Protein AF-0000000085000498 (afdb_homodimer)

Structure (mmCIF, N/CA/C/O backbone):
data_AF-0000000085000498-model_v1
#
loop_
_entity.id
_entity.type
_entity.pdbx_description
1 polymer 'Serine-pyruvate/aspartate aminotransferase related enzyme'
#
loop_
_atom_site.group_PDB
_atom_site.id
_atom_site.type_symbol
_atom_site.label_atom_id
_atom_site.label_alt_id
_atom_site.label_comp_id
_atom_site.label_asym_id
_atom_site.label_entity_id
_atom_site.label_seq_id
_atom_site.pdbx_PDB_ins_code
_atom_site.Cartn_x
_atom_site.Cartn_y
_atom_site.Cartn_z
_atom_site.occupancy
_atom_site.B_iso_or_equiv
_atom_site.auth_seq_id
_atom_site.auth_comp_id
_atom_site.auth_asym_id
_atom_site.auth_atom_id
_atom_site.pdbx_PDB_model_num
ATOM 1 N N . MET A 1 1 ? -7.25 24.766 -18.078 1 79.75 1 MET A N 1
ATOM 2 C CA . MET A 1 1 ? -6.473 24.141 -19.141 1 79.75 1 MET A CA 1
ATOM 3 C C . MET A 1 1 ? -6.129 22.703 -18.781 1 79.75 1 MET A C 1
ATOM 5 O O . MET A 1 1 ? -5.832 22.391 -17.625 1 79.75 1 MET A O 1
ATOM 9 N N . GLN A 1 2 ? -6.164 21.891 -19.719 1 72.62 2 GLN A N 1
ATOM 10 C CA . GLN A 1 2 ? -5.91 20.469 -19.516 1 72.62 2 GLN A CA 1
ATOM 11 C C . GLN A 1 2 ? -4.52 20.219 -18.938 1 72.62 2 GLN A C 1
ATOM 13 O O . GLN A 1 2 ? -3.543 20.828 -19.391 1 72.62 2 GLN A O 1
ATOM 18 N N . ASP A 1 3 ? -4.359 19.469 -17.781 1 71.88 3 ASP A N 1
ATOM 19 C CA . ASP A 1 3 ? -3.115 19 -17.188 1 71.88 3 ASP A CA 1
ATOM 20 C C . ASP A 1 3 ? -2.324 20.156 -16.578 1 71.88 3 ASP A C 1
ATOM 22 O O . ASP A 1 3 ? -1.093 20.109 -16.547 1 71.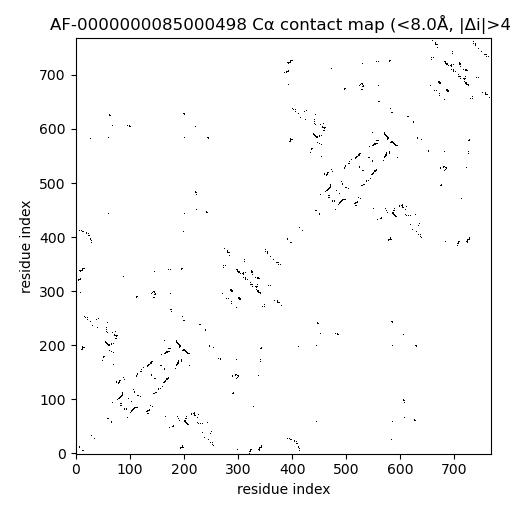88 3 ASP A O 1
ATOM 26 N N . LYS A 1 4 ? -3.037 21.266 -16.281 1 77.75 4 LYS A N 1
ATOM 27 C CA . LYS A 1 4 ? -2.348 22.453 -15.789 1 77.75 4 LYS A CA 1
ATOM 28 C C . LYS A 1 4 ? -2.641 22.672 -14.312 1 77.75 4 LYS A C 1
ATOM 30 O O . LYS A 1 4 ? -2.158 23.641 -13.719 1 77.75 4 LYS A O 1
ATOM 35 N N . LEU A 1 5 ? -3.281 21.766 -13.703 1 85.19 5 LEU A N 1
ATOM 36 C CA . LEU A 1 5 ? -3.746 21.953 -12.328 1 85.19 5 LEU A CA 1
ATOM 37 C C . LEU A 1 5 ? -2.574 21.969 -11.352 1 85.19 5 LEU A C 1
ATOM 39 O O . LEU A 1 5 ? -1.745 21.047 -11.375 1 85.19 5 LEU A O 1
ATOM 43 N N . ASN A 1 6 ? -2.521 23.031 -10.562 1 92.19 6 ASN A N 1
ATOM 44 C CA . ASN A 1 6 ? -1.528 23.172 -9.5 1 92.19 6 ASN A CA 1
ATOM 45 C C . ASN A 1 6 ? -2.098 22.75 -8.148 1 92.19 6 ASN A C 1
ATOM 47 O O . ASN A 1 6 ? -3.08 23.344 -7.68 1 92.19 6 ASN A O 1
ATOM 51 N N . LEU A 1 7 ? -1.433 21.797 -7.543 1 94.12 7 LEU A N 1
ATOM 52 C CA . LEU A 1 7 ? -1.909 21.312 -6.254 1 94.12 7 LEU A CA 1
ATOM 53 C C . LEU A 1 7 ? -1.37 22.156 -5.109 1 94.12 7 LEU A C 1
ATOM 55 O O . LEU A 1 7 ? -0.16 22.203 -4.879 1 94.12 7 LEU A O 1
ATOM 59 N N . MET A 1 8 ? -2.264 22.812 -4.438 1 96.75 8 MET A N 1
ATOM 60 C CA . MET A 1 8 ? -1.952 23.516 -3.193 1 96.75 8 MET A CA 1
ATOM 61 C C . MET A 1 8 ? -2.828 23.016 -2.051 1 96.75 8 MET A C 1
ATOM 63 O O . MET A 1 8 ? -3.443 23.812 -1.34 1 96.75 8 MET A O 1
ATOM 67 N N . ILE A 1 9 ? -2.969 21.719 -1.98 1 94.25 9 ILE A N 1
ATOM 68 C CA . ILE A 1 9 ? -3.699 21.016 -0.931 1 94.25 9 ILE A CA 1
ATOM 69 C C . ILE A 1 9 ? -2.715 20.328 0.011 1 94.25 9 ILE A C 1
ATOM 71 O O . ILE A 1 9 ? -1.522 20.234 -0.288 1 94.25 9 ILE A O 1
ATOM 75 N N . PRO A 1 10 ? -3.164 19.859 1.147 1 90.06 10 PRO A N 1
ATOM 76 C CA . PRO A 1 10 ? -2.25 19.234 2.1 1 90.06 10 PRO A CA 1
ATOM 77 C C . PRO A 1 10 ? -1.604 17.953 1.542 1 90.06 10 PRO A C 1
ATOM 79 O O . PRO A 1 10 ? -0.531 17.562 2 1 90.06 10 PRO A O 1
ATOM 82 N N . GLY A 1 11 ? -2.248 17.219 0.667 1 89.12 11 GLY A N 1
ATOM 83 C CA . GLY A 1 11 ? -1.773 15.992 0.041 1 89.12 11 GLY A CA 1
ATOM 84 C C . GLY A 1 11 ? -2.811 15.336 -0.853 1 89.12 11 GLY A C 1
ATOM 85 O O . GLY A 1 11 ? -4.004 15.367 -0.552 1 89.12 11 GLY A O 1
ATOM 86 N N . PRO A 1 12 ? -2.352 14.836 -1.974 1 92.44 12 PRO A N 1
ATOM 87 C CA . PRO A 1 12 ? -0.987 14.734 -2.494 1 92.44 12 PRO A CA 1
ATOM 88 C C . PRO A 1 12 ? -0.401 16.094 -2.883 1 92.44 12 PRO A C 1
ATOM 90 O O . PRO A 1 12 ? -1.147 17.031 -3.156 1 92.44 12 PRO A O 1
ATOM 93 N N . THR A 1 13 ? 0.919 16.141 -2.781 1 94.62 13 THR A N 1
ATOM 94 C CA . THR A 1 13 ? 1.629 17.375 -3.096 1 94.62 13 THR A CA 1
ATOM 95 C C . THR A 1 13 ? 2.221 17.328 -4.5 1 94.62 13 THR A C 1
ATOM 97 O O . THR A 1 13 ? 2.248 16.266 -5.125 1 94.62 13 THR A O 1
ATOM 100 N N . PRO A 1 14 ? 2.637 18.5 -5 1 94.81 14 PRO A N 1
ATOM 101 C CA . PRO A 1 14 ? 3.363 18.453 -6.27 1 94.81 14 PRO A CA 1
ATOM 102 C C . PRO A 1 14 ? 4.602 17.562 -6.207 1 94.81 14 PRO A C 1
ATOM 104 O O . PRO A 1 14 ? 5.234 17.453 -5.156 1 94.81 14 PRO A O 1
ATOM 107 N N . VAL A 1 15 ? 4.906 16.922 -7.32 1 96.81 15 VAL A N 1
ATOM 108 C CA . VAL A 1 15 ? 6.02 15.977 -7.398 1 96.81 15 VAL A CA 1
ATOM 109 C C . VAL A 1 15 ? 7.004 16.422 -8.477 1 96.81 15 VAL A C 1
ATOM 111 O O . VAL A 1 15 ? 6.598 16.781 -9.586 1 96.81 15 VAL A O 1
ATOM 114 N N . PRO A 1 16 ? 8.32 16.406 -8.133 1 97 16 PRO A N 1
ATOM 115 C CA . PRO A 1 16 ? 9.312 16.781 -9.141 1 97 16 PRO A CA 1
ATOM 116 C C . PRO A 1 16 ? 9.25 15.898 -10.383 1 97 16 PRO A C 1
ATOM 118 O O . PRO A 1 16 ? 9.039 14.688 -10.266 1 97 16 PRO A O 1
ATOM 121 N N . GLU A 1 17 ? 9.562 16.5 -11.5 1 95.25 17 GLU A N 1
ATOM 122 C CA . GLU A 1 17 ? 9.5 15.797 -12.773 1 95.25 17 GLU A CA 1
ATOM 123 C C . GLU A 1 17 ? 10.445 14.602 -12.789 1 95.25 17 GLU A C 1
ATOM 125 O O . GLU A 1 17 ? 10.102 13.531 -13.305 1 95.25 17 GLU A O 1
ATOM 130 N N . ASN A 1 18 ? 11.625 14.82 -12.273 1 95.81 18 ASN A N 1
ATOM 131 C CA . ASN A 1 18 ? 12.586 13.727 -12.258 1 95.81 18 ASN A CA 1
ATOM 132 C C . ASN A 1 18 ? 12.109 12.562 -11.391 1 95.81 18 ASN A C 1
ATOM 134 O O . ASN A 1 18 ? 12.398 11.406 -11.68 1 95.81 18 ASN A O 1
ATOM 138 N N . VAL A 1 19 ? 11.445 12.852 -10.344 1 97 19 VAL A N 1
ATOM 139 C CA . VAL A 1 19 ? 10.859 11.844 -9.461 1 97 19 VAL A CA 1
ATOM 140 C C . VAL A 1 19 ? 9.75 11.094 -10.195 1 97 19 VAL A C 1
ATOM 142 O O . VAL A 1 19 ? 9.703 9.859 -10.172 1 97 19 VAL A O 1
ATOM 145 N N . LEU A 1 20 ? 8.875 11.828 -10.906 1 96.44 20 LEU A N 1
ATOM 146 C CA . LEU A 1 20 ? 7.816 11.211 -11.703 1 96.44 20 LEU A CA 1
ATOM 147 C C . LEU A 1 20 ? 8.406 10.32 -12.789 1 96.44 20 LEU A C 1
ATOM 149 O O . LEU A 1 20 ? 7.926 9.203 -13.008 1 96.44 20 LEU A O 1
ATOM 153 N N . SER A 1 21 ? 9.422 10.789 -13.398 1 95.5 21 SER A N 1
ATOM 154 C CA . SER A 1 21 ? 10.07 10.031 -14.469 1 95.5 21 SER A CA 1
ATOM 155 C C . SER A 1 21 ? 10.68 8.742 -13.938 1 95.5 21 SER A C 1
ATOM 157 O O . SER A 1 21 ? 10.695 7.727 -14.641 1 95.5 21 SER A O 1
ATOM 159 N N . SER A 1 22 ? 11.203 8.797 -12.781 1 95.12 22 SER A N 1
ATOM 160 C CA . SER A 1 22 ? 11.828 7.617 -12.188 1 95.12 22 SER A CA 1
ATOM 161 C C . SER A 1 22 ? 10.812 6.5 -11.977 1 95.12 22 SER A C 1
ATOM 163 O O . SER A 1 22 ? 11.172 5.32 -11.977 1 95.12 22 SER A O 1
ATOM 165 N N . MET A 1 23 ? 9.57 6.793 -11.82 1 94.56 23 MET A N 1
ATOM 166 C CA . MET A 1 23 ? 8.516 5.812 -11.555 1 94.56 23 MET A CA 1
ATOM 167 C C . MET A 1 23 ? 8.117 5.082 -12.828 1 94.56 23 MET A C 1
ATOM 169 O O . MET A 1 23 ? 7.461 4.039 -12.773 1 94.56 23 MET A O 1
ATOM 173 N N . SER A 1 24 ? 8.5 5.637 -13.961 1 93.62 24 SER A N 1
ATOM 174 C CA . SER A 1 24 ? 8.094 5.047 -15.227 1 93.62 24 SER A CA 1
ATOM 175 C C . SER A 1 24 ? 9.062 3.953 -15.664 1 93.62 24 SER A C 1
ATOM 177 O O . SER A 1 24 ? 8.898 3.352 -16.734 1 93.62 24 SER A O 1
ATOM 179 N N . LYS A 1 25 ? 10.039 3.686 -14.852 1 92.25 25 LYS A N 1
ATOM 180 C CA . LYS A 1 25 ? 10.93 2.564 -15.117 1 92.25 25 LYS A CA 1
ATOM 181 C C . LYS A 1 25 ? 10.195 1.233 -15.016 1 92.25 25 LYS A C 1
ATOM 183 O O . LYS A 1 25 ? 9.234 1.109 -14.258 1 92.25 25 LYS A O 1
ATOM 188 N N . HIS A 1 26 ? 10.664 0.333 -15.844 1 93.69 26 HIS A N 1
ATOM 189 C CA . HIS A 1 26 ? 10.164 -1.028 -15.695 1 93.69 26 HIS A CA 1
ATOM 190 C C . HIS A 1 26 ? 10.5 -1.601 -14.328 1 93.69 26 HIS A C 1
ATOM 192 O O . HIS A 1 26 ? 11.609 -1.399 -13.82 1 93.69 26 HIS A O 1
ATOM 198 N N . PRO A 1 27 ? 9.516 -2.285 -13.727 1 91.94 27 PRO A N 1
ATOM 199 C CA . PRO A 1 27 ? 9.828 -2.873 -12.422 1 91.94 27 PRO A CA 1
ATOM 200 C C . PRO A 1 27 ? 10.938 -3.922 -12.5 1 91.94 27 PRO A C 1
ATOM 202 O O . PRO A 1 27 ? 11.102 -4.578 -13.531 1 91.94 27 PRO A O 1
ATOM 205 N N . ILE A 1 28 ? 11.648 -4.043 -11.453 1 91.25 28 ILE A N 1
ATOM 206 C CA . ILE A 1 28 ? 12.695 -5.059 -11.344 1 91.25 28 ILE A CA 1
ATOM 207 C C . ILE A 1 28 ? 12.328 -6.051 -10.242 1 91.25 28 ILE A C 1
ATOM 209 O O . ILE A 1 28 ? 11.375 -5.832 -9.484 1 91.25 28 ILE A O 1
ATOM 213 N N . GLY A 1 29 ? 13.008 -7.18 -10.188 1 90.56 29 GLY A N 1
ATOM 214 C CA . GLY A 1 29 ? 12.75 -8.141 -9.133 1 90.56 29 GLY A CA 1
ATOM 215 C C . GLY A 1 29 ? 13.031 -7.598 -7.742 1 90.56 29 GLY A C 1
ATOM 216 O O . GLY A 1 29 ? 14.125 -7.09 -7.477 1 90.56 29 GLY A O 1
ATOM 217 N N . HIS A 1 30 ? 12.102 -7.73 -6.801 1 89.44 30 HIS A N 1
ATOM 218 C CA . HIS A 1 30 ? 12.234 -7.137 -5.477 1 89.44 30 HIS A CA 1
ATOM 219 C C . HIS A 1 30 ? 13.18 -7.957 -4.602 1 89.44 30 HIS A C 1
ATOM 221 O O . HIS A 1 30 ? 13.57 -7.516 -3.52 1 89.44 30 HIS A O 1
ATOM 227 N N . ARG A 1 31 ? 13.555 -9.156 -5.047 1 88.56 31 ARG A N 1
ATOM 228 C CA . ARG A 1 31 ? 14.555 -9.961 -4.344 1 88.56 31 ARG A CA 1
ATOM 229 C C . ARG A 1 31 ? 15.914 -9.859 -5.02 1 88.56 31 ARG A C 1
ATOM 231 O O . ARG A 1 31 ? 16.859 -10.555 -4.637 1 88.56 31 ARG A O 1
ATOM 238 N N . SER A 1 32 ? 16.031 -9.031 -6.039 1 89.75 32 SER A N 1
ATOM 239 C CA . SER A 1 32 ? 17.281 -8.875 -6.797 1 89.75 32 SER A CA 1
ATOM 240 C C . SER A 1 32 ? 18.281 -8 -6.051 1 89.75 32 SER A C 1
ATOM 242 O O . SER A 1 32 ? 17.891 -7.184 -5.215 1 89.75 32 SER A O 1
ATOM 244 N N . GLY A 1 33 ? 19.5 -8.227 -6.387 1 92.12 33 GLY A N 1
ATOM 245 C CA . GLY A 1 33 ? 20.547 -7.383 -5.824 1 92.12 33 GLY A CA 1
ATOM 246 C C . GLY A 1 33 ? 20.344 -5.914 -6.141 1 92.12 33 GLY A C 1
ATOM 247 O O . GLY A 1 33 ? 20.625 -5.051 -5.301 1 92.12 33 GLY A O 1
ATOM 248 N N . ASP A 1 34 ? 19.891 -5.621 -7.305 1 92.62 34 ASP A N 1
ATOM 249 C CA . ASP A 1 34 ? 19.672 -4.238 -7.707 1 92.62 34 ASP A CA 1
ATOM 250 C C . ASP A 1 34 ? 18.625 -3.57 -6.82 1 92.62 34 ASP A C 1
ATOM 252 O O . ASP A 1 34 ? 18.781 -2.41 -6.43 1 92.62 34 ASP A O 1
ATOM 256 N N . PHE A 1 35 ? 17.625 -4.242 -6.527 1 96.06 35 PHE A N 1
ATOM 257 C CA . PHE A 1 35 ? 16.594 -3.664 -5.68 1 96.06 35 PHE A CA 1
ATOM 258 C C . PHE A 1 35 ? 17.062 -3.57 -4.234 1 96.06 35 PHE A C 1
ATOM 260 O O . PHE A 1 35 ? 16.734 -2.619 -3.525 1 96.06 35 PHE A O 1
ATOM 267 N N . GLN A 1 36 ? 17.812 -4.539 -3.799 1 96.81 36 GLN A N 1
ATOM 268 C CA . GLN A 1 36 ? 18.359 -4.5 -2.445 1 96.81 36 GLN A CA 1
ATOM 269 C C . GLN A 1 36 ? 19.188 -3.242 -2.225 1 96.81 36 GLN A C 1
ATOM 271 O O . GLN A 1 36 ? 19.156 -2.656 -1.14 1 96.81 36 GLN A O 1
ATOM 276 N N . LYS A 1 37 ? 19.891 -2.875 -3.266 1 97.75 37 LYS A N 1
ATOM 277 C CA . LYS A 1 37 ? 20.688 -1.647 -3.182 1 97.75 37 LYS A CA 1
ATOM 278 C C . LYS A 1 37 ? 19.781 -0.431 -2.982 1 97.75 37 LYS A C 1
ATOM 280 O O . LYS A 1 37 ? 20.141 0.495 -2.25 1 97.75 37 LYS A O 1
ATOM 285 N N . ILE A 1 38 ? 18.672 -0.426 -3.605 1 97.94 38 ILE A N 1
ATOM 286 C CA . ILE A 1 38 ? 17.703 0.668 -3.48 1 97.94 38 ILE A CA 1
ATOM 287 C C . ILE A 1 38 ? 17.125 0.688 -2.066 1 97.94 38 ILE A C 1
ATOM 289 O O . ILE A 1 38 ? 17.016 1.75 -1.449 1 97.94 38 ILE A O 1
ATOM 293 N N . VAL A 1 39 ? 16.766 -0.49 -1.544 1 98.44 39 VAL A N 1
ATOM 294 C CA . VAL A 1 39 ? 16.219 -0.597 -0.191 1 98.44 39 VAL A CA 1
ATOM 295 C C . VAL A 1 39 ? 17.25 -0.094 0.814 1 98.44 39 VAL A C 1
ATOM 297 O O . VAL A 1 39 ? 16.922 0.672 1.723 1 98.44 39 VAL A O 1
ATOM 300 N N . GLN A 1 40 ? 18.484 -0.504 0.623 1 98.38 40 GLN A N 1
ATOM 301 C CA . GLN A 1 40 ? 19.562 -0.079 1.512 1 98.38 40 GLN A CA 1
ATOM 302 C C . GLN A 1 40 ? 19.703 1.439 1.504 1 98.38 40 GLN A C 1
ATOM 304 O O . GLN A 1 40 ? 19.734 2.072 2.562 1 98.38 40 GLN A O 1
ATOM 309 N N . LYS A 1 41 ? 19.797 1.972 0.329 1 98.5 41 LYS A N 1
ATOM 310 C CA . LYS A 1 41 ? 20.016 3.408 0.182 1 98.5 41 LYS A CA 1
ATOM 311 C C . LYS A 1 41 ? 18.844 4.203 0.757 1 98.5 41 LYS A C 1
ATOM 313 O O . LYS A 1 41 ? 19.047 5.164 1.503 1 98.5 41 LYS A O 1
ATOM 318 N N . THR A 1 42 ? 17.656 3.803 0.426 1 98.69 42 THR A N 1
ATOM 319 C CA . THR A 1 42 ? 16.5 4.543 0.893 1 98.69 42 THR A CA 1
ATOM 320 C C . THR A 1 42 ? 16.344 4.41 2.406 1 98.69 42 THR A C 1
ATOM 322 O O . THR A 1 42 ? 15.898 5.348 3.074 1 98.69 42 THR A O 1
ATOM 325 N N . THR A 1 43 ? 16.656 3.256 2.965 1 98.62 43 THR A N 1
ATOM 326 C CA . THR A 1 43 ? 16.609 3.08 4.41 1 98.62 43 THR A CA 1
ATOM 327 C C . THR A 1 43 ? 17.516 4.074 5.113 1 98.62 43 THR A C 1
ATOM 329 O O . THR A 1 43 ? 17.125 4.707 6.098 1 98.62 43 THR A O 1
ATOM 332 N N . GLU A 1 44 ? 18.719 4.227 4.621 1 98.5 44 GLU A N 1
ATOM 333 C CA . GLU A 1 44 ? 19.672 5.18 5.188 1 98.5 44 GLU A CA 1
ATOM 334 C C . GLU A 1 44 ? 19.172 6.613 5.035 1 98.5 44 GLU A C 1
ATOM 336 O O . GLU A 1 44 ? 19.297 7.422 5.957 1 98.5 44 GLU A O 1
ATOM 341 N N . GLN A 1 45 ? 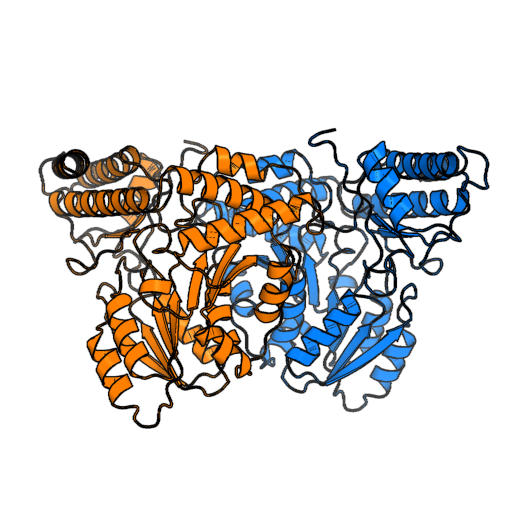18.641 6.879 3.908 1 98.75 45 GLN A N 1
ATOM 342 C CA . GLN A 1 45 ? 18.125 8.219 3.641 1 98.75 45 GLN A CA 1
ATOM 343 C C . GLN A 1 45 ? 16.938 8.539 4.531 1 98.75 45 GLN A C 1
ATOM 345 O O . GLN A 1 45 ? 16.766 9.688 4.965 1 98.75 45 GLN A O 1
ATOM 350 N N . LEU A 1 46 ? 16.109 7.555 4.754 1 98.81 46 LEU A N 1
ATOM 351 C CA . LEU A 1 46 ? 14.961 7.738 5.641 1 98.81 46 LEU A CA 1
ATOM 352 C C . LEU A 1 46 ? 15.422 8.016 7.07 1 98.81 46 LEU A C 1
ATOM 354 O O . LEU A 1 46 ? 14.828 8.844 7.766 1 98.81 46 LEU A O 1
ATOM 358 N N . LYS A 1 47 ? 16.422 7.297 7.531 1 98.75 47 LYS A N 1
ATOM 359 C CA . LYS A 1 47 ? 16.984 7.57 8.852 1 98.75 47 LYS A CA 1
ATOM 360 C C . LYS A 1 47 ? 17.484 9.008 8.953 1 98.75 47 LYS A C 1
ATOM 362 O O . LYS A 1 47 ? 17.281 9.672 9.969 1 98.75 47 LYS A O 1
ATOM 367 N N . TRP A 1 48 ? 18.125 9.445 7.883 1 98.88 48 TRP A N 1
ATOM 368 C CA . TRP A 1 48 ? 18.594 10.828 7.82 1 98.88 48 TRP A CA 1
ATOM 369 C C . TRP A 1 48 ? 17.438 11.805 7.957 1 98.88 48 TRP A C 1
ATOM 371 O O . TRP A 1 48 ? 17.484 12.727 8.766 1 98.88 48 TRP A O 1
ATOM 381 N N . LEU A 1 49 ? 16.406 11.617 7.219 1 98.75 49 LEU A N 1
ATOM 382 C CA . LEU A 1 49 ? 15.258 12.516 7.207 1 98.75 49 LEU A CA 1
ATOM 383 C C . LEU A 1 49 ? 14.562 12.539 8.57 1 98.75 49 LEU A C 1
ATOM 385 O O . LEU A 1 49 ? 14.094 13.586 9.008 1 98.75 49 LEU A O 1
ATOM 389 N N . HIS A 1 50 ? 14.492 11.359 9.242 1 98.81 50 HIS A N 1
ATOM 390 C CA . HIS A 1 50 ? 13.844 11.242 10.539 1 98.81 50 HIS A CA 1
ATOM 391 C C . HIS A 1 50 ? 14.773 11.664 11.672 1 98.81 50 HIS A C 1
ATOM 393 O O . HIS A 1 50 ? 14.367 11.695 12.836 1 98.81 50 HIS A O 1
ATOM 399 N N . GLN A 1 51 ? 16.047 11.93 11.297 1 98.75 51 GLN A N 1
ATOM 400 C CA . GLN A 1 51 ? 17.078 12.328 12.258 1 98.75 51 GLN A CA 1
ATOM 401 C C . GLN A 1 51 ? 17.219 11.305 13.375 1 98.75 51 GLN A C 1
ATOM 403 O O . GLN A 1 51 ? 17.172 11.656 14.555 1 98.75 51 GLN A O 1
ATOM 408 N N . THR A 1 52 ? 17.422 10.039 12.922 1 98.81 52 THR A N 1
ATOM 409 C CA . THR A 1 52 ? 17.469 8.969 13.914 1 98.81 52 THR A CA 1
ATOM 410 C C . THR A 1 52 ? 18.438 7.875 13.477 1 98.81 52 THR A C 1
ATOM 412 O O . THR A 1 52 ? 18.719 7.727 12.289 1 98.81 52 THR A O 1
ATOM 415 N N . THR A 1 53 ? 18.969 7.184 14.422 1 98.25 53 THR A N 1
ATOM 416 C CA . THR A 1 53 ? 19.75 5.973 14.172 1 98.25 53 THR A CA 1
ATOM 417 C C . THR A 1 53 ? 18.891 4.73 14.359 1 98.25 53 THR A C 1
ATOM 419 O O . THR A 1 53 ? 19.328 3.611 14.086 1 98.25 53 THR A O 1
ATOM 422 N N . ALA A 1 54 ? 17.625 4.973 14.82 1 98.06 54 ALA A N 1
ATOM 423 C CA . ALA A 1 54 ? 16.703 3.865 15.023 1 98.06 54 ALA A CA 1
ATOM 424 C C . ALA A 1 54 ? 16.188 3.316 13.695 1 98.06 54 ALA A C 1
ATOM 426 O O . ALA A 1 54 ? 16.578 3.807 12.633 1 98.06 54 ALA A O 1
ATOM 427 N N . ASP A 1 55 ? 15.445 2.219 13.805 1 98.44 55 ASP A N 1
ATOM 428 C CA . ASP A 1 55 ? 14.922 1.581 12.602 1 98.44 55 ASP A CA 1
ATOM 429 C C . ASP A 1 55 ? 13.797 2.41 11.984 1 98.44 55 ASP A C 1
ATOM 431 O O . ASP A 1 55 ? 12.922 2.91 12.703 1 98.44 55 ASP A O 1
ATOM 435 N N . VAL A 1 56 ? 13.891 2.674 10.766 1 98.75 56 VAL A N 1
ATOM 436 C CA . VAL A 1 56 ? 12.805 3.252 9.977 1 98.75 56 VAL A CA 1
ATOM 437 C C . VAL A 1 56 ? 12.336 2.248 8.93 1 98.75 56 VAL A C 1
ATOM 439 O O . VAL A 1 56 ? 13.094 1.871 8.039 1 98.75 56 VAL A O 1
ATOM 442 N N . LEU A 1 57 ? 11.117 1.814 9.039 1 98.8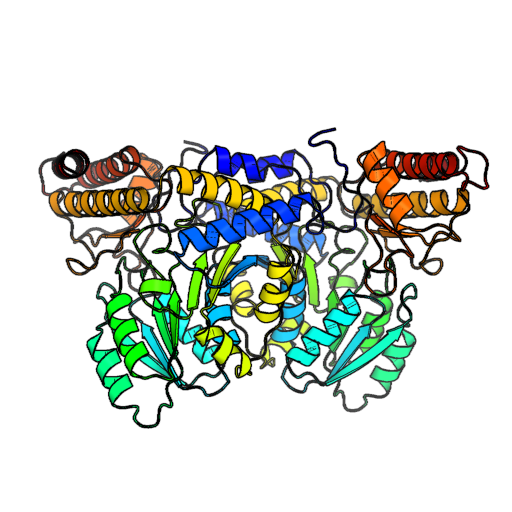8 57 LEU A N 1
ATOM 443 C CA . LEU A 1 57 ? 10.57 0.732 8.227 1 98.88 57 LEU A CA 1
ATOM 444 C C . LEU A 1 57 ? 9.602 1.273 7.18 1 98.88 57 LEU A C 1
ATOM 446 O O . LEU A 1 57 ? 8.828 2.189 7.457 1 98.88 57 LEU A O 1
ATOM 450 N N . THR A 1 58 ? 9.672 0.744 5.957 1 98.81 58 THR A N 1
ATOM 451 C CA . THR A 1 58 ? 8.836 1.17 4.844 1 98.81 58 THR A CA 1
ATOM 452 C C . THR A 1 58 ? 7.699 0.177 4.605 1 98.81 58 THR A C 1
ATOM 454 O O . THR A 1 58 ? 7.941 -1.022 4.453 1 98.81 58 THR A O 1
ATOM 457 N N . ILE A 1 59 ? 6.512 0.66 4.59 1 98.75 59 ILE A N 1
ATOM 458 C CA . ILE A 1 59 ? 5.312 -0.15 4.379 1 98.75 59 ILE A CA 1
ATOM 459 C C . ILE A 1 59 ? 4.617 0.282 3.092 1 98.75 59 ILE A C 1
ATOM 461 O O . ILE A 1 59 ? 4.438 1.478 2.846 1 98.75 59 ILE A O 1
ATOM 465 N N . THR A 1 60 ? 4.312 -0.675 2.176 1 98.75 60 THR A N 1
ATOM 466 C CA . THR A 1 60 ? 3.381 -0.392 1.089 1 98.75 60 THR A CA 1
ATOM 467 C C . THR A 1 60 ? 1.965 -0.204 1.625 1 98.75 60 THR A C 1
ATOM 469 O O . THR A 1 60 ? 1.27 -1.181 1.91 1 98.75 60 THR A O 1
ATOM 472 N N . GLY A 1 61 ? 1.524 0.991 1.76 1 98.44 61 GLY A N 1
ATOM 473 C CA . GLY A 1 61 ? 0.287 1.419 2.393 1 98.44 61 GLY A CA 1
ATOM 474 C C . GLY A 1 61 ? 0.22 2.916 2.621 1 98.44 61 GLY A C 1
ATOM 475 O O . GLY A 1 61 ? 1.202 3.627 2.402 1 98.44 61 GLY A O 1
ATOM 476 N N . SER A 1 62 ? -0.897 3.41 3.031 1 97.5 62 SER A N 1
ATOM 477 C CA . SER A 1 62 ? -1.063 4.836 3.291 1 97.5 62 SER A CA 1
ATOM 478 C C . SER A 1 62 ? -0.561 5.207 4.68 1 97.5 62 SER A C 1
ATOM 480 O O . SER A 1 62 ? -0.138 4.34 5.445 1 97.5 62 SER A O 1
ATOM 482 N N . GLY A 1 63 ? -0.565 6.484 4.961 1 97.06 63 GLY A N 1
ATOM 483 C CA . GLY A 1 63 ? -0.192 6.945 6.289 1 97.06 63 GLY A CA 1
ATOM 484 C C . GLY A 1 63 ? -1.001 6.301 7.398 1 97.06 63 GLY A C 1
ATOM 485 O O . GLY A 1 63 ? -0.486 6.062 8.492 1 97.06 63 GLY A O 1
ATOM 486 N N . THR A 1 64 ? -2.281 5.973 7.121 1 98.12 64 THR A N 1
ATOM 487 C CA . THR A 1 64 ? -3.139 5.328 8.109 1 98.12 64 THR A CA 1
ATOM 488 C C . THR A 1 64 ? -2.611 3.938 8.461 1 98.12 64 THR A C 1
ATOM 490 O O . THR A 1 64 ? -2.707 3.502 9.609 1 98.12 64 THR A O 1
ATOM 493 N N . ALA A 1 65 ? -2.029 3.236 7.465 1 98.75 65 ALA A N 1
ATOM 494 C CA . ALA A 1 65 ? -1.391 1.952 7.738 1 98.75 65 ALA A CA 1
ATOM 495 C C . ALA A 1 65 ? -0.25 2.111 8.742 1 98.75 65 ALA A C 1
ATOM 497 O O . ALA A 1 65 ? -0.097 1.294 9.648 1 98.75 65 ALA A O 1
ATOM 498 N N . ALA A 1 66 ? 0.539 3.154 8.562 1 98.69 66 ALA A N 1
ATOM 499 C CA . ALA A 1 66 ? 1.649 3.424 9.469 1 98.69 66 ALA A CA 1
ATOM 500 C C . ALA A 1 66 ? 1.142 3.76 10.867 1 98.69 66 ALA A C 1
ATOM 502 O O . ALA A 1 66 ? 1.732 3.344 11.867 1 98.69 66 ALA A O 1
ATOM 503 N N . MET A 1 67 ? 0.087 4.531 10.953 1 98.31 67 MET A N 1
ATOM 504 C CA . MET A 1 67 ? -0.527 4.871 12.234 1 98.31 67 MET A CA 1
ATOM 505 C C . MET A 1 67 ? -0.978 3.613 12.969 1 98.31 67 MET A C 1
ATOM 507 O O . MET A 1 67 ? -0.632 3.416 14.141 1 98.31 67 MET A O 1
ATOM 511 N N . GLU A 1 68 ? -1.717 2.805 12.234 1 98.81 68 GLU A N 1
ATOM 512 C CA . GLU A 1 68 ? -2.184 1.554 12.828 1 98.81 68 GLU A CA 1
ATOM 513 C C . GLU A 1 68 ? -1.013 0.679 13.266 1 98.81 68 GLU A C 1
ATOM 515 O O . GLU A 1 68 ? -1.04 0.093 14.352 1 98.81 68 GLU A O 1
ATOM 520 N N . ALA A 1 69 ? 0.013 0.56 12.406 1 98.88 69 ALA A N 1
ATOM 521 C CA . ALA A 1 69 ? 1.191 -0.245 12.719 1 98.88 69 ALA A CA 1
ATOM 522 C C . ALA A 1 69 ? 1.837 0.216 14.023 1 98.88 69 ALA A C 1
ATOM 524 O O . ALA A 1 69 ? 2.283 -0.606 14.828 1 98.88 69 ALA A O 1
ATOM 525 N N . GLY A 1 70 ? 1.905 1.562 14.219 1 98.81 70 GLY A N 1
ATOM 526 C CA . GLY A 1 70 ? 2.461 2.086 15.453 1 98.81 70 GLY A CA 1
ATOM 527 C C . GLY A 1 70 ? 1.731 1.595 16.688 1 98.81 70 GLY A C 1
ATOM 528 O O . GLY A 1 70 ? 2.359 1.269 17.703 1 98.81 70 GLY A O 1
ATOM 529 N N . ILE A 1 71 ? 0.406 1.466 16.594 1 98.81 71 ILE A N 1
ATOM 530 C CA . ILE A 1 71 ? -0.431 1.07 17.719 1 98.81 71 ILE A CA 1
ATOM 531 C C . ILE A 1 71 ? -0.326 -0.437 17.938 1 98.81 71 ILE A C 1
ATOM 533 O O . ILE A 1 71 ? 0.049 -0.89 19.031 1 98.81 71 ILE A O 1
ATOM 537 N N . ILE A 1 72 ? -0.524 -1.249 16.891 1 98.81 72 ILE A N 1
ATOM 538 C CA . ILE A 1 72 ? -0.735 -2.68 17.094 1 98.81 72 ILE A CA 1
ATOM 539 C C . ILE A 1 72 ? 0.598 -3.361 17.391 1 98.81 72 ILE A C 1
ATOM 541 O O . ILE A 1 72 ? 0.627 -4.492 17.891 1 98.81 72 ILE A O 1
ATOM 545 N N . ASN A 1 73 ? 1.682 -2.711 17.125 1 98.88 73 ASN A N 1
ATOM 546 C CA . ASN A 1 73 ? 2.988 -3.324 17.344 1 98.88 73 ASN A CA 1
ATOM 547 C C . ASN A 1 73 ? 3.568 -2.941 18.703 1 98.88 73 ASN A C 1
ATOM 549 O O . ASN A 1 73 ? 4.578 -3.5 19.125 1 98.88 73 ASN A O 1
ATOM 553 N N . THR A 1 74 ? 2.953 -1.979 19.438 1 98.81 74 THR A N 1
ATOM 554 C CA . THR A 1 74 ? 3.572 -1.541 20.688 1 98.81 74 THR A CA 1
ATOM 555 C C . THR A 1 74 ? 2.605 -1.698 21.859 1 98.81 74 THR A C 1
ATOM 557 O O . THR A 1 74 ? 2.986 -1.508 23.016 1 98.81 74 THR A O 1
ATOM 560 N N . LEU A 1 75 ? 1.354 -2.072 21.594 1 98.75 75 LEU A N 1
ATOM 561 C CA . LEU A 1 75 ? 0.351 -2.084 22.656 1 98.75 75 LEU A CA 1
ATOM 562 C C . LEU A 1 75 ? -0.362 -3.43 22.719 1 98.75 75 LEU A C 1
ATOM 564 O O . LEU A 1 75 ? -0.236 -4.246 21.797 1 98.75 75 LEU A O 1
ATOM 568 N N . SER A 1 76 ? -1.023 -3.68 23.781 1 98.38 76 SER A N 1
ATOM 569 C CA . SER A 1 76 ? -1.807 -4.883 24.047 1 98.38 76 SER A CA 1
ATOM 570 C C . SER A 1 76 ? -3.271 -4.547 24.297 1 98.38 76 SER A C 1
ATOM 572 O O . SER A 1 76 ? -3.594 -3.426 24.703 1 98.38 76 SER A O 1
ATOM 574 N N . LYS A 1 77 ? -4.129 -5.535 24.047 1 97.56 77 LYS A N 1
ATOM 575 C CA . LYS A 1 77 ? -5.547 -5.344 24.328 1 97.56 77 LYS A CA 1
ATOM 576 C C . LYS A 1 77 ? -5.766 -4.867 25.75 1 97.56 77 LYS A C 1
ATOM 578 O O . LYS A 1 77 ? -5.168 -5.402 26.688 1 97.56 77 LYS A O 1
ATOM 583 N N . GLY A 1 78 ? -6.59 -3.807 25.953 1 97.88 78 GLY A N 1
ATOM 584 C CA . GLY A 1 78 ? -6.934 -3.318 27.281 1 97.88 78 GLY A CA 1
ATOM 585 C C . GLY A 1 78 ? -5.965 -2.271 27.797 1 97.88 78 GLY A C 1
ATOM 586 O O . GLY A 1 78 ? -6.242 -1.604 28.797 1 97.88 78 GLY A O 1
ATOM 587 N N . ASP A 1 79 ? -4.809 -2.066 27.141 1 98.19 79 ASP A N 1
ATOM 588 C CA . ASP A 1 79 ? -3.871 -1.03 27.562 1 98.19 79 ASP A CA 1
ATOM 589 C C . ASP A 1 79 ? -4.551 0.335 27.625 1 98.19 79 ASP A C 1
ATOM 591 O O . ASP A 1 79 ? -5.375 0.662 26.766 1 98.19 79 ASP A O 1
ATOM 595 N N . GLN A 1 80 ? -4.227 1.096 28.625 1 98.38 80 GLN A N 1
ATOM 596 C CA . GLN A 1 80 ? -4.695 2.475 28.688 1 98.38 80 GLN A CA 1
ATOM 597 C C . GLN A 1 80 ? -3.785 3.408 27.906 1 98.38 80 GLN A C 1
ATOM 599 O O . GLN A 1 80 ? -2.559 3.33 28.016 1 98.38 80 GLN A O 1
ATOM 604 N N . VAL A 1 81 ? -4.383 4.223 27.094 1 98.81 81 VAL A N 1
ATOM 605 C CA . VAL A 1 81 ? -3.617 5.168 26.281 1 98.81 81 VAL A CA 1
ATOM 606 C C . VAL A 1 81 ? -4.281 6.543 26.344 1 98.81 81 VAL A C 1
ATOM 608 O O . VAL A 1 81 ? -5.469 6.656 26.641 1 98.81 81 VAL A O 1
ATOM 611 N N . ILE A 1 82 ? -3.496 7.59 26.141 1 98.81 82 ILE A N 1
ATOM 612 C CA . ILE A 1 82 ? -4.004 8.945 25.953 1 98.81 82 ILE A CA 1
ATOM 613 C C . ILE A 1 82 ? -3.936 9.305 24.469 1 98.81 82 ILE A C 1
ATOM 615 O O . ILE A 1 82 ? -2.881 9.18 23.828 1 98.81 82 ILE A O 1
ATOM 619 N N . CYS A 1 83 ? -5.02 9.711 23.875 1 98.81 83 CYS A N 1
ATOM 620 C CA . CYS A 1 83 ? -5.039 10.227 22.516 1 98.81 83 CYS A CA 1
ATOM 621 C C . CYS A 1 83 ? -5.34 11.719 22.5 1 98.81 83 CYS A C 1
ATOM 623 O O . CYS A 1 83 ? -6.277 12.172 23.156 1 98.81 83 CYS A O 1
ATOM 625 N N . GLY A 1 84 ? -4.465 12.477 21.859 1 98.81 84 GLY A N 1
ATOM 626 C CA . GLY A 1 84 ? -4.801 13.859 21.594 1 98.81 84 GLY A CA 1
ATOM 627 C C . GLY A 1 84 ? -5.734 14.031 20.406 1 98.81 84 GLY A C 1
ATOM 628 O O . GLY A 1 84 ? -5.527 13.43 19.359 1 98.81 84 GLY A O 1
ATOM 629 N N . ASP A 1 85 ? -6.777 14.828 20.562 1 98.56 85 ASP A N 1
ATOM 630 C CA . ASP A 1 85 ? -7.785 15 19.516 1 98.56 85 ASP A CA 1
ATOM 631 C C . ASP A 1 85 ? -8.141 16.469 19.344 1 98.56 85 ASP A C 1
ATOM 633 O O . ASP A 1 85 ? -8.883 17.047 20.141 1 98.56 85 ASP A O 1
ATOM 637 N N . ASN A 1 86 ? -7.613 17.094 18.328 1 98.19 86 ASN A N 1
ATOM 638 C CA . ASN A 1 86 ? -8 18.469 18.016 1 98.19 86 ASN A CA 1
ATOM 639 C C . ASN A 1 86 ? -8.273 18.656 16.531 1 98.19 86 ASN A C 1
ATOM 641 O O . ASN A 1 86 ? -8.102 19.75 15.984 1 98.19 86 ASN A O 1
ATOM 645 N N . GLY A 1 87 ? -8.625 17.578 15.852 1 97.56 87 GLY A N 1
ATOM 646 C CA . GLY A 1 87 ? -8.977 17.562 14.438 1 97.56 87 GLY A CA 1
ATOM 647 C C . GLY A 1 87 ? -9.266 16.172 13.914 1 97.56 87 GLY A C 1
ATOM 648 O O . GLY A 1 87 ? -9.406 15.227 14.688 1 97.56 87 GLY A O 1
ATOM 649 N N . LYS A 1 88 ? -9.406 16.078 12.609 1 96.94 88 LYS A N 1
ATOM 650 C CA . LYS A 1 88 ? -9.828 14.844 11.945 1 96.94 88 LYS A CA 1
ATOM 651 C C . LYS A 1 88 ? -8.859 13.703 12.242 1 96.94 88 LYS A C 1
ATOM 653 O O . LYS A 1 88 ? -9.289 12.562 12.438 1 96.94 88 LYS A O 1
ATOM 658 N N . PHE A 1 89 ? -7.578 13.898 12.227 1 96.5 89 PHE A N 1
ATOM 659 C CA . PHE A 1 89 ? -6.594 12.836 12.375 1 96.5 89 PHE A CA 1
ATOM 660 C C . PHE A 1 89 ? -6.41 12.453 13.836 1 96.5 89 PHE A C 1
ATOM 662 O O . PHE A 1 89 ? -6.137 11.297 14.156 1 96.5 89 PHE A O 1
ATOM 669 N N . GLY A 1 90 ? -6.566 13.438 14.703 1 97.88 90 GLY A N 1
ATOM 670 C CA . GLY A 1 90 ? -6.688 13.07 16.109 1 97.88 90 GLY A CA 1
ATOM 671 C C . GLY A 1 90 ? -7.852 12.141 16.375 1 97.88 90 GLY A C 1
ATOM 672 O O . GLY A 1 90 ? -7.715 11.172 17.125 1 97.88 90 GLY A O 1
ATOM 673 N N . GLU A 1 91 ? -8.977 12.484 15.789 1 97.75 91 GLU A N 1
ATOM 674 C CA . GLU A 1 91 ? -10.148 11.625 15.898 1 97.75 91 GLU A CA 1
ATOM 675 C C . GLU A 1 91 ? -9.859 10.227 15.375 1 97.75 91 GLU A C 1
ATOM 677 O O . GLU A 1 91 ? -10.375 9.234 15.914 1 97.75 91 GLU A O 1
ATOM 682 N N . ARG A 1 92 ? -9.133 10.156 14.359 1 97.25 92 ARG A N 1
ATOM 683 C CA . ARG A 1 92 ? -8.812 8.867 13.758 1 97.25 92 ARG A CA 1
ATOM 684 C C . ARG A 1 92 ? -8 8 14.719 1 97.25 92 ARG A C 1
ATOM 686 O O . ARG A 1 92 ? -8.195 6.785 14.789 1 97.25 92 ARG A O 1
ATOM 693 N N . TRP A 1 93 ? -7.055 8.609 15.422 1 98.5 93 TRP A N 1
ATOM 694 C CA . TRP A 1 93 ? -6.281 7.867 16.422 1 98.5 93 TRP A CA 1
ATOM 695 C C . TRP A 1 93 ? -7.203 7.191 17.422 1 98.5 93 TRP A C 1
ATOM 697 O O . TRP A 1 93 ? -6.996 6.027 17.781 1 98.5 93 TRP A O 1
ATOM 707 N N . VAL A 1 94 ? -8.164 7.945 17.859 1 98.69 94 VAL A N 1
ATOM 708 C CA . VAL A 1 94 ? -9.109 7.422 18.828 1 98.69 94 VAL A CA 1
ATOM 709 C C . VAL A 1 94 ? -9.859 6.23 18.234 1 98.69 94 VAL A C 1
ATOM 711 O O . VAL A 1 94 ? -10.008 5.195 18.891 1 98.69 94 VAL A O 1
ATOM 714 N N . LYS A 1 95 ? -10.289 6.359 17.016 1 98.31 95 LYS A N 1
ATOM 715 C CA . LYS A 1 95 ? -11.031 5.297 16.344 1 98.31 95 LYS A CA 1
ATOM 716 C C . LYS A 1 95 ? -10.172 4.039 16.188 1 98.31 95 LYS A C 1
ATOM 718 O O . LYS A 1 95 ? -10.648 2.928 16.453 1 98.31 95 LYS A O 1
ATOM 723 N N . VAL A 1 96 ? -8.922 4.168 15.758 1 98.5 96 VAL A N 1
ATOM 724 C CA . VAL A 1 96 ? -8.023 3.033 15.586 1 98.5 96 VAL A CA 1
ATOM 725 C C . VAL A 1 96 ? -7.793 2.35 16.938 1 98.5 96 VAL A C 1
ATOM 727 O O . VAL A 1 96 ? -7.871 1.124 17.031 1 98.5 96 VAL A O 1
ATOM 730 N N . ALA A 1 97 ? -7.477 3.172 17.953 1 98.75 97 ALA A N 1
ATOM 731 C CA . ALA A 1 97 ? -7.199 2.629 19.281 1 98.75 97 ALA A CA 1
ATOM 732 C C . ALA A 1 97 ? -8.391 1.83 19.812 1 98.75 97 ALA A C 1
ATOM 734 O O . ALA A 1 97 ? -8.219 0.723 20.328 1 98.75 97 ALA A O 1
ATOM 735 N N . ARG A 1 98 ? -9.594 2.361 19.641 1 98.56 98 ARG A N 1
ATOM 736 C CA . ARG A 1 98 ? -10.797 1.695 20.141 1 98.56 98 ARG A CA 1
ATOM 737 C C . ARG A 1 98 ? -11.094 0.438 19.328 1 98.56 98 ARG A C 1
ATOM 739 O O . ARG A 1 98 ? -11.57 -0.561 19.875 1 98.56 98 ARG A O 1
ATOM 746 N N . ALA A 1 99 ? -10.82 0.482 18.047 1 98.12 99 ALA A N 1
ATOM 747 C CA . ALA A 1 99 ? -11.031 -0.677 17.188 1 98.12 99 ALA A CA 1
ATOM 748 C C . ALA A 1 99 ? -10.195 -1.865 17.641 1 98.12 99 ALA A C 1
ATOM 750 O O . ALA A 1 99 ? -10.57 -3.02 17.422 1 98.12 99 ALA A O 1
ATOM 751 N N . TYR A 1 100 ? -9.102 -1.608 18.312 1 98.38 100 TYR A N 1
ATOM 752 C CA . TYR A 1 100 ? -8.211 -2.676 18.734 1 98.38 100 TYR A CA 1
ATOM 753 C C . TYR A 1 100 ? -8.352 -2.928 20.234 1 98.38 100 TYR A C 1
ATOM 755 O O . TYR A 1 100 ? -7.508 -3.59 20.844 1 98.38 100 TYR A O 1
ATOM 763 N N . GLY A 1 101 ? -9.367 -2.344 20.859 1 98.06 101 GLY A N 1
ATOM 764 C CA . GLY A 1 101 ? -9.758 -2.691 22.203 1 98.06 101 GLY A CA 1
ATOM 765 C C . GLY A 1 101 ? -8.914 -2.01 23.266 1 98.06 101 GLY A C 1
ATOM 766 O O . GLY A 1 101 ? -8.773 -2.525 24.375 1 98.06 101 GLY A O 1
ATOM 767 N N . LEU A 1 102 ? -8.32 -0.884 22.969 1 98.62 102 LEU A N 1
ATOM 768 C CA . LEU A 1 102 ? -7.566 -0.124 23.953 1 98.62 102 LEU A CA 1
ATOM 769 C C . LEU A 1 102 ? -8.5 0.737 24.797 1 98.62 102 LEU A C 1
ATOM 771 O O . LEU A 1 102 ? -9.609 1.062 24.375 1 98.62 102 LEU A O 1
ATOM 775 N N . ASP A 1 103 ? -8.117 0.986 26.078 1 98.69 103 ASP A N 1
ATOM 776 C CA . ASP A 1 103 ? -8.797 1.945 26.938 1 98.69 103 ASP A CA 1
ATOM 777 C C . ASP A 1 103 ? -8.289 3.363 26.688 1 98.69 103 ASP A C 1
ATOM 779 O O . ASP A 1 103 ? -7.199 3.727 27.156 1 98.69 103 ASP A O 1
ATOM 783 N N . VAL A 1 104 ? -9.117 4.23 26.078 1 98.75 104 VAL A N 1
ATOM 784 C CA . VAL A 1 104 ? -8.625 5.488 25.516 1 98.75 104 VAL A CA 1
ATOM 785 C C . VAL A 1 104 ? -9.094 6.652 26.391 1 98.75 104 VAL A C 1
ATOM 787 O O . VAL A 1 104 ? -10.297 6.863 26.562 1 98.75 104 VAL A O 1
ATOM 790 N N . LYS A 1 105 ? -8.18 7.383 26.953 1 98.62 105 LYS A N 1
ATOM 791 C CA . LYS A 1 105 ? -8.414 8.719 27.484 1 98.62 105 LYS A CA 1
ATOM 792 C C . LYS A 1 105 ? -8.148 9.789 26.438 1 98.62 105 LYS A C 1
ATOM 794 O O . LYS A 1 105 ? -7.047 9.859 25.875 1 98.62 105 LYS A O 1
ATOM 799 N N . VAL A 1 106 ? -9.125 10.594 26.188 1 98.75 106 VAL A N 1
ATOM 800 C CA . VAL A 1 106 ? -8.984 11.578 25.109 1 98.75 106 VAL A CA 1
ATOM 801 C C . VAL A 1 106 ? -8.695 12.953 25.703 1 98.75 106 VAL A C 1
ATOM 803 O O . VAL A 1 106 ? -9.438 13.43 26.578 1 98.75 106 VAL A O 1
ATOM 806 N N . VAL A 1 107 ? -7.637 13.547 25.344 1 98.75 107 VAL A N 1
ATOM 807 C CA . VAL A 1 107 ? -7.367 14.961 25.562 1 98.75 107 VAL A CA 1
ATOM 808 C C . VAL A 1 107 ? -7.824 15.773 24.359 1 98.75 107 VAL A C 1
ATOM 810 O O . VAL A 1 107 ? -7.23 15.688 23.281 1 98.75 107 VAL A O 1
ATOM 813 N N . LYS A 1 108 ? -8.766 16.547 24.531 1 98.12 108 LYS A N 1
ATOM 814 C CA . LYS A 1 108 ? -9.422 17.219 23.406 1 98.12 108 LYS A CA 1
ATOM 815 C C . LYS A 1 108 ? -9.164 18.719 23.438 1 98.12 108 LYS A C 1
ATOM 817 O O . LYS A 1 108 ? -9.023 19.312 24.5 1 98.12 108 LYS A O 1
ATOM 822 N N . ALA A 1 109 ? -9.023 19.312 22.328 1 97.94 109 ALA A N 1
ATOM 823 C CA . ALA A 1 109 ? -9.07 20.75 22.094 1 97.94 109 ALA A CA 1
ATOM 824 C C . ALA A 1 109 ? -9.945 21.078 20.891 1 97.94 109 ALA A C 1
ATOM 826 O O . ALA A 1 109 ? -10.164 20.219 20.031 1 97.94 109 ALA A O 1
ATOM 827 N N . ASP A 1 110 ? -10.484 22.297 20.875 1 97.19 110 ASP A N 1
ATOM 828 C CA . ASP A 1 110 ? -11.297 22.703 19.734 1 97.19 110 ASP A CA 1
ATOM 829 C C . ASP A 1 110 ? -10.477 22.719 18.438 1 97.19 110 ASP A C 1
ATOM 831 O O . ASP A 1 110 ? -9.289 23.031 18.453 1 97.19 110 ASP A O 1
ATOM 835 N N . TRP A 1 111 ? -11.18 22.328 17.328 1 97.31 111 TRP A N 1
ATOM 836 C CA . TRP A 1 111 ? -10.508 22.438 16.047 1 97.31 111 TRP A CA 1
ATOM 837 C C . TRP A 1 111 ? -9.945 23.844 15.844 1 97.31 111 TRP A C 1
ATOM 839 O O . TRP A 1 111 ? -10.633 24.828 16.094 1 97.31 111 TRP A O 1
ATOM 849 N N . GLY A 1 112 ? -8.672 23.953 15.445 1 96.12 112 GLY A N 1
ATOM 850 C CA . GLY A 1 112 ? -8.016 25.25 15.297 1 96.12 112 GLY A CA 1
ATOM 851 C C . GLY A 1 112 ? -7.211 25.656 16.516 1 96.12 112 GLY A C 1
ATOM 852 O O . GLY A 1 112 ? -6.504 26.656 16.5 1 96.12 112 GLY A O 1
ATOM 853 N N . THR A 1 113 ? -7.324 24.828 17.531 1 97.38 113 THR A N 1
ATOM 854 C CA . THR A 1 113 ? -6.605 25.062 18.781 1 97.38 113 THR A CA 1
ATOM 855 C C . THR A 1 113 ? -5.637 23.922 19.062 1 97.38 113 THR A C 1
ATOM 857 O O . THR A 1 113 ? -5.977 22.75 18.875 1 97.38 113 THR A O 1
ATOM 860 N N . PRO A 1 114 ? -4.375 24.266 19.484 1 98.06 114 PRO A N 1
ATOM 861 C CA . PRO A 1 114 ? -3.418 23.203 19.797 1 98.06 114 PRO A CA 1
ATOM 862 C C . PRO A 1 114 ? -3.773 22.453 21.062 1 98.06 114 PRO A C 1
ATOM 864 O O . PRO A 1 114 ? -4.484 22.969 21.922 1 98.06 114 PRO A O 1
ATOM 867 N N . LEU A 1 115 ? -3.293 21.203 21.188 1 98.56 115 LEU A N 1
ATOM 868 C CA . LEU A 1 115 ? -3.396 20.438 22.422 1 98.56 115 LEU A CA 1
ATOM 869 C C . LEU A 1 115 ? -2.568 21.078 23.531 1 98.56 115 LEU A C 1
ATOM 871 O O . LEU A 1 115 ? -1.469 21.578 23.281 1 98.56 115 LEU A O 1
ATOM 875 N N . ASP A 1 116 ? -3.094 21.062 24.688 1 98.19 116 ASP A N 1
ATOM 876 C CA . ASP A 1 116 ? -2.404 21.641 25.844 1 98.19 116 ASP A CA 1
ATOM 877 C C . ASP A 1 116 ? -1.474 20.625 26.5 1 98.19 116 ASP A C 1
ATOM 879 O O . ASP A 1 116 ? -1.935 19.672 27.125 1 98.19 116 ASP A O 1
ATOM 883 N N . PRO A 1 117 ? -0.163 20.891 26.438 1 98.19 117 PRO A N 1
ATOM 884 C CA . PRO A 1 117 ? 0.777 19.953 27.062 1 98.19 117 PRO A CA 1
ATOM 885 C C . PRO A 1 117 ? 0.495 19.734 28.547 1 98.19 117 PRO A C 1
ATOM 887 O O . PRO A 1 117 ? 0.734 18.641 29.078 1 98.19 117 PRO A O 1
ATOM 890 N N . ASN A 1 118 ? -0.089 20.734 29.219 1 98.12 118 ASN A N 1
ATOM 891 C CA . ASN A 1 118 ? -0.342 20.641 30.656 1 98.12 118 ASN A CA 1
ATOM 892 C C . ASN A 1 118 ? -1.414 19.594 30.969 1 98.12 118 ASN A C 1
ATOM 894 O O . ASN A 1 118 ? -1.402 18.984 32.031 1 98.12 118 ASN A O 1
ATOM 898 N N . GLN A 1 119 ? -2.32 19.422 30.094 1 98.38 119 GLN A N 1
ATOM 899 C CA . GLN A 1 119 ? -3.334 18.391 30.297 1 98.38 119 GLN A CA 1
ATOM 900 C C . GLN A 1 119 ? -2.715 17 30.266 1 98.38 119 GLN A C 1
ATOM 902 O O . GLN A 1 119 ? -3.07 16.141 31.094 1 98.38 119 GLN A O 1
ATOM 907 N N . PHE A 1 120 ? -1.815 16.766 29.359 1 98.31 120 PHE A N 1
ATOM 908 C CA . PHE A 1 120 ? -1.094 15.492 29.328 1 98.31 120 PHE A CA 1
ATOM 909 C C . PHE A 1 120 ? -0.285 15.297 30.609 1 98.31 120 PHE A C 1
ATOM 911 O O . PHE A 1 120 ? -0.298 14.211 31.188 1 98.31 120 PHE A O 1
ATOM 918 N N . LYS A 1 121 ? 0.394 16.391 31.016 1 97.88 121 LYS A N 1
ATOM 919 C CA . LYS A 1 121 ? 1.188 16.359 32.25 1 97.88 121 LYS A CA 1
ATOM 920 C C . LYS A 1 121 ? 0.342 15.922 33.438 1 97.88 121 LYS A C 1
ATOM 922 O O . LYS A 1 121 ? 0.718 15.008 34.156 1 97.88 121 LYS A O 1
ATOM 927 N N . ARG A 1 122 ? -0.776 16.516 33.594 1 97.94 122 ARG A N 1
ATOM 928 C CA . ARG A 1 122 ? -1.653 16.25 34.719 1 97.94 122 ARG A CA 1
ATOM 929 C C . ARG A 1 122 ? -2.1 14.789 34.719 1 97.94 122 ARG A C 1
ATOM 931 O O . ARG A 1 122 ? -2.035 14.125 35.781 1 97.94 122 ARG A O 1
ATOM 938 N N . ILE A 1 123 ? -2.52 14.281 33.594 1 98 123 ILE A N 1
ATOM 939 C CA . ILE A 1 123 ? -3.021 12.914 33.5 1 98 123 ILE A CA 1
ATOM 940 C C . ILE A 1 123 ? -1.896 11.93 33.781 1 98 123 ILE A C 1
ATOM 942 O O . ILE A 1 123 ? -2.1 10.945 34.5 1 98 123 ILE A O 1
ATOM 946 N N . LEU A 1 124 ? -0.705 12.188 33.25 1 97.94 124 LEU A N 1
ATOM 947 C CA . LEU A 1 124 ? 0.435 11.297 33.438 1 97.94 124 LEU A CA 1
ATOM 948 C C . LEU A 1 124 ? 0.907 11.297 34.875 1 97.94 124 LEU A C 1
ATOM 950 O O . LEU A 1 124 ? 1.271 10.25 35.438 1 97.94 124 LEU A O 1
ATOM 954 N N . GLU A 1 125 ? 0.862 12.477 35.531 1 96.81 125 GLU A N 1
ATOM 955 C CA . GLU A 1 125 ? 1.273 12.578 36.938 1 96.81 125 GLU A CA 1
ATOM 956 C C . GLU A 1 125 ? 0.29 11.859 37.844 1 96.81 125 GLU A C 1
ATOM 958 O O . GLU A 1 125 ? 0.686 11.297 38.875 1 96.81 125 GLU A O 1
ATOM 963 N N . GLU A 1 126 ? -0.922 11.875 37.469 1 96.81 126 GLU A N 1
ATOM 964 C CA . GLU A 1 126 ? -1.965 11.234 38.25 1 96.81 126 GLU A CA 1
ATOM 965 C C . GLU A 1 126 ? -1.905 9.719 38.125 1 96.81 126 GLU A C 1
ATOM 967 O O . GLU A 1 126 ? -2.459 8.992 38.938 1 96.81 126 GLU A O 1
ATOM 972 N N . ASP A 1 127 ? -1.235 9.234 37.062 1 96.62 127 ASP A N 1
ATOM 973 C CA . ASP A 1 127 ? -1.129 7.801 36.812 1 96.62 127 ASP A CA 1
ATOM 974 C C . ASP A 1 127 ? 0.002 7.184 37.625 1 96.62 127 ASP A C 1
ATOM 976 O O . ASP A 1 127 ? 0.949 6.625 37.094 1 96.62 127 ASP A O 1
ATOM 980 N N . THR A 1 128 ? -0.149 7.137 38.906 1 93.19 128 THR A N 1
ATOM 981 C CA . THR A 1 128 ? 0.888 6.703 39.812 1 93.19 128 THR A CA 1
ATOM 982 C C . THR A 1 128 ? 1.142 5.203 39.688 1 93.19 128 THR A C 1
ATOM 984 O O . THR A 1 128 ? 2.219 4.715 40.031 1 93.19 128 THR A O 1
ATOM 987 N N . ASN A 1 129 ? 0.256 4.477 39.156 1 92.62 129 ASN A N 1
ATOM 988 C CA . ASN A 1 129 ? 0.412 3.035 38.969 1 92.62 129 ASN A CA 1
ATOM 989 C C . ASN A 1 129 ? 0.968 2.691 37.594 1 92.62 129 ASN A C 1
ATOM 991 O O . ASN A 1 129 ? 1.084 1.516 37.25 1 92.62 129 ASN A O 1
ATOM 995 N N . GLU A 1 130 ? 1.194 3.688 36.812 1 92.44 130 GLU A N 1
ATOM 996 C CA . GLU A 1 130 ? 1.841 3.555 35.5 1 92.44 130 GLU A CA 1
ATOM 997 C C . GLU A 1 130 ? 1.056 2.619 34.594 1 92.44 130 GLU A C 1
ATOM 999 O O . GLU A 1 130 ? 1.626 1.71 33.969 1 92.44 130 GLU A O 1
ATOM 1004 N N . LYS A 1 131 ? -0.213 2.867 34.594 1 94.81 131 LYS A N 1
ATOM 1005 C CA . LYS A 1 131 ? -1.128 2.078 33.75 1 94.81 131 LYS A CA 1
ATOM 1006 C C . LYS A 1 131 ? -1.115 2.553 32.312 1 94.81 131 LYS A C 1
ATOM 1008 O O . LYS A 1 131 ? -1.391 1.775 31.391 1 94.81 131 LYS A O 1
ATOM 1013 N N . ILE A 1 132 ? -0.835 3.811 32.125 1 98.31 132 ILE A N 1
ATOM 1014 C CA . ILE A 1 132 ? -0.819 4.391 30.781 1 98.31 132 ILE A CA 1
ATOM 1015 C C . ILE A 1 132 ? 0.403 3.889 30.016 1 98.31 132 ILE A C 1
ATOM 1017 O O . ILE A 1 132 ? 1.535 4.02 30.484 1 98.31 132 ILE A O 1
ATOM 1021 N N . LYS A 1 133 ? 0.133 3.354 28.828 1 98.44 133 LYS A N 1
ATOM 1022 C CA . LYS A 1 133 ? 1.213 2.705 28.094 1 98.44 133 LYS A CA 1
ATOM 1023 C C . LYS A 1 133 ? 1.681 3.572 26.922 1 98.44 133 LYS A C 1
ATOM 1025 O O . LYS A 1 133 ? 2.781 3.381 26.406 1 98.44 133 LYS A O 1
ATOM 1030 N N . ALA A 1 134 ? 0.807 4.504 26.5 1 98.81 134 ALA A N 1
ATOM 1031 C CA . ALA A 1 134 ? 1.221 5.336 25.375 1 98.81 134 ALA A CA 1
ATOM 1032 C C . ALA A 1 134 ? 0.469 6.664 25.375 1 98.81 134 ALA A C 1
ATOM 1034 O O . ALA A 1 134 ? -0.652 6.754 25.891 1 98.81 134 ALA A O 1
ATOM 1035 N N . VAL A 1 135 ? 1.122 7.633 24.906 1 98.88 135 VAL A N 1
ATOM 1036 C CA . VAL A 1 135 ? 0.537 8.906 24.484 1 98.88 135 VAL A CA 1
ATOM 1037 C C . VAL A 1 135 ? 0.61 9.031 22.969 1 98.88 135 VAL A C 1
ATOM 1039 O O . VAL A 1 135 ? 1.692 8.953 22.375 1 98.88 135 VAL A O 1
ATOM 1042 N N . ILE A 1 136 ? -0.558 9.227 22.375 1 98.88 136 ILE A N 1
ATOM 1043 C CA . ILE A 1 136 ? -0.721 9.188 20.922 1 98.88 136 ILE A CA 1
ATOM 1044 C C . ILE A 1 136 ? -1.246 10.531 20.422 1 98.88 136 ILE A C 1
ATOM 1046 O O . ILE A 1 136 ? -2.271 11.023 20.906 1 98.88 136 ILE A O 1
ATOM 1050 N N . LEU A 1 137 ? -0.554 11.148 19.469 1 98.5 137 LEU A N 1
ATOM 1051 C CA . LEU A 1 137 ? -1.059 12.43 19 1 98.5 137 LEU A CA 1
ATOM 1052 C C . LEU A 1 137 ? -0.533 12.742 17.609 1 98.5 137 LEU A C 1
ATOM 1054 O O . LEU A 1 137 ? 0.41 12.102 17.141 1 98.5 137 LEU A O 1
ATOM 1058 N N . THR A 1 138 ? -1.165 13.664 16.938 1 98.62 138 THR A N 1
ATOM 1059 C CA . THR A 1 138 ? -0.773 14.195 15.641 1 98.62 138 THR A CA 1
ATOM 1060 C C . THR A 1 138 ? 0.062 15.461 15.805 1 98.62 138 THR A C 1
ATOM 1062 O O . THR A 1 138 ? -0.358 16.406 16.484 1 98.62 138 THR A O 1
ATOM 1065 N N . HIS A 1 139 ? 1.251 15.445 15.234 1 98.69 139 HIS A N 1
ATOM 1066 C CA . HIS A 1 139 ? 2.127 16.609 15.336 1 98.69 139 HIS A CA 1
ATOM 1067 C C . HIS A 1 139 ? 1.564 17.797 14.562 1 98.69 139 HIS A C 1
ATOM 1069 O O . HIS A 1 139 ? 1.303 18.859 15.141 1 98.69 139 HIS A O 1
ATOM 1075 N N . SER A 1 140 ? 1.358 17.609 13.305 1 98 140 SER A N 1
ATOM 1076 C CA . SER A 1 140 ? 0.709 18.609 12.453 1 98 140 SER A CA 1
ATOM 1077 C C . SER A 1 140 ? -0.687 18.156 12.039 1 98 140 SER A C 1
ATOM 1079 O O . SER A 1 140 ? -0.831 17.281 11.18 1 98 140 SER A O 1
ATOM 1081 N N . GLU A 1 141 ? -1.728 18.719 12.641 1 97.81 141 GLU A N 1
ATOM 1082 C CA . GLU A 1 141 ? -3.117 18.391 12.336 1 97.81 141 GLU A CA 1
ATOM 1083 C C . GLU A 1 141 ? -3.58 19.078 11.055 1 97.81 141 GLU A C 1
ATOM 1085 O O . GLU A 1 141 ? -4.023 20.234 11.086 1 97.81 141 GLU A O 1
ATOM 1090 N N . THR A 1 142 ? -3.637 18.344 10.031 1 95.56 142 THR A N 1
ATOM 1091 C CA . THR A 1 142 ? -3.814 18.859 8.672 1 95.56 142 THR A CA 1
ATOM 1092 C C . THR A 1 142 ? -5.238 19.359 8.469 1 95.56 142 THR A C 1
ATOM 1094 O O . THR A 1 142 ? -5.461 20.297 7.691 1 95.56 142 THR A O 1
ATOM 1097 N N . SER A 1 143 ? -6.188 18.828 9.164 1 96.12 143 SER A N 1
ATOM 1098 C CA . SER A 1 143 ? -7.59 19.188 8.969 1 96.12 143 SER A CA 1
ATOM 1099 C C . SER A 1 143 ? -7.863 20.609 9.469 1 96.12 143 SER A C 1
ATOM 1101 O O . SER A 1 143 ? -8.812 21.25 9.023 1 96.12 143 SER A O 1
ATOM 1103 N N . THR A 1 144 ? -6.945 21.078 10.352 1 96.44 144 THR A N 1
ATOM 1104 C CA . THR A 1 144 ? -7.23 22.375 10.953 1 96.44 144 THR A CA 1
ATOM 1105 C C . THR A 1 144 ? -6.055 23.328 10.773 1 96.44 144 THR A C 1
ATOM 1107 O O . THR A 1 144 ? -6.18 24.531 11.016 1 96.44 144 THR A O 1
ATOM 1110 N N . GLY A 1 145 ? -4.93 22.766 10.352 1 97.06 145 GLY A N 1
ATOM 1111 C CA . GLY A 1 145 ? -3.752 23.594 10.117 1 97.06 145 GLY A CA 1
ATOM 1112 C C . GLY A 1 145 ? -2.99 23.906 11.391 1 97.06 145 GLY A C 1
ATOM 1113 O O . GLY A 1 145 ? -2.174 24.828 11.422 1 97.06 145 GLY A O 1
ATOM 1114 N N . VAL A 1 146 ? -3.234 23.141 12.445 1 97.56 146 VAL A N 1
ATOM 1115 C CA . VAL A 1 146 ? -2.615 23.406 13.742 1 97.56 146 VAL A CA 1
ATOM 1116 C C . VAL A 1 146 ? -1.396 22.5 13.914 1 97.56 146 VAL A C 1
ATOM 1118 O O . VAL A 1 146 ? -1.425 21.328 13.547 1 97.56 146 VAL A O 1
ATOM 1121 N N . ILE A 1 147 ? -0.295 23.047 14.43 1 98.12 147 ILE A N 1
ATOM 1122 C CA . ILE A 1 147 ? 0.839 22.234 14.859 1 98.12 147 ILE A CA 1
ATOM 1123 C C . ILE A 1 147 ? 0.79 22.047 16.375 1 98.12 147 ILE A C 1
ATOM 1125 O O . ILE A 1 147 ? 0.609 23.016 17.125 1 98.12 147 ILE A O 1
ATOM 1129 N N . ASN A 1 148 ? 0.815 20.828 16.875 1 98.56 148 ASN A N 1
ATOM 1130 C CA . ASN A 1 148 ? 0.859 20.531 18.297 1 98.56 148 ASN A CA 1
ATOM 1131 C C . ASN A 1 148 ? 2.293 20.516 18.828 1 98.56 148 ASN A C 1
ATOM 1133 O O . ASN A 1 148 ? 3.23 20.234 18.078 1 98.56 148 ASN A O 1
ATOM 1137 N N . ASP A 1 149 ? 2.453 20.891 20.094 1 98.25 149 ASP A N 1
ATOM 1138 C CA . ASP A 1 149 ? 3.771 20.953 20.719 1 98.25 149 ASP A CA 1
ATOM 1139 C C . ASP A 1 149 ? 4.258 19.562 21.094 1 98.25 149 ASP A C 1
ATOM 1141 O O . ASP A 1 149 ? 4.352 19.234 22.281 1 98.25 149 ASP A O 1
ATOM 1145 N N . LEU A 1 150 ? 4.672 18.781 20.125 1 98.5 150 LEU A N 1
ATOM 1146 C CA . LEU A 1 150 ? 5.102 17.391 20.281 1 98.5 150 LEU A CA 1
ATOM 1147 C C . LEU A 1 150 ? 6.273 17.297 21.25 1 98.5 150 LEU A C 1
ATOM 1149 O O . LEU A 1 150 ? 6.332 16.375 22.078 1 98.5 150 LEU A O 1
ATOM 1153 N N . LYS A 1 151 ? 7.211 18.25 21.125 1 98.12 151 LYS A N 1
ATOM 1154 C CA . LYS A 1 151 ? 8.383 18.234 22 1 98.12 151 LYS A CA 1
ATOM 1155 C C . LYS A 1 151 ? 7.984 18.297 23.469 1 98.12 151 LYS A C 1
ATOM 1157 O O . LYS A 1 151 ? 8.414 17.469 24.266 1 98.12 151 LYS A O 1
ATOM 1162 N N . SER A 1 152 ? 7.18 19.281 23.797 1 98.12 152 SER A N 1
ATOM 1163 C CA . SER A 1 152 ? 6.777 19.469 25.188 1 98.12 152 SER A CA 1
ATOM 1164 C C . SER A 1 152 ? 5.953 18.297 25.688 1 98.12 152 SER A C 1
ATOM 1166 O O . SER A 1 152 ? 6.141 17.828 26.812 1 98.12 152 SER A O 1
ATOM 1168 N N . ILE A 1 153 ? 5.027 17.781 24.906 1 98.25 153 ILE A N 1
ATOM 1169 C CA . ILE A 1 153 ? 4.199 16.656 25.297 1 98.25 153 ILE A CA 1
ATOM 1170 C C . ILE A 1 153 ? 5.074 15.414 25.484 1 98.25 153 ILE A C 1
ATOM 1172 O O . ILE A 1 153 ? 4.918 14.68 26.469 1 98.25 153 ILE A O 1
ATOM 1176 N N . ASN A 1 154 ? 5.98 15.203 24.562 1 97.88 154 ASN A N 1
ATOM 1177 C CA . ASN A 1 154 ? 6.887 14.062 24.672 1 97.88 154 ASN A CA 1
ATOM 1178 C C . ASN A 1 154 ? 7.734 14.133 25.938 1 97.88 154 ASN A C 1
ATOM 1180 O O . ASN A 1 154 ? 8.055 13.102 26.531 1 97.88 154 ASN A O 1
ATOM 1184 N N . ASN A 1 155 ? 8.164 15.328 26.312 1 96.94 155 ASN A N 1
ATOM 1185 C CA . ASN A 1 155 ? 8.922 15.484 27.562 1 96.94 155 ASN A CA 1
ATOM 1186 C C . ASN A 1 155 ? 8.133 14.984 28.766 1 96.94 155 ASN A C 1
ATOM 1188 O O . ASN A 1 155 ? 8.695 14.367 29.672 1 96.94 155 ASN A O 1
ATOM 1192 N N . GLU A 1 156 ? 6.832 15.281 28.766 1 96.56 156 GLU A N 1
ATOM 1193 C CA . GLU A 1 156 ? 5.988 14.797 29.859 1 96.56 156 GLU A CA 1
ATOM 1194 C C . GLU A 1 156 ? 5.883 13.273 29.844 1 96.56 156 GLU A C 1
ATOM 1196 O O . GLU A 1 156 ? 5.801 12.641 30.891 1 96.56 156 GLU A O 1
ATOM 1201 N N . VAL A 1 157 ? 5.859 12.672 28.672 1 97 157 VAL A N 1
ATOM 1202 C CA . VAL A 1 157 ? 5.781 11.227 28.516 1 97 157 VAL A CA 1
ATOM 1203 C C . VAL A 1 157 ? 7.062 10.586 29.047 1 97 157 VAL A C 1
ATOM 1205 O O . VAL A 1 157 ? 7.012 9.57 29.75 1 97 157 VAL A O 1
ATOM 1208 N N . LYS A 1 158 ? 8.188 11.188 28.734 1 94.31 158 LYS A N 1
ATOM 1209 C CA . LYS A 1 158 ? 9.477 10.664 29.172 1 94.31 158 LYS A CA 1
ATOM 1210 C C . LYS A 1 158 ? 9.594 10.68 30.688 1 94.31 158 LYS A C 1
ATOM 1212 O O . LYS A 1 158 ? 10.25 9.82 31.281 1 94.31 158 LYS A O 1
ATOM 1217 N N . ASN A 1 159 ? 8.938 11.555 31.312 1 92.25 159 ASN A N 1
ATOM 1218 C CA . ASN A 1 159 ? 8.938 11.641 32.75 1 92.25 159 ASN A CA 1
ATOM 1219 C C . ASN A 1 159 ? 8.125 10.508 33.406 1 92.25 159 ASN A C 1
ATOM 1221 O O . ASN A 1 159 ? 8.32 10.18 34.562 1 92.25 159 ASN A O 1
ATOM 1225 N N . HIS A 1 160 ? 7.152 9.938 32.781 1 90.31 160 HIS A N 1
ATOM 1226 C CA . HIS A 1 160 ? 6.32 8.828 33.219 1 90.31 160 HIS A CA 1
ATOM 1227 C C . HIS A 1 160 ? 7.078 7.504 33.156 1 90.31 160 HIS A C 1
ATOM 1229 O O . HIS A 1 160 ? 6.797 6.582 33.938 1 90.31 160 HIS A O 1
ATOM 1235 N N . SER A 1 161 ? 8.086 7.25 32.594 1 78.38 161 SER A N 1
ATOM 1236 C CA . SER A 1 161 ? 9.062 6.168 32.438 1 78.38 161 SER A CA 1
ATOM 1237 C C . SER A 1 161 ? 8.492 5.02 31.609 1 78.38 161 SER A C 1
ATOM 1239 O O . SER A 1 161 ? 9.219 4.367 30.859 1 78.38 161 SER A O 1
ATOM 1241 N N . LYS A 1 162 ? 7.156 4.66 31.719 1 91.44 162 LYS A N 1
ATOM 1242 C CA . LYS A 1 162 ? 6.637 3.469 31.047 1 91.44 162 LYS A CA 1
ATOM 1243 C C . LYS A 1 162 ? 5.953 3.826 29.734 1 91.44 162 LYS A C 1
ATOM 1245 O O . LYS A 1 162 ? 6.074 3.098 28.75 1 91.44 162 LYS A O 1
ATOM 1250 N N . ALA A 1 163 ? 5.25 4.898 29.75 1 97.5 163 ALA A N 1
ATOM 1251 C CA . ALA A 1 163 ? 4.492 5.285 28.562 1 97.5 163 ALA A CA 1
ATOM 1252 C C . ALA A 1 163 ? 5.422 5.648 27.406 1 97.5 163 ALA A C 1
ATOM 1254 O O . ALA A 1 163 ? 6.492 6.223 27.625 1 97.5 163 ALA A O 1
ATOM 1255 N N . ILE A 1 164 ? 5.043 5.301 26.219 1 98.62 164 ILE A N 1
ATOM 1256 C CA . ILE A 1 164 ? 5.805 5.688 25.047 1 98.62 164 ILE A CA 1
ATOM 1257 C C . ILE A 1 164 ? 5.008 6.699 24.219 1 98.62 164 ILE A C 1
ATOM 1259 O O . ILE A 1 164 ? 3.789 6.809 24.375 1 98.62 164 ILE A O 1
ATOM 1263 N N . THR A 1 165 ? 5.668 7.422 23.391 1 98.69 165 THR A N 1
ATOM 1264 C CA . THR A 1 165 ? 5.023 8.383 22.5 1 98.69 165 THR A CA 1
ATOM 1265 C C . THR A 1 165 ? 4.84 7.781 21.109 1 98.69 165 THR A C 1
ATOM 1267 O O . THR A 1 165 ? 5.785 7.25 20.531 1 98.69 165 THR A O 1
ATOM 1270 N N . ILE A 1 166 ? 3.67 7.812 20.578 1 98.88 166 ILE A N 1
ATOM 1271 C CA . ILE A 1 166 ? 3.34 7.469 19.188 1 98.88 166 ILE A CA 1
ATOM 1272 C C . ILE A 1 166 ? 2.834 8.711 18.453 1 98.88 166 ILE A C 1
ATOM 1274 O O . ILE A 1 166 ? 1.763 9.234 18.781 1 98.88 166 ILE A O 1
ATOM 1278 N N . ALA A 1 167 ? 3.545 9.148 17.484 1 98.88 167 ALA A N 1
ATOM 1279 C CA . ALA A 1 167 ? 3.238 10.438 16.859 1 98.88 167 ALA A CA 1
ATOM 1280 C C . ALA A 1 167 ? 2.986 10.281 15.367 1 98.88 167 ALA A C 1
ATOM 1282 O O . ALA A 1 167 ? 3.721 9.562 14.68 1 98.88 167 ALA A O 1
ATOM 1283 N N . ASP A 1 168 ? 1.925 10.859 14.891 1 98.62 168 ASP A N 1
ATOM 1284 C CA . ASP A 1 168 ? 1.689 11.062 13.469 1 98.62 168 ASP A CA 1
ATOM 1285 C C . ASP A 1 168 ? 2.42 12.305 12.961 1 98.62 168 ASP A C 1
ATOM 1287 O O . ASP A 1 168 ? 2.061 13.43 13.312 1 98.62 168 ASP A O 1
ATOM 1291 N N . CYS A 1 169 ? 3.367 12.102 12.125 1 98.56 169 CYS A N 1
ATOM 1292 C CA . CYS A 1 169 ? 4.145 13.195 11.555 1 98.56 169 CYS A CA 1
ATOM 1293 C C . CYS A 1 169 ? 4.012 13.227 10.039 1 98.56 169 CYS A C 1
ATOM 1295 O O . CYS A 1 169 ? 4.953 13.594 9.336 1 98.56 169 CYS A O 1
ATOM 1297 N N . VAL A 1 170 ? 2.908 12.852 9.516 1 98.06 170 VAL A N 1
ATOM 1298 C CA . VAL A 1 170 ? 2.65 12.703 8.086 1 98.06 170 VAL A CA 1
ATOM 1299 C C . VAL A 1 170 ? 2.883 14.039 7.379 1 98.06 170 VAL A C 1
ATOM 1301 O O . VAL A 1 170 ? 3.49 14.078 6.305 1 98.06 170 VAL A O 1
ATOM 1304 N N . THR A 1 171 ? 2.455 15.156 7.973 1 97.81 171 THR A N 1
ATOM 1305 C CA . THR A 1 171 ? 2.578 16.422 7.262 1 97.81 171 THR A CA 1
ATOM 1306 C C . THR A 1 171 ? 3.65 17.297 7.898 1 97.81 171 THR A C 1
ATOM 1308 O O . THR A 1 171 ? 3.908 18.406 7.434 1 97.81 171 THR A O 1
ATOM 1311 N N . SER A 1 172 ? 4.293 16.844 9 1 98.12 172 SER A N 1
ATOM 1312 C CA . SER A 1 172 ? 5.352 17.625 9.625 1 98.12 172 SER A CA 1
ATOM 1313 C C . SER A 1 172 ? 6.73 17.109 9.227 1 98.12 172 SER A C 1
ATOM 1315 O O . SER A 1 172 ? 7.684 17.891 9.125 1 98.12 172 SER A O 1
ATOM 1317 N N . LEU A 1 173 ? 6.859 15.781 9.047 1 98.12 173 LEU A N 1
ATOM 1318 C CA . LEU A 1 173 ? 8.141 15.203 8.641 1 98.12 173 LEU A CA 1
ATOM 1319 C C . LEU A 1 173 ? 8.531 15.688 7.25 1 98.12 173 LEU A C 1
ATOM 1321 O O . LEU A 1 173 ? 7.742 15.609 6.309 1 98.12 173 LEU A O 1
ATOM 1325 N N . GLY A 1 174 ? 9.703 16.219 7.129 1 96.94 174 GLY A N 1
ATOM 1326 C CA . GLY A 1 174 ? 10.156 16.797 5.871 1 96.94 174 GLY A CA 1
ATOM 1327 C C . GLY A 1 174 ? 9.742 18.25 5.691 1 96.94 174 GLY A C 1
ATOM 1328 O O . GLY A 1 174 ? 10.078 18.875 4.68 1 96.94 174 GLY A O 1
ATOM 1329 N N . ALA A 1 175 ? 9.023 18.828 6.711 1 97.62 175 ALA A N 1
ATOM 1330 C CA . ALA A 1 175 ? 8.57 20.219 6.629 1 97.62 175 ALA A CA 1
ATOM 1331 C C . ALA A 1 175 ? 9.141 21.047 7.773 1 97.62 175 ALA A C 1
ATOM 1333 O O . ALA A 1 175 ? 9.281 22.266 7.652 1 97.62 175 ALA A O 1
ATOM 1334 N N . CYS A 1 176 ? 9.383 20.453 8.898 1 97.75 176 CYS A N 1
ATOM 1335 C CA . CYS A 1 176 ? 9.992 21.125 10.039 1 97.75 176 CYS A CA 1
ATOM 1336 C C . CYS A 1 176 ? 10.883 20.172 10.836 1 97.75 176 CYS A C 1
ATOM 1338 O O . CYS A 1 176 ? 10.961 18.984 10.516 1 97.75 176 CYS A O 1
ATOM 1340 N N . ASN A 1 177 ? 11.609 20.734 11.766 1 98.31 177 ASN A N 1
ATOM 1341 C CA . ASN A 1 177 ? 12.594 19.969 12.523 1 98.31 177 ASN A CA 1
ATOM 1342 C C . ASN A 1 177 ? 11.922 19 13.5 1 98.31 177 ASN A C 1
ATOM 1344 O O . ASN A 1 177 ? 11.195 19.438 14.398 1 98.31 177 ASN A O 1
ATOM 1348 N N . ILE A 1 178 ? 12.078 17.688 13.312 1 98.31 178 ILE A N 1
ATOM 1349 C CA . ILE A 1 178 ? 11.656 16.625 14.211 1 98.31 178 ILE A CA 1
ATOM 1350 C C . ILE A 1 178 ? 12.828 15.688 14.5 1 98.31 178 ILE A C 1
ATOM 1352 O O . ILE A 1 178 ? 12.906 14.586 13.945 1 98.31 178 ILE A O 1
ATOM 1356 N N . PRO A 1 179 ? 13.711 16.125 15.336 1 98.69 179 PRO A N 1
ATOM 1357 C CA . PRO A 1 179 ? 14.859 15.273 15.664 1 98.69 179 PRO A CA 1
ATOM 1358 C C . PRO A 1 179 ? 14.492 14.117 16.578 1 98.69 179 PRO A C 1
ATOM 1360 O O . PRO A 1 179 ? 14.625 14.219 17.797 1 98.69 179 PRO A O 1
ATOM 1363 N N . MET A 1 180 ? 14.094 13.039 15.984 1 98.69 180 MET A N 1
ATOM 1364 C CA . MET A 1 180 ? 13.5 11.914 16.703 1 98.69 180 MET A CA 1
ATOM 1365 C C . MET A 1 180 ? 14.406 11.477 17.859 1 98.69 180 MET A C 1
ATOM 1367 O O . MET A 1 180 ? 13.945 11.312 18.984 1 98.69 180 MET A O 1
ATOM 1371 N N . ASP A 1 181 ? 15.719 11.297 17.578 1 98.62 181 ASP A N 1
ATOM 1372 C CA . ASP A 1 181 ? 16.641 10.82 18.625 1 98.62 181 ASP A CA 1
ATOM 1373 C C . ASP A 1 181 ? 16.812 11.867 19.719 1 98.62 181 ASP A C 1
ATOM 1375 O O . ASP A 1 181 ? 16.734 11.539 20.906 1 98.62 181 ASP A O 1
ATOM 1379 N N . GLU A 1 182 ? 17.016 13.109 19.312 1 98.44 182 GLU A N 1
ATOM 1380 C CA . GLU A 1 182 ? 17.234 14.172 20.281 1 98.44 182 GLU A CA 1
ATOM 1381 C C . GLU A 1 182 ? 16.016 14.352 21.203 1 98.44 182 GLU A C 1
ATOM 1383 O O . GLU A 1 182 ? 16.156 14.523 22.406 1 98.44 182 GLU A O 1
ATOM 1388 N N . TRP A 1 183 ? 14.781 14.32 20.594 1 98.12 183 TRP A N 1
ATOM 1389 C CA . TRP A 1 183 ? 13.555 14.508 21.359 1 98.12 183 TRP A CA 1
ATOM 1390 C C . TRP A 1 183 ? 13.195 13.242 22.141 1 98.12 183 TRP A C 1
ATOM 1392 O O . TRP A 1 183 ? 12.422 13.297 23.094 1 98.12 183 TRP A O 1
ATOM 1402 N N . GLY A 1 184 ? 13.703 12.117 21.688 1 97.56 184 GLY A N 1
ATOM 1403 C CA . GLY A 1 184 ? 13.391 10.844 22.328 1 97.56 184 GLY A CA 1
ATOM 1404 C C . GLY A 1 184 ? 12.008 10.336 21.984 1 97.56 184 GLY A C 1
ATOM 1405 O O . GLY A 1 184 ? 11.328 9.758 22.828 1 97.56 184 GLY A O 1
ATOM 1406 N N . ILE A 1 185 ? 11.523 10.609 20.812 1 98.44 185 ILE A N 1
ATOM 1407 C CA . ILE A 1 185 ? 10.219 10.109 20.391 1 98.44 185 ILE A CA 1
ATOM 1408 C C . ILE A 1 185 ? 10.305 8.609 20.125 1 98.44 185 ILE A C 1
ATOM 1410 O O . ILE A 1 185 ? 11.289 8.125 19.562 1 98.44 185 ILE A O 1
ATOM 1414 N N . ASP A 1 186 ? 9.32 7.852 20.453 1 98.69 186 ASP A N 1
ATOM 1415 C CA . ASP A 1 186 ? 9.422 6.395 20.438 1 98.69 186 ASP A CA 1
ATOM 1416 C C . ASP A 1 186 ? 8.945 5.82 19.109 1 98.69 186 ASP A C 1
ATOM 1418 O O . ASP A 1 186 ? 9.539 4.871 18.594 1 98.69 186 ASP A O 1
ATOM 1422 N N . VAL A 1 187 ? 7.82 6.344 18.641 1 98.94 187 VAL A N 1
ATOM 1423 C CA . VAL A 1 187 ? 7.266 5.898 17.359 1 98.94 187 VAL A CA 1
ATOM 1424 C C . VAL A 1 187 ? 6.883 7.109 16.516 1 98.94 187 VAL A C 1
ATOM 1426 O O . VAL A 1 187 ? 6.188 8.008 16.984 1 98.94 187 VAL A O 1
ATOM 1429 N N . ILE A 1 188 ? 7.348 7.156 15.312 1 98.94 188 ILE A N 1
ATOM 1430 C CA . ILE A 1 188 ? 6.918 8.164 14.344 1 98.94 188 ILE A CA 1
ATOM 1431 C C . ILE A 1 188 ? 6.297 7.48 13.133 1 98.94 188 ILE A C 1
ATOM 1433 O O . ILE A 1 188 ? 6.906 6.59 12.531 1 98.94 188 ILE A O 1
ATOM 1437 N N . ALA A 1 189 ? 5.094 7.805 12.82 1 98.75 189 ALA A N 1
ATOM 1438 C CA . ALA A 1 189 ? 4.426 7.379 11.594 1 98.75 189 ALA A CA 1
ATOM 1439 C C . ALA A 1 189 ? 4.391 8.508 10.57 1 98.75 189 ALA A C 1
ATOM 1441 O O . ALA A 1 189 ? 4.195 9.672 10.922 1 98.75 189 ALA A O 1
ATOM 1442 N N . SER A 1 190 ? 4.555 8.188 9.328 1 98.19 190 SER A N 1
ATOM 1443 C CA . SER A 1 190 ? 4.477 9.172 8.258 1 98.19 190 SER A CA 1
ATOM 1444 C C . SER A 1 190 ? 4.035 8.539 6.941 1 98.19 190 SER A C 1
ATOM 1446 O O . SER A 1 190 ? 3.674 7.355 6.91 1 98.19 190 SER A O 1
ATOM 1448 N N . GLY A 1 191 ? 3.871 9.375 5.828 1 96.94 191 GLY A N 1
ATOM 1449 C CA . GLY A 1 191 ? 3.391 8.938 4.527 1 96.94 191 GLY A CA 1
ATOM 1450 C C . GLY A 1 191 ? 4.117 9.594 3.367 1 96.94 191 GLY A C 1
ATOM 1451 O O . GLY A 1 191 ? 4.648 10.695 3.506 1 96.94 191 GLY A O 1
ATOM 1452 N N . SER A 1 192 ? 4.074 8.992 2.258 1 95.44 192 SER A N 1
ATOM 1453 C CA . SER A 1 192 ? 4.98 9.312 1.157 1 95.44 192 SER A CA 1
ATOM 1454 C C . SER A 1 192 ? 4.543 10.57 0.424 1 95.44 192 SER A C 1
ATOM 1456 O O . SER A 1 192 ? 5.375 11.305 -0.113 1 95.44 192 SER A O 1
ATOM 1458 N N . GLN A 1 193 ? 3.266 10.914 0.368 1 94.12 193 GLN A N 1
ATOM 1459 C CA . GLN A 1 193 ? 2.738 11.883 -0.59 1 94.12 193 GLN A CA 1
ATOM 1460 C C . GLN A 1 193 ? 2.768 13.297 -0.019 1 94.12 193 GLN A C 1
ATOM 1462 O O . GLN A 1 193 ? 1.989 14.156 -0.437 1 94.12 193 GLN A O 1
ATOM 1467 N N . LYS A 1 194 ? 3.543 13.539 0.964 1 96.5 194 LYS A N 1
ATOM 1468 C CA . LYS A 1 194 ? 3.592 14.812 1.669 1 96.5 194 LYS A CA 1
ATOM 1469 C C . LYS A 1 194 ? 4.973 15.453 1.552 1 96.5 194 LYS A C 1
ATOM 1471 O O . LYS A 1 194 ? 5.414 15.797 0.453 1 96.5 194 LYS A O 1
ATOM 1476 N N . GLY A 1 195 ? 5.656 15.508 2.652 1 96.56 195 GLY A N 1
ATOM 1477 C CA . GLY A 1 195 ? 6.965 16.141 2.674 1 96.56 195 GLY A CA 1
ATOM 1478 C C . GLY A 1 195 ? 8.008 15.375 1.869 1 96.56 195 GLY A C 1
ATOM 1479 O O . GLY A 1 195 ? 9.07 15.922 1.554 1 96.56 195 GLY A O 1
ATOM 1480 N N . TYR A 1 196 ? 7.715 14.148 1.471 1 97.56 196 TYR A N 1
ATOM 1481 C CA . TYR A 1 196 ? 8.648 13.297 0.744 1 97.56 196 TYR A CA 1
ATOM 1482 C C . TYR A 1 196 ? 8.648 13.633 -0.742 1 97.56 196 TYR A C 1
ATOM 1484 O O . TYR A 1 196 ? 9.555 13.219 -1.478 1 97.56 196 TYR A O 1
ATOM 1492 N N . MET A 1 197 ? 7.641 14.312 -1.185 1 97.31 197 MET A N 1
ATOM 1493 C CA . MET A 1 197 ? 7.535 14.797 -2.559 1 97.31 197 MET A CA 1
ATOM 1494 C C . MET A 1 197 ? 7.473 13.625 -3.541 1 97.31 197 MET A C 1
ATOM 1496 O O . MET A 1 197 ? 8.133 13.648 -4.578 1 97.31 197 MET A O 1
ATOM 1500 N N . ILE A 1 198 ? 6.836 12.562 -3.207 1 97.88 198 ILE A N 1
ATOM 1501 C CA . ILE A 1 198 ? 6.516 11.469 -4.121 1 97.88 198 ILE A CA 1
ATOM 1502 C C . ILE A 1 198 ? 5.023 11.156 -4.051 1 97.88 198 ILE A C 1
ATOM 1504 O O . ILE A 1 198 ? 4.332 11.609 -3.135 1 97.88 198 ILE A O 1
ATOM 1508 N N . PRO A 1 199 ? 4.457 10.43 -5.016 1 97.69 199 PRO A N 1
ATOM 1509 C CA . PRO A 1 199 ? 3.039 10.062 -4.977 1 97.69 199 PRO A CA 1
ATOM 1510 C C . PRO A 1 199 ? 2.693 9.164 -3.785 1 97.69 199 PRO A C 1
ATOM 1512 O O . PRO A 1 199 ? 3.584 8.562 -3.182 1 97.69 199 PRO A O 1
ATOM 1515 N N . PRO A 1 200 ? 1.406 9.102 -3.445 1 98.06 200 PRO A N 1
ATOM 1516 C CA . PRO A 1 200 ? 0.987 8.242 -2.34 1 98.06 200 PRO A CA 1
ATOM 1517 C C . PRO A 1 200 ? 1.169 6.754 -2.65 1 98.06 200 PRO A C 1
ATOM 1519 O O . PRO A 1 200 ? 1.099 6.352 -3.812 1 98.06 200 PRO A O 1
ATOM 1522 N N . GLY A 1 201 ? 1.349 5.941 -1.557 1 98.38 201 GLY A N 1
ATOM 1523 C CA . GLY A 1 201 ? 1.41 4.496 -1.701 1 98.38 201 GLY A CA 1
ATOM 1524 C C . GLY A 1 201 ? 2.418 3.848 -0.773 1 98.38 201 GLY A C 1
ATOM 1525 O O . GLY A 1 201 ? 2.414 2.627 -0.601 1 98.38 201 GLY A O 1
ATOM 1526 N N . LEU A 1 202 ? 3.309 4.637 -0.223 1 98.75 202 LEU A N 1
ATOM 1527 C CA . LEU A 1 202 ? 4.242 4.184 0.802 1 98.75 202 LEU A CA 1
ATOM 1528 C C . LEU A 1 202 ? 3.994 4.906 2.121 1 98.75 202 LEU A C 1
ATOM 1530 O O . LEU A 1 202 ? 3.484 6.031 2.131 1 98.75 202 LEU A O 1
ATOM 1534 N N . SER A 1 203 ? 4.289 4.25 3.164 1 98.75 203 SER A N 1
ATOM 1535 C CA . SER A 1 203 ? 4.297 4.852 4.492 1 98.75 203 SER A CA 1
ATOM 1536 C C . SER A 1 203 ? 5.5 4.379 5.305 1 98.75 203 SER A C 1
ATOM 1538 O O . SER A 1 203 ? 6.188 3.436 4.914 1 98.75 203 SER A O 1
ATOM 1540 N N . PHE A 1 204 ? 5.836 5.059 6.348 1 98.88 204 PHE A N 1
ATOM 1541 C CA . PHE A 1 204 ? 7.066 4.84 7.098 1 98.88 204 PHE A CA 1
ATOM 1542 C C . PHE A 1 204 ? 6.789 4.832 8.602 1 98.88 204 PHE A C 1
ATOM 1544 O O . PHE A 1 204 ? 5.988 5.625 9.094 1 98.88 204 PHE A O 1
ATOM 1551 N N . VAL A 1 205 ? 7.402 3.922 9.312 1 98.88 205 VAL A N 1
ATOM 1552 C CA . VAL A 1 205 ? 7.32 3.873 10.766 1 98.88 205 VAL A CA 1
ATOM 1553 C C . VAL A 1 205 ? 8.727 3.812 11.359 1 98.88 205 VAL A C 1
ATOM 1555 O O . VAL A 1 205 ? 9.5 2.896 11.055 1 98.88 205 VAL A O 1
ATOM 1558 N N . ALA A 1 206 ? 9.102 4.781 12.109 1 98.88 206 ALA A N 1
ATOM 1559 C CA . ALA A 1 206 ? 10.344 4.75 12.875 1 98.88 206 ALA A CA 1
ATOM 1560 C C . ALA A 1 206 ? 10.094 4.223 14.289 1 98.88 206 ALA A C 1
ATOM 1562 O O . ALA A 1 206 ? 9.125 4.617 14.945 1 98.88 206 ALA A O 1
ATOM 1563 N N . MET A 1 207 ? 10.891 3.316 14.766 1 98.81 207 MET A N 1
ATOM 1564 C CA . MET A 1 207 ? 10.742 2.658 16.062 1 98.81 207 MET A CA 1
ATOM 1565 C C . MET A 1 207 ? 12.016 2.816 16.891 1 98.81 207 MET A C 1
ATOM 1567 O O . MET A 1 207 ? 13.078 2.336 16.516 1 98.81 207 MET A O 1
ATOM 1571 N N . SER A 1 208 ? 11.906 3.459 18.031 1 98.5 208 SER A N 1
ATOM 1572 C CA . SER A 1 208 ? 13.031 3.578 18.953 1 98.5 208 SER A CA 1
ATOM 1573 C C . SER A 1 208 ? 13.289 2.26 19.672 1 98.5 208 SER A C 1
ATOM 1575 O O . SER A 1 208 ? 12.547 1.291 19.5 1 98.5 208 SER A O 1
ATOM 1577 N N . LYS A 1 209 ? 14.375 2.26 20.453 1 97.69 209 LYS A N 1
ATOM 1578 C CA . LYS A 1 209 ? 14.672 1.094 21.281 1 97.69 209 LYS A CA 1
ATOM 1579 C C . LYS A 1 209 ? 13.539 0.81 22.266 1 97.69 209 LYS A C 1
ATOM 1581 O O . LYS A 1 209 ? 13.156 -0.345 22.469 1 97.69 209 LYS A O 1
ATOM 1586 N N . ARG A 1 210 ? 12.984 1.824 22.859 1 97.31 210 ARG A N 1
ATOM 1587 C CA . ARG A 1 210 ? 11.883 1.678 23.812 1 97.31 210 ARG A CA 1
ATOM 1588 C C . ARG A 1 210 ? 10.641 1.129 23.125 1 97.31 210 ARG A C 1
ATOM 1590 O O . ARG A 1 210 ? 9.906 0.329 23.703 1 97.31 210 ARG A O 1
ATOM 1597 N N . ALA A 1 211 ? 10.398 1.598 21.938 1 98.44 211 ALA A N 1
ATOM 1598 C CA . ALA A 1 211 ? 9.266 1.086 21.172 1 98.44 211 ALA A CA 1
ATOM 1599 C C . ALA A 1 211 ? 9.422 -0.406 20.891 1 98.44 211 ALA A C 1
ATOM 1601 O O . ALA A 1 211 ? 8.453 -1.162 20.953 1 98.44 211 ALA A O 1
ATOM 1602 N N . TRP A 1 212 ? 10.625 -0.854 20.547 1 98.5 212 TRP A N 1
ATOM 1603 C CA . TRP A 1 212 ? 10.867 -2.271 20.297 1 98.5 212 TRP A CA 1
ATOM 1604 C C . TRP A 1 212 ? 10.719 -3.088 21.578 1 98.5 212 TRP A C 1
ATOM 1606 O O . TRP A 1 212 ? 10.266 -4.234 21.547 1 98.5 212 TRP A O 1
ATOM 1616 N N . GLU A 1 213 ? 11.133 -2.525 22.719 1 97.94 213 GLU A N 1
ATOM 1617 C CA . GLU A 1 213 ? 10.891 -3.193 23.984 1 97.94 213 GLU A CA 1
ATOM 1618 C C . GLU A 1 213 ? 9.391 -3.389 24.234 1 97.94 213 GLU A C 1
ATOM 1620 O O . GLU A 1 213 ? 8.961 -4.457 24.672 1 97.94 213 GLU A O 1
ATOM 1625 N N . ALA A 1 214 ? 8.625 -2.34 23.953 1 98 214 ALA A N 1
ATOM 1626 C CA . ALA A 1 214 ? 7.168 -2.451 24.047 1 98 214 ALA A CA 1
ATOM 1627 C C . ALA A 1 214 ? 6.629 -3.496 23.078 1 98 214 ALA A C 1
ATOM 1629 O O . ALA A 1 214 ? 5.668 -4.203 23.391 1 98 214 ALA A O 1
ATOM 1630 N N . ASN A 1 215 ? 7.18 -3.551 21.875 1 98.44 215 ASN A N 1
ATOM 1631 C CA . ASN A 1 215 ? 6.773 -4.504 20.844 1 98.44 215 ASN A CA 1
ATOM 1632 C C . ASN A 1 215 ? 6.832 -5.941 21.359 1 98.44 215 ASN A C 1
ATOM 1634 O O . ASN A 1 215 ? 5.977 -6.762 21.031 1 98.44 215 ASN A O 1
ATOM 1638 N N . ASN A 1 216 ? 7.84 -6.258 22.188 1 97.38 216 ASN A N 1
ATOM 1639 C CA . ASN A 1 216 ? 8.023 -7.602 22.734 1 97.38 216 ASN A CA 1
ATOM 1640 C C . ASN A 1 216 ? 6.84 -8.023 23.609 1 97.38 216 ASN A C 1
ATOM 1642 O O . ASN A 1 216 ? 6.594 -9.211 23.797 1 97.38 216 ASN A O 1
ATOM 1646 N N . GLN A 1 217 ? 6.098 -7.043 24.062 1 95.56 217 GLN A N 1
ATOM 1647 C CA . GLN A 1 217 ? 4.988 -7.328 24.969 1 95.56 217 GLN A CA 1
ATOM 1648 C C . GLN A 1 217 ? 3.648 -7.18 24.25 1 95.56 217 GLN A C 1
ATOM 1650 O O . GLN A 1 217 ? 2.607 -7.566 24.781 1 95.56 217 GLN A O 1
ATOM 1655 N N . SER A 1 218 ? 3.662 -6.59 23.094 1 97.62 218 SER A N 1
ATOM 1656 C CA . SER A 1 218 ? 2.42 -6.316 22.375 1 97.62 218 SER A CA 1
ATOM 1657 C C . SER A 1 218 ? 1.706 -7.605 21.984 1 97.62 218 SER A C 1
ATOM 1659 O O . SER A 1 218 ? 2.309 -8.5 21.391 1 97.62 218 SER A O 1
ATOM 1661 N N . ASN A 1 219 ? 0.38 -7.695 22.234 1 97.62 219 ASN A N 1
ATOM 1662 C CA . ASN A 1 219 ? -0.324 -8.938 21.953 1 97.62 219 ASN A CA 1
ATOM 1663 C C . ASN A 1 219 ? -1.482 -8.719 20.984 1 97.62 219 ASN A C 1
ATOM 1665 O O . ASN A 1 219 ? -2.314 -9.609 20.781 1 97.62 219 ASN A O 1
ATOM 1669 N N . LEU A 1 220 ? -1.616 -7.535 20.438 1 98.19 220 LEU A N 1
ATOM 1670 C CA . LEU A 1 220 ? -2.646 -7.305 19.438 1 98.19 220 LEU A CA 1
ATOM 1671 C C . LEU A 1 220 ? -2.352 -8.102 18.172 1 98.19 220 LEU A C 1
ATOM 1673 O O . LEU A 1 220 ? -1.198 -8.195 17.734 1 98.19 220 LEU A O 1
ATOM 1677 N N . PRO A 1 221 ? -3.363 -8.75 17.562 1 97.94 221 PRO A N 1
ATOM 1678 C CA . PRO A 1 221 ? -3.111 -9.555 16.359 1 97.94 221 PRO A CA 1
ATOM 1679 C C . PRO A 1 221 ? -2.668 -8.711 15.172 1 97.94 221 PRO A C 1
ATOM 1681 O O . PRO A 1 221 ? -3.158 -7.594 14.984 1 97.94 221 PRO A O 1
ATOM 1684 N N . LYS A 1 222 ? -1.751 -9.188 14.469 1 98.38 222 LYS A N 1
ATOM 1685 C CA . LYS A 1 222 ? -1.178 -8.492 13.32 1 98.38 222 LYS A CA 1
ATOM 1686 C C . LYS A 1 222 ? -0.452 -9.477 12.398 1 98.38 222 LYS A C 1
ATOM 1688 O O . LYS A 1 222 ? 0.014 -10.523 12.844 1 98.38 222 LYS A O 1
ATOM 1693 N N . PHE A 1 223 ? -0.398 -9.148 11.062 1 98.69 223 PHE A N 1
ATOM 1694 C CA . PHE A 1 223 ? 0.406 -9.914 10.117 1 98.69 223 PHE A CA 1
ATOM 1695 C C . PHE A 1 223 ? 1.014 -8.992 9.062 1 98.69 223 PHE A C 1
ATOM 1697 O O . PHE A 1 223 ? 2.203 -8.672 9.125 1 98.69 223 PHE A O 1
ATOM 1704 N N . TYR A 1 224 ? 0.213 -8.375 8.195 1 98.81 224 TYR A N 1
ATOM 1705 C CA . TYR A 1 224 ? 0.725 -7.484 7.16 1 98.81 224 TYR A CA 1
ATOM 1706 C C . TYR A 1 224 ? 1.445 -6.293 7.777 1 98.81 224 TYR A C 1
ATOM 1708 O O . TYR A 1 224 ? 2.438 -5.809 7.227 1 98.81 224 TYR A O 1
ATOM 1716 N N . LEU A 1 225 ? 0.951 -5.781 8.891 1 98.88 225 LEU A N 1
ATOM 1717 C CA . LEU A 1 225 ? 1.528 -4.617 9.555 1 98.88 225 LEU A CA 1
ATOM 1718 C C . LEU A 1 225 ? 2.354 -5.039 10.773 1 98.88 225 LEU A C 1
ATOM 1720 O O . LEU A 1 225 ? 2.553 -4.246 11.695 1 98.88 225 LEU A O 1
ATOM 1724 N N . ASP A 1 226 ? 2.75 -6.293 10.82 1 98.81 226 ASP A N 1
ATOM 1725 C CA . ASP A 1 226 ? 3.674 -6.754 11.852 1 98.81 226 ASP A CA 1
ATOM 1726 C C . ASP A 1 226 ? 5.086 -6.23 11.594 1 98.81 226 ASP A C 1
ATOM 1728 O O . ASP A 1 226 ? 5.816 -6.777 10.766 1 98.81 226 ASP A O 1
ATOM 1732 N N . LEU A 1 227 ? 5.543 -5.336 12.391 1 98.81 227 LEU A N 1
ATOM 1733 C CA . LEU A 1 227 ? 6.793 -4.629 12.133 1 98.81 227 LEU A CA 1
ATOM 1734 C C . LEU A 1 227 ? 7.992 -5.523 12.414 1 98.81 227 LEU A C 1
ATOM 1736 O O . LEU A 1 227 ? 9.102 -5.25 11.945 1 98.81 227 LEU A O 1
ATOM 1740 N N . LYS A 1 228 ? 7.805 -6.582 13.172 1 98.31 228 LYS A N 1
ATOM 1741 C CA . LYS A 1 228 ? 8.906 -7.512 13.383 1 98.31 228 LYS A CA 1
ATOM 1742 C C . LYS A 1 228 ? 9.359 -8.141 12.07 1 98.31 228 LYS A C 1
ATOM 1744 O O . LYS A 1 228 ? 10.555 -8.391 11.875 1 98.31 228 LYS A O 1
ATOM 1749 N N . GLN A 1 229 ? 8.391 -8.453 11.227 1 98.06 229 GLN A N 1
ATOM 1750 C CA . GLN A 1 229 ? 8.734 -9.008 9.922 1 98.06 229 GLN A CA 1
ATOM 1751 C C . GLN A 1 229 ? 9.516 -7.996 9.086 1 98.06 229 GLN A C 1
ATOM 1753 O O . GLN A 1 229 ? 10.469 -8.359 8.398 1 98.06 229 GLN A O 1
ATOM 1758 N N . TYR A 1 230 ? 9.172 -6.746 9.133 1 98.56 230 TYR A N 1
ATOM 1759 C CA . TYR A 1 230 ? 9.852 -5.68 8.414 1 98.56 230 TYR A CA 1
ATOM 1760 C C . TYR A 1 230 ? 11.266 -5.477 8.953 1 98.56 230 TYR A C 1
ATOM 1762 O O . TYR A 1 230 ? 12.203 -5.254 8.188 1 98.56 230 TYR A O 1
ATOM 1770 N N . LEU A 1 231 ? 11.383 -5.523 10.266 1 98.31 231 LEU A N 1
ATOM 1771 C CA . LEU A 1 231 ? 12.695 -5.387 10.875 1 98.31 231 LEU A CA 1
ATOM 1772 C C . LEU A 1 231 ? 13.633 -6.492 10.406 1 98.31 231 LEU A C 1
ATOM 1774 O O . LEU A 1 231 ? 14.781 -6.227 10.039 1 98.31 231 LEU A O 1
ATOM 1778 N N . LYS A 1 232 ? 13.133 -7.711 10.445 1 97.38 232 LYS A N 1
ATOM 1779 C CA . LYS A 1 232 ? 13.93 -8.859 10.023 1 97.38 232 LYS A CA 1
ATOM 1780 C C . LYS A 1 232 ? 14.43 -8.688 8.594 1 97.38 232 LYS A C 1
ATOM 1782 O O . LYS A 1 232 ? 15.594 -8.945 8.305 1 97.38 232 LYS A O 1
ATOM 1787 N N . THR A 1 233 ? 13.617 -8.242 7.715 1 97.19 233 THR A N 1
ATOM 1788 C CA . THR A 1 233 ? 13.938 -8.203 6.293 1 97.19 233 THR A CA 1
ATOM 1789 C C . THR A 1 233 ? 14.75 -6.949 5.957 1 97.19 233 THR A C 1
ATOM 1791 O O . THR A 1 233 ? 15.609 -6.98 5.078 1 97.19 233 THR A O 1
ATOM 1794 N N . VAL A 1 234 ? 14.445 -5.816 6.629 1 95.94 234 VAL A N 1
ATOM 1795 C CA . VAL A 1 234 ? 15.172 -4.59 6.312 1 95.94 234 VAL A CA 1
ATOM 1796 C C . VAL A 1 234 ? 16.656 -4.777 6.605 1 95.94 234 VAL A C 1
ATOM 1798 O O . VAL A 1 234 ? 17.516 -4.234 5.902 1 95.94 234 VAL A O 1
ATOM 1801 N N . ASN A 1 235 ? 17.031 -5.598 7.582 1 94.31 235 ASN A N 1
ATOM 1802 C CA . ASN A 1 235 ? 18.406 -5.91 7.922 1 94.31 235 ASN A CA 1
ATOM 1803 C C . ASN A 1 235 ? 19.094 -6.703 6.812 1 94.31 235 ASN A C 1
ATOM 1805 O O . ASN A 1 235 ? 20.328 -6.785 6.77 1 94.31 235 ASN A O 1
ATOM 1809 N N . GLN A 1 236 ? 18.312 -7.246 5.922 1 95.75 236 GLN A N 1
ATOM 1810 C CA . GLN A 1 236 ? 18.828 -7.953 4.75 1 95.75 236 GLN A CA 1
ATOM 1811 C C . GLN A 1 236 ? 18.594 -7.145 3.477 1 95.75 236 GLN A C 1
ATOM 1813 O O . GLN A 1 236 ? 18.609 -7.691 2.371 1 95.75 236 GLN A O 1
ATOM 1818 N N . ASN A 1 237 ? 18.219 -5.848 3.656 1 97.19 237 ASN A N 1
ATOM 1819 C CA . ASN A 1 237 ? 17.938 -4.922 2.564 1 97.19 237 ASN A CA 1
ATOM 1820 C C . ASN A 1 237 ? 16.812 -5.438 1.676 1 97.19 237 ASN A C 1
ATOM 1822 O O . ASN A 1 237 ? 16.922 -5.426 0.449 1 97.19 237 ASN A O 1
ATOM 1826 N N . SER A 1 238 ? 15.82 -5.938 2.34 1 96.69 238 SER A N 1
ATOM 1827 C CA . SER A 1 238 ? 14.672 -6.512 1.646 1 96.69 238 SER A CA 1
ATOM 1828 C C . SER A 1 238 ? 13.367 -6.129 2.328 1 96.69 238 SER A C 1
ATOM 1830 O O . SER A 1 238 ? 13.336 -5.199 3.139 1 96.69 238 SER A O 1
ATOM 1832 N N . ASN A 1 239 ? 12.242 -6.668 1.879 1 97.12 239 ASN A N 1
ATOM 1833 C CA . ASN A 1 239 ? 10.898 -6.461 2.4 1 97.12 239 ASN A CA 1
ATOM 1834 C C . ASN A 1 239 ? 10.203 -7.785 2.695 1 97.12 239 ASN A C 1
ATOM 1836 O O . ASN A 1 239 ? 10.508 -8.805 2.072 1 97.12 239 ASN A O 1
ATOM 1840 N N . PRO A 1 240 ? 9.336 -7.77 3.678 1 97.06 240 PRO A N 1
ATOM 1841 C CA . PRO A 1 240 ? 8.664 -9.031 3.992 1 97.06 240 PRO A CA 1
ATOM 1842 C C . PRO A 1 240 ? 7.652 -9.445 2.924 1 97.06 240 PRO A C 1
ATOM 1844 O O . PRO A 1 240 ? 7.395 -10.633 2.74 1 97.06 240 PRO A O 1
ATOM 1847 N N . PHE A 1 241 ? 7.078 -8.5 2.254 1 96.94 241 PHE A N 1
ATOM 1848 C CA . PHE A 1 241 ? 6.105 -8.711 1.187 1 96.94 241 PHE A CA 1
ATOM 1849 C C . PHE A 1 241 ? 6.492 -7.918 -0.057 1 96.94 241 PHE A C 1
ATOM 1851 O O . PHE A 1 241 ? 7.41 -7.098 -0.017 1 96.94 241 PHE A O 1
ATOM 1858 N N . THR A 1 242 ? 5.805 -8.18 -1.177 1 95.56 242 THR A N 1
ATOM 1859 C CA . THR A 1 242 ? 6.102 -7.449 -2.404 1 95.56 242 THR A CA 1
ATOM 1860 C C . THR A 1 242 ? 5.867 -5.953 -2.213 1 95.56 242 THR A C 1
ATOM 1862 O O . THR A 1 242 ? 4.742 -5.527 -1.957 1 95.56 242 THR A O 1
ATOM 1865 N N . PRO A 1 243 ? 6.922 -5.168 -2.268 1 97.62 243 PRO A N 1
ATOM 1866 C CA . PRO A 1 243 ? 6.762 -3.727 -2.074 1 97.62 243 PRO A CA 1
ATOM 1867 C C . PRO A 1 243 ? 6.344 -3.002 -3.352 1 97.62 243 PRO A C 1
ATOM 1869 O O . PRO A 1 243 ? 6.387 -3.584 -4.438 1 97.62 243 PRO A O 1
ATOM 1872 N N . ALA A 1 244 ? 5.898 -1.75 -3.197 1 98.25 244 ALA A N 1
ATOM 1873 C CA . ALA A 1 244 ? 5.645 -0.893 -4.352 1 98.25 244 ALA A CA 1
ATOM 1874 C C . ALA A 1 244 ? 6.953 -0.445 -5 1 98.25 244 ALA A C 1
ATOM 1876 O O . ALA A 1 244 ? 7.43 0.665 -4.75 1 98.25 244 ALA A O 1
ATOM 1877 N N . ILE A 1 245 ? 7.445 -1.204 -5.867 1 97.94 245 ILE A N 1
ATOM 1878 C CA . ILE A 1 245 ? 8.789 -1.112 -6.418 1 97.94 245 ILE A CA 1
ATOM 1879 C C . ILE A 1 245 ? 8.984 0.248 -7.082 1 97.94 245 ILE A C 1
ATOM 1881 O O . ILE A 1 245 ? 9.969 0.942 -6.816 1 97.94 245 ILE A O 1
ATOM 1885 N N . ASN A 1 246 ? 8.086 0.65 -7.922 1 97.88 246 ASN A N 1
ATOM 1886 C CA . ASN A 1 246 ? 8.242 1.889 -8.68 1 97.88 246 ASN A CA 1
ATOM 1887 C C . ASN A 1 246 ? 8.164 3.113 -7.77 1 97.88 246 ASN A C 1
ATOM 1889 O O . ASN A 1 246 ? 8.781 4.145 -8.055 1 97.88 246 ASN A O 1
ATOM 1893 N N . LEU A 1 247 ? 7.441 2.975 -6.656 1 98.31 247 LEU A N 1
ATOM 1894 C CA . LEU A 1 247 ? 7.434 4.059 -5.684 1 98.31 247 LEU A CA 1
ATOM 1895 C C . LEU A 1 247 ? 8.758 4.125 -4.934 1 98.31 247 LEU A C 1
ATOM 1897 O O . LEU A 1 247 ? 9.172 5.199 -4.484 1 98.31 247 LEU A O 1
ATOM 1901 N N . TYR A 1 248 ? 9.461 2.99 -4.824 1 98.44 248 TYR A N 1
ATOM 1902 C CA . TYR A 1 248 ? 10.812 3.006 -4.27 1 98.44 248 TYR A CA 1
ATOM 1903 C C . TYR A 1 248 ? 11.766 3.781 -5.168 1 98.44 248 TYR A C 1
ATOM 1905 O O . TYR A 1 248 ? 12.656 4.48 -4.684 1 98.44 248 TYR A O 1
ATOM 1913 N N . PHE A 1 249 ? 11.562 3.615 -6.535 1 98.19 249 PHE A N 1
ATOM 1914 C CA . PHE A 1 249 ? 12.367 4.418 -7.445 1 98.19 249 PHE A CA 1
ATOM 1915 C C . PHE A 1 249 ? 12.164 5.906 -7.18 1 98.19 249 PHE A C 1
ATOM 1917 O O . PHE A 1 249 ? 13.133 6.668 -7.109 1 98.19 249 PHE A O 1
ATOM 1924 N N . ALA A 1 250 ? 10.922 6.262 -7.02 1 98.38 250 ALA A N 1
ATOM 1925 C CA . ALA A 1 250 ? 10.57 7.652 -6.746 1 98.38 250 ALA A CA 1
ATOM 1926 C C . ALA A 1 250 ? 11.164 8.109 -5.418 1 98.38 250 ALA A C 1
ATOM 1928 O O . ALA A 1 250 ? 11.68 9.227 -5.312 1 98.38 250 ALA A O 1
ATOM 1929 N N . LEU A 1 251 ? 11.055 7.266 -4.41 1 98.69 251 LEU A N 1
ATOM 1930 C CA . LEU A 1 251 ? 11.555 7.578 -3.076 1 98.69 251 LEU A CA 1
ATOM 1931 C C . LEU A 1 251 ? 13.055 7.855 -3.105 1 98.69 251 LEU A C 1
ATOM 1933 O O . LEU A 1 251 ? 13.523 8.828 -2.516 1 98.69 251 LEU A O 1
ATOM 1937 N N . GLU A 1 252 ? 13.781 7.016 -3.791 1 98.56 252 GLU A N 1
ATOM 1938 C CA . GLU A 1 252 ? 15.227 7.188 -3.918 1 98.56 252 GLU A CA 1
ATOM 1939 C C . GLU A 1 252 ? 15.562 8.523 -4.574 1 98.56 252 GLU A C 1
ATOM 1941 O O . GLU A 1 252 ? 16.438 9.25 -4.09 1 98.56 252 GLU A O 1
ATOM 1946 N N . ALA A 1 253 ? 14.898 8.781 -5.676 1 98.5 253 ALA A N 1
ATOM 1947 C CA . ALA A 1 253 ? 15.141 10.023 -6.406 1 98.5 253 ALA A CA 1
ATOM 1948 C C . ALA A 1 253 ? 14.836 11.242 -5.543 1 98.5 253 ALA A C 1
ATOM 1950 O O . ALA A 1 253 ? 15.617 12.195 -5.492 1 98.5 253 ALA A O 1
ATOM 1951 N N . SER A 1 254 ? 13.734 11.211 -4.867 1 98.62 254 SER A N 1
ATOM 1952 C CA . SER A 1 254 ? 13.289 12.352 -4.074 1 98.62 254 SER A CA 1
ATOM 1953 C C . SER A 1 254 ? 14.203 12.57 -2.871 1 98.62 254 SER A C 1
ATOM 1955 O O . SER A 1 254 ? 14.586 13.703 -2.582 1 98.62 254 SER A O 1
ATOM 1957 N N . LEU A 1 255 ? 14.516 11.484 -2.139 1 98.75 255 LEU A N 1
ATOM 1958 C CA . LEU A 1 255 ? 15.352 11.609 -0.954 1 98.75 255 LEU A CA 1
ATOM 1959 C C . LEU A 1 255 ? 16.75 12.102 -1.328 1 98.75 255 LEU A C 1
ATOM 1961 O O . LEU A 1 255 ? 17.375 12.828 -0.561 1 98.75 255 LEU A O 1
ATOM 1965 N N . THR A 1 256 ? 17.234 11.703 -2.52 1 98.62 256 THR A N 1
ATOM 1966 C CA . THR A 1 256 ? 18.516 12.203 -3.014 1 98.62 256 THR A CA 1
ATOM 1967 C C . THR A 1 256 ? 18.453 13.719 -3.234 1 98.62 256 THR A C 1
ATOM 1969 O O . THR A 1 256 ? 19.375 14.445 -2.859 1 98.62 256 THR A O 1
ATOM 1972 N N . MET A 1 257 ? 17.375 14.172 -3.795 1 98.19 257 MET A N 1
ATOM 1973 C CA . MET A 1 257 ? 17.156 15.602 -3.998 1 98.19 257 MET A CA 1
ATOM 1974 C C . MET A 1 257 ? 17.109 16.344 -2.662 1 98.19 257 MET A C 1
ATOM 1976 O O . MET A 1 257 ? 17.688 17.406 -2.52 1 98.19 257 MET A O 1
ATOM 1980 N N . MET A 1 258 ? 16.438 15.82 -1.684 1 98.56 258 MET A N 1
ATOM 1981 C CA . MET A 1 258 ? 16.281 16.438 -0.37 1 98.56 258 MET A CA 1
ATOM 1982 C C . MET A 1 258 ? 17.609 16.516 0.358 1 98.56 258 MET A C 1
ATOM 1984 O O . MET A 1 258 ? 17.922 17.531 0.992 1 98.56 258 MET A O 1
ATOM 1988 N N . GLN A 1 259 ? 18.359 15.438 0.263 1 98.62 259 GLN A N 1
ATOM 1989 C CA . GLN A 1 259 ? 19.672 15.43 0.897 1 98.62 259 GLN A CA 1
ATOM 1990 C C . GLN A 1 259 ? 20.578 16.516 0.313 1 98.62 259 GLN A C 1
ATOM 1992 O O . GLN A 1 259 ? 21.359 17.141 1.035 1 98.62 259 GLN A O 1
ATOM 1997 N N . LYS A 1 260 ? 20.5 16.688 -0.983 1 98.38 260 LYS A N 1
ATOM 1998 C CA . LYS A 1 260 ? 21.281 17.734 -1.636 1 98.38 260 LYS A CA 1
ATOM 1999 C C . LYS A 1 260 ? 20.891 19.125 -1.116 1 98.38 260 LYS A C 1
ATOM 2001 O O . LYS A 1 260 ? 21.734 20 -0.947 1 98.38 260 LYS A O 1
ATOM 2006 N N . GLU A 1 261 ? 19.594 19.312 -0.859 1 97.81 261 GLU A N 1
ATOM 2007 C CA . GLU A 1 261 ? 19.109 20.578 -0.308 1 97.81 261 GLU A CA 1
ATOM 2008 C C . GLU A 1 261 ? 19.531 20.734 1.15 1 97.81 261 GLU A C 1
ATOM 2010 O O . GLU A 1 261 ? 19.953 21.812 1.562 1 97.81 261 GLU A O 1
ATOM 2015 N N . GLY A 1 262 ? 19.438 19.656 1.949 1 98.5 262 GLY A N 1
ATOM 2016 C CA . GLY A 1 262 ? 19.797 19.672 3.359 1 98.5 262 GLY A CA 1
ATOM 2017 C C . GLY A 1 262 ? 18.625 20 4.266 1 98.5 262 GLY A C 1
ATOM 2018 O O . GLY A 1 262 ? 17.766 20.812 3.908 1 98.5 262 GLY A O 1
ATOM 2019 N N . LEU A 1 263 ? 18.594 19.453 5.457 1 98.5 263 LEU A N 1
ATOM 2020 C CA . LEU A 1 263 ? 17.469 19.547 6.379 1 98.5 263 LEU A CA 1
ATOM 2021 C C . LEU A 1 263 ? 17.203 21 6.77 1 98.5 263 LEU A C 1
ATOM 2023 O O . LEU A 1 263 ? 16.062 21.453 6.727 1 98.5 263 LEU A O 1
ATOM 2027 N N . ASN A 1 264 ? 18.219 21.719 7.113 1 98.25 264 ASN A N 1
ATOM 2028 C CA . ASN A 1 264 ? 18.047 23.094 7.574 1 98.25 264 ASN A CA 1
ATOM 2029 C C . ASN A 1 264 ? 17.406 23.969 6.504 1 98.25 264 ASN A C 1
ATOM 2031 O O . ASN A 1 264 ? 16.547 24.797 6.809 1 98.25 264 ASN A O 1
ATOM 2035 N N . ASN A 1 265 ? 17.859 23.781 5.273 1 98.19 265 ASN A N 1
ATOM 2036 C CA . ASN A 1 265 ? 17.281 24.547 4.172 1 98.19 265 ASN A CA 1
ATOM 2037 C C . ASN A 1 265 ? 15.836 24.156 3.906 1 98.19 265 ASN A C 1
ATOM 2039 O O . ASN A 1 265 ? 15.008 25.016 3.59 1 98.19 265 ASN A O 1
ATOM 2043 N N . ILE A 1 266 ? 15.555 22.891 3.988 1 98.38 266 ILE A N 1
ATOM 2044 C CA . ILE A 1 266 ? 14.195 22.406 3.807 1 98.38 266 ILE A CA 1
ATOM 2045 C C . ILE A 1 266 ? 13.281 23.016 4.859 1 98.38 266 ILE A C 1
ATOM 2047 O O . ILE A 1 266 ? 12.211 23.531 4.535 1 98.38 266 ILE A O 1
ATOM 2051 N N . PHE A 1 267 ? 13.742 23.031 6.133 1 98.31 267 PHE A N 1
ATOM 2052 C CA . PHE A 1 267 ? 12.938 23.578 7.23 1 98.31 267 PHE A CA 1
ATOM 2053 C C . PHE A 1 267 ? 12.75 25.078 7.078 1 98.31 267 PHE A C 1
ATOM 2055 O O . PHE A 1 267 ? 11.648 25.594 7.281 1 98.31 267 PHE A O 1
ATOM 2062 N N . ALA A 1 268 ? 13.773 25.719 6.688 1 97.62 268 ALA A N 1
ATOM 2063 C CA . ALA A 1 268 ? 13.727 27.172 6.523 1 97.62 268 ALA A CA 1
ATOM 2064 C C . ALA A 1 268 ? 12.758 27.578 5.406 1 97.62 268 ALA A C 1
ATOM 2066 O O . ALA A 1 268 ? 12.023 28.547 5.535 1 97.62 268 ALA A O 1
ATOM 2067 N N . ARG A 1 269 ? 12.828 26.859 4.305 1 97 269 ARG A N 1
ATOM 2068 C CA . ARG A 1 269 ? 11.945 27.141 3.176 1 97 269 ARG A CA 1
ATOM 2069 C C . ARG A 1 269 ? 10.484 26.969 3.568 1 97 269 ARG A C 1
ATOM 2071 O O . ARG A 1 269 ? 9.648 27.812 3.234 1 97 269 ARG A O 1
ATOM 2078 N N . HIS A 1 270 ? 10.195 25.906 4.297 1 98 270 HIS A N 1
ATOM 2079 C CA . HIS A 1 270 ? 8.82 25.672 4.727 1 98 270 HIS A CA 1
ATOM 2080 C C . HIS A 1 270 ? 8.367 26.719 5.723 1 98 270 HIS A C 1
ATOM 2082 O O . HIS A 1 270 ? 7.227 27.188 5.672 1 98 270 HIS A O 1
ATOM 2088 N N . ALA A 1 271 ? 9.227 27.125 6.613 1 97.56 271 ALA A N 1
ATOM 2089 C CA . ALA A 1 271 ? 8.906 28.172 7.574 1 97.56 271 ALA A CA 1
ATOM 2090 C C . ALA A 1 271 ? 8.625 29.484 6.867 1 97.56 271 ALA A C 1
ATOM 2092 O O . ALA A 1 271 ? 7.699 30.219 7.242 1 97.56 271 ALA A O 1
ATOM 2093 N N . ARG A 1 272 ? 9.422 29.797 5.891 1 97.62 272 ARG A N 1
ATOM 2094 C CA . ARG A 1 272 ? 9.25 31.016 5.113 1 97.62 272 ARG A CA 1
ATOM 2095 C C . ARG A 1 272 ? 7.922 31.016 4.359 1 97.62 272 ARG A C 1
ATOM 2097 O O . ARG A 1 272 ? 7.207 32 4.34 1 97.62 272 ARG A O 1
ATOM 2104 N N . HIS A 1 273 ? 7.629 29.922 3.736 1 98.19 273 HIS A N 1
ATOM 2105 C CA . HIS A 1 273 ? 6.379 29.781 2.994 1 98.19 273 HIS A CA 1
ATOM 2106 C C . HIS A 1 273 ? 5.172 29.891 3.922 1 98.19 273 HIS A C 1
ATOM 2108 O O . HIS A 1 273 ? 4.156 30.484 3.564 1 98.19 273 HIS A O 1
ATOM 2114 N N . GLN A 1 274 ? 5.281 29.25 5.086 1 98 274 GLN A N 1
ATOM 2115 C CA . GLN A 1 274 ? 4.23 29.375 6.09 1 98 274 GLN A CA 1
ATOM 2116 C C . GLN A 1 274 ? 3.986 30.828 6.469 1 98 274 GLN A C 1
ATOM 2118 O O . GLN A 1 274 ? 2.848 31.297 6.441 1 98 274 GLN A O 1
ATOM 2123 N N . LYS A 1 275 ? 5.039 31.516 6.805 1 98 275 LYS A N 1
ATOM 2124 C CA . LYS A 1 275 ? 4.949 32.906 7.238 1 98 275 LYS A CA 1
ATOM 2125 C C . LYS A 1 275 ? 4.41 33.812 6.125 1 98 275 LYS A C 1
ATOM 2127 O O . LYS A 1 275 ? 3.535 34.625 6.359 1 98 275 LYS A O 1
ATOM 2132 N N . ALA A 1 276 ? 4.93 33.594 4.938 1 98.31 276 ALA A N 1
ATOM 2133 C CA . ALA A 1 276 ? 4.496 34.406 3.795 1 98.31 276 ALA A CA 1
ATOM 2134 C C . ALA A 1 276 ? 3.004 34.219 3.529 1 98.31 276 ALA A C 1
ATOM 2136 O O . ALA A 1 276 ? 2.285 35.188 3.275 1 98.31 276 ALA A O 1
ATOM 2137 N N . THR A 1 277 ? 2.586 33 3.533 1 98.38 277 THR A N 1
ATOM 2138 C CA . THR A 1 277 ? 1.181 32.688 3.283 1 98.38 277 THR A CA 1
ATOM 2139 C C . THR A 1 277 ? 0.294 33.312 4.359 1 98.38 277 THR A C 1
ATOM 2141 O O . THR A 1 277 ? -0.69 34 4.047 1 98.38 277 THR A O 1
ATOM 2144 N N . GLN A 1 278 ? 0.647 33.125 5.629 1 98.19 278 GLN A N 1
ATOM 2145 C CA . GLN A 1 278 ? -0.161 33.625 6.738 1 98.19 278 GLN A CA 1
ATOM 2146 C C . GLN A 1 278 ? -0.208 35.125 6.75 1 98.19 278 GLN A C 1
ATOM 2148 O O . GLN A 1 278 ? -1.274 35.719 6.922 1 98.19 278 GLN A O 1
ATOM 2153 N N . GLU A 1 279 ? 0.921 35.719 6.551 1 97.56 279 GLU A N 1
ATOM 2154 C CA . GLU A 1 279 ? 0.973 37.188 6.562 1 97.56 279 GLU A CA 1
ATOM 2155 C C . GLU A 1 279 ? 0.232 37.781 5.363 1 97.56 279 GLU A C 1
ATOM 2157 O O . GLU A 1 279 ? -0.407 38.812 5.477 1 97.56 279 GLU A O 1
ATOM 2162 N N . GLY A 1 280 ? 0.342 37.125 4.227 1 97.94 280 GLY A N 1
ATOM 2163 C CA . GLY A 1 280 ? -0.43 37.562 3.068 1 97.94 280 GLY A CA 1
ATOM 2164 C C . GLY A 1 280 ? -1.929 37.5 3.297 1 97.94 280 GLY A C 1
ATOM 2165 O O . GLY A 1 280 ? -2.654 38.438 2.934 1 97.94 280 GLY A O 1
ATOM 2166 N N . ILE A 1 281 ? -2.387 36.438 3.895 1 97.75 281 ILE A N 1
ATOM 2167 C CA . ILE A 1 281 ? -3.799 36.25 4.203 1 97.75 281 ILE A CA 1
ATOM 2168 C C . ILE A 1 281 ? -4.277 37.375 5.141 1 97.75 281 ILE A C 1
ATOM 2170 O O . ILE A 1 281 ? -5.32 37.969 4.906 1 97.75 281 ILE A O 1
ATOM 2174 N N . LYS A 1 282 ? -3.492 37.625 6.172 1 96.88 282 LYS A N 1
ATOM 2175 C CA . LYS A 1 282 ? -3.838 38.656 7.137 1 96.88 282 LYS A CA 1
ATOM 2176 C C . LYS A 1 282 ? -3.873 40.031 6.473 1 96.88 282 LYS A C 1
ATOM 2178 O O . LYS A 1 282 ? -4.773 40.844 6.738 1 96.88 282 LYS A O 1
ATOM 2183 N N . ALA A 1 283 ? -2.957 40.219 5.617 1 97.12 283 ALA A N 1
ATOM 2184 C CA . ALA A 1 283 ? -2.857 41.531 4.945 1 97.12 283 ALA A CA 1
ATOM 2185 C C . ALA A 1 283 ? -4.039 41.75 4.004 1 97.12 283 ALA A C 1
ATOM 2187 O O . ALA A 1 283 ? -4.375 42.875 3.68 1 97.12 283 ALA A O 1
ATOM 2188 N N . MET A 1 284 ? -4.688 40.656 3.598 1 95.88 284 MET A N 1
ATOM 2189 C CA . MET A 1 284 ? -5.855 40.719 2.721 1 95.88 284 MET A CA 1
ATOM 2190 C C . MET A 1 284 ? -7.133 40.938 3.529 1 95.88 284 MET A C 1
ATOM 2192 O O . MET A 1 284 ? -8.227 41 2.963 1 95.88 284 MET A O 1
ATOM 2196 N N . GLY A 1 285 ? -6.949 40.969 4.832 1 94.19 285 GLY A N 1
ATOM 2197 C CA . GLY A 1 285 ? -8.102 41.156 5.695 1 94.19 285 GLY A CA 1
ATOM 2198 C C . GLY A 1 285 ? -8.844 39.875 6.023 1 94.19 285 GLY A C 1
ATOM 2199 O O . GLY A 1 285 ? -9.969 39.906 6.512 1 94.19 285 GLY A O 1
ATOM 2200 N N . LEU A 1 286 ? -8.242 38.812 5.711 1 96.25 286 LEU A N 1
ATOM 2201 C CA . LEU A 1 286 ? -8.852 37.531 6.039 1 96.25 286 LEU A CA 1
ATOM 2202 C C . LEU A 1 286 ? -8.328 37 7.375 1 96.25 286 LEU A C 1
ATOM 2204 O O . LEU A 1 286 ? -7.266 37.438 7.84 1 96.25 286 LEU A O 1
ATOM 2208 N N . ASN A 1 287 ? -9.094 36.094 7.926 1 96.06 287 ASN A N 1
ATOM 2209 C CA . ASN A 1 287 ? -8.719 35.5 9.203 1 96.06 287 ASN A CA 1
ATOM 2210 C C . ASN A 1 287 ? -8.148 34.094 9.008 1 96.06 287 ASN A C 1
ATOM 2212 O O . ASN A 1 287 ? -8.625 33.344 8.164 1 96.06 287 ASN A O 1
ATOM 2216 N N . LEU A 1 288 ? -7.133 33.875 9.797 1 97.5 288 LEU A N 1
ATOM 2217 C CA . LEU A 1 288 ? -6.691 32.5 9.922 1 97.5 288 LEU A CA 1
ATOM 2218 C C . LEU A 1 288 ? -7.637 31.703 10.82 1 97.5 288 LEU A C 1
ATOM 2220 O O . LEU A 1 288 ? -8.281 32.281 11.703 1 97.5 288 LEU A O 1
ATOM 2224 N N . PHE A 1 289 ? -7.773 30.438 10.562 1 97.56 289 PHE A N 1
ATOM 2225 C CA . PHE A 1 289 ? -8.602 29.594 11.406 1 97.56 289 PHE A CA 1
ATOM 2226 C C . PHE A 1 289 ? -7.855 29.188 12.672 1 97.56 289 PHE A C 1
ATOM 2228 O O . PHE A 1 289 ? -8.461 29.031 13.734 1 97.56 289 PHE A O 1
ATOM 2235 N N . THR A 1 290 ? -6.559 29.031 12.523 1 96.31 290 THR A N 1
ATOM 2236 C CA . THR A 1 290 ? -5.703 28.547 13.602 1 96.31 290 THR A CA 1
ATOM 2237 C C . THR A 1 290 ? -5.359 29.672 14.57 1 96.31 290 THR A C 1
ATOM 2239 O O . THR A 1 290 ? -5.234 30.828 14.172 1 96.31 290 THR A O 1
ATOM 2242 N N . LYS A 1 291 ? -5.176 29.266 15.82 1 92.88 291 LYS A N 1
ATOM 2243 C CA . LYS A 1 291 ? -4.672 30.219 16.812 1 92.88 291 LYS A CA 1
ATOM 2244 C C . LYS A 1 291 ? -3.295 30.75 16.438 1 92.88 291 LYS A C 1
ATOM 2246 O O . LYS A 1 291 ? -2.486 30.016 15.852 1 92.88 291 LYS A O 1
ATOM 2251 N N . GLU A 1 292 ? -3.033 31.891 16.859 1 90.31 292 GLU A N 1
ATOM 2252 C CA . GLU A 1 292 ? -1.776 32.562 16.516 1 90.31 292 GLU A CA 1
ATOM 2253 C C . GLU A 1 292 ? -0.579 31.766 17.047 1 90.31 292 GLU A C 1
ATOM 2255 O O . GLU A 1 292 ? -0.615 31.25 18.172 1 90.31 292 GLU A O 1
ATOM 2260 N N . ASN A 1 293 ? 0.413 31.609 16.281 1 92.19 293 ASN A N 1
ATOM 2261 C CA . ASN A 1 293 ? 1.706 31.016 16.625 1 92.19 293 ASN A CA 1
ATOM 2262 C C . ASN A 1 293 ? 1.646 29.5 16.625 1 92.19 293 ASN A C 1
ATOM 2264 O O . ASN A 1 293 ? 2.609 28.828 17 1 92.19 293 ASN A O 1
ATOM 2268 N N . PHE A 1 294 ? 0.52 28.953 16.188 1 95.81 294 PHE A N 1
ATOM 2269 C CA . PHE A 1 294 ? 0.407 27.5 16.188 1 95.81 294 PHE A CA 1
ATOM 2270 C C . PHE A 1 294 ? 0.06 26.984 14.797 1 95.81 294 PHE A C 1
ATOM 2272 O O . PHE A 1 294 ? -0.545 25.922 14.656 1 95.81 294 PHE A O 1
ATOM 2279 N N . GLY A 1 295 ? 0.375 27.797 13.852 1 96.88 295 GLY A N 1
ATOM 2280 C CA . GLY A 1 295 ? 0.148 27.375 12.484 1 96.88 295 GLY A CA 1
ATOM 2281 C C . GLY A 1 295 ? 1.089 26.266 12.039 1 96.88 295 GLY A C 1
ATOM 2282 O O . GLY A 1 295 ? 2.273 26.281 12.375 1 96.88 295 GLY A O 1
ATOM 2283 N N . SER A 1 296 ? 0.557 25.312 11.336 1 97.38 296 SER A N 1
ATOM 2284 C CA . SER A 1 296 ? 1.327 24.203 10.781 1 97.38 296 SER A CA 1
ATOM 2285 C C . SER A 1 296 ? 2.346 24.688 9.758 1 97.38 296 SER A C 1
ATOM 2287 O O . SER A 1 296 ? 2.068 25.625 9 1 97.38 296 SER A O 1
ATOM 2289 N N . PRO A 1 297 ? 3.51 24.094 9.727 1 96.06 297 PRO A N 1
ATOM 2290 C CA . PRO A 1 297 ? 4.492 24.453 8.695 1 96.06 297 PRO A CA 1
ATOM 2291 C C . PRO A 1 297 ? 4.078 24 7.301 1 96.06 297 PRO A C 1
ATOM 2293 O O . PRO A 1 297 ? 4.691 24.406 6.309 1 96.06 297 PRO A O 1
ATOM 2296 N N . ALA A 1 298 ? 3.049 23.234 7.188 1 96.25 298 ALA A N 1
ATOM 2297 C CA . ALA A 1 298 ? 2.713 22.562 5.93 1 96.25 298 ALA A CA 1
ATOM 2298 C C . ALA A 1 298 ? 1.447 23.156 5.316 1 96.25 298 ALA A C 1
ATOM 2300 O O . ALA A 1 298 ? 1.239 23.078 4.105 1 96.25 298 ALA A O 1
ATOM 2301 N N . ILE A 1 299 ? 0.631 23.75 6.18 1 97.06 299 ILE A N 1
ATOM 2302 C CA . ILE A 1 299 ? -0.715 24.094 5.738 1 97.06 299 ILE A CA 1
ATOM 2303 C C . ILE A 1 299 ? -1.19 25.359 6.461 1 97.06 299 ILE A C 1
ATOM 2305 O O . ILE A 1 299 ? -0.932 25.531 7.656 1 97.06 299 ILE A O 1
ATOM 2309 N N . THR A 1 300 ? -1.89 26.219 5.793 1 98.38 300 THR A N 1
ATOM 2310 C CA . THR A 1 300 ? -2.553 27.375 6.383 1 98.38 300 THR A CA 1
ATOM 2311 C C . THR A 1 300 ? -4.066 27.281 6.203 1 98.38 300 THR A C 1
ATOM 2313 O O . THR A 1 300 ? -4.555 27.188 5.078 1 98.38 300 THR A O 1
ATOM 2316 N N . ALA A 1 301 ? -4.766 27.25 7.305 1 98.38 301 ALA A N 1
ATOM 2317 C CA . ALA A 1 301 ? -6.227 27.219 7.277 1 98.38 301 ALA A CA 1
ATOM 2318 C C . ALA A 1 301 ? -6.797 28.641 7.391 1 98.38 301 ALA A C 1
ATOM 2320 O O . ALA A 1 301 ? -6.41 29.391 8.281 1 98.38 301 ALA A O 1
ATOM 2321 N N . VAL A 1 302 ? -7.672 28.984 6.445 1 98.19 302 VAL A N 1
ATOM 2322 C CA . VAL A 1 302 ? -8.234 30.328 6.363 1 98.19 302 VAL A CA 1
ATOM 2323 C C . VAL A 1 302 ? -9.734 30.266 6.633 1 98.19 302 VAL A C 1
ATOM 2325 O O . VAL A 1 302 ? -10.438 29.391 6.133 1 98.19 302 VAL A O 1
ATOM 2328 N N . LYS A 1 303 ? -10.219 31.156 7.449 1 97.38 303 LYS A N 1
ATOM 2329 C CA . LYS A 1 303 ? -11.641 31.281 7.762 1 97.38 303 LYS A CA 1
ATOM 2330 C C . LYS A 1 303 ? -12.188 32.625 7.289 1 97.38 303 LYS A C 1
ATOM 2332 O O . LYS A 1 303 ? -12.219 33.594 8.055 1 97.38 303 LYS A O 1
ATOM 2337 N N . PRO A 1 304 ? -12.688 32.594 6.078 1 94.5 304 PRO A N 1
ATOM 2338 C CA . PRO A 1 304 ? -13.281 33.844 5.617 1 94.5 304 PRO A CA 1
ATOM 2339 C C . PRO A 1 304 ? -14.562 34.219 6.367 1 94.5 304 PRO A C 1
ATOM 2341 O O . PRO A 1 304 ? -15.32 33.312 6.758 1 94.5 304 PRO A O 1
ATOM 2344 N N . GLU A 1 305 ? -14.742 35.5 6.508 1 91.12 305 GLU A N 1
ATOM 2345 C CA . GLU A 1 305 ? -15.977 35.969 7.125 1 91.12 305 GLU A CA 1
ATOM 2346 C C . GLU A 1 305 ? -17.016 36.344 6.066 1 91.12 305 GLU A C 1
ATOM 2348 O O . GLU A 1 305 ? -16.688 37 5.074 1 91.12 305 GLU A O 1
ATOM 2353 N N . ASN A 1 306 ? -18.188 35.844 6.195 1 87.44 306 ASN A N 1
ATOM 2354 C CA . ASN A 1 306 ? -19.344 36.25 5.387 1 87.44 306 ASN A CA 1
ATOM 2355 C C . ASN A 1 306 ? -19.172 35.812 3.934 1 87.44 306 ASN A C 1
ATOM 2357 O O . ASN A 1 306 ? -19.734 36.438 3.025 1 87.44 306 ASN A O 1
ATOM 2361 N N . ILE A 1 307 ? -18.266 34.969 3.705 1 92.38 307 ILE A N 1
ATOM 2362 C CA . ILE A 1 307 ? -18.109 34.375 2.375 1 92.38 307 ILE A CA 1
ATOM 2363 C C . ILE A 1 307 ? -18.016 32.875 2.48 1 92.38 307 ILE A C 1
ATOM 2365 O O . ILE A 1 307 ? -17.344 32.344 3.371 1 92.38 307 ILE A O 1
ATOM 2369 N N . ASP A 1 308 ? -18.719 32.188 1.645 1 95.44 308 ASP A N 1
ATOM 2370 C CA . ASP A 1 308 ? -18.641 30.75 1.58 1 95.44 308 ASP A CA 1
ATOM 2371 C C . ASP A 1 308 ? -17.281 30.281 1.075 1 95.44 308 ASP A C 1
ATOM 2373 O O . ASP A 1 308 ? -16.891 30.594 -0.055 1 95.44 308 ASP A O 1
ATOM 2377 N N . ALA A 1 309 ? -16.531 29.516 1.863 1 97.44 309 ALA A N 1
ATOM 2378 C CA . ALA A 1 309 ? -15.18 29.062 1.529 1 97.44 309 ALA A CA 1
ATOM 2379 C C . ALA A 1 309 ? -15.188 28.219 0.252 1 97.44 309 ALA A C 1
ATOM 2381 O O . ALA A 1 309 ? -14.234 28.266 -0.528 1 97.44 309 ALA A O 1
ATOM 2382 N N . GLU A 1 310 ? -16.25 27.5 0.052 1 96.88 310 GLU A N 1
ATOM 2383 C CA . GLU A 1 310 ? -16.344 26.641 -1.128 1 96.88 310 GLU A CA 1
ATOM 2384 C C . GLU A 1 310 ? -16.422 27.469 -2.406 1 96.88 310 GLU A C 1
ATOM 2386 O O . GLU A 1 310 ? -15.906 27.062 -3.449 1 96.88 310 GLU A O 1
ATOM 2391 N N . SER A 1 311 ? -17.109 28.562 -2.367 1 97.38 311 SER A N 1
ATOM 2392 C CA . SER A 1 311 ? -17.203 29.438 -3.525 1 97.38 311 SER A CA 1
ATOM 2393 C C . SER A 1 311 ? -15.844 30 -3.906 1 97.38 311 SER A C 1
ATOM 2395 O O . SER A 1 311 ? -15.531 30.141 -5.09 1 97.38 311 SER A O 1
ATOM 2397 N N . ILE A 1 312 ? -15.07 30.312 -2.898 1 97.62 312 ILE A N 1
ATOM 2398 C CA . ILE A 1 312 ? -13.719 30.812 -3.127 1 97.62 312 ILE A CA 1
ATOM 2399 C C . ILE A 1 312 ? -12.875 29.719 -3.797 1 97.62 312 ILE A C 1
ATOM 2401 O O . ILE A 1 312 ? -12.227 29.969 -4.812 1 97.62 312 ILE A O 1
ATOM 2405 N N . ARG A 1 313 ? -12.93 28.562 -3.246 1 97.25 313 ARG A N 1
ATOM 2406 C CA . ARG A 1 313 ? -12.164 27.438 -3.77 1 97.25 313 ARG A CA 1
ATOM 2407 C C . ARG A 1 313 ? -12.516 27.156 -5.227 1 97.25 313 ARG A C 1
ATOM 2409 O O . ARG A 1 313 ? -11.633 26.984 -6.062 1 97.25 313 ARG A O 1
ATOM 2416 N N . LYS A 1 314 ? -13.773 27.125 -5.543 1 96.88 314 LYS A N 1
ATOM 2417 C CA . LYS A 1 314 ? -14.25 26.828 -6.891 1 96.88 314 LYS A CA 1
ATOM 2418 C C . LYS A 1 314 ? -13.781 27.891 -7.879 1 96.88 314 LYS A C 1
ATOM 2420 O O . LYS A 1 314 ? -13.359 27.578 -8.992 1 96.88 314 LYS A O 1
ATOM 2425 N N . ALA A 1 315 ? -13.914 29.109 -7.473 1 97.69 315 ALA A N 1
ATOM 2426 C CA . ALA A 1 315 ? -13.5 30.219 -8.336 1 97.69 315 ALA A CA 1
ATOM 2427 C C . ALA A 1 315 ? -12.008 30.141 -8.641 1 97.69 315 ALA A C 1
ATOM 2429 O O . ALA A 1 315 ? -11.586 30.344 -9.781 1 97.69 315 ALA A O 1
ATOM 2430 N N . ILE A 1 316 ? -11.234 29.875 -7.66 1 97.94 316 ILE A N 1
ATOM 2431 C CA . ILE A 1 316 ? -9.781 29.797 -7.82 1 97.94 316 ILE A CA 1
ATOM 2432 C C . ILE A 1 316 ? -9.43 28.641 -8.742 1 97.94 316 ILE A C 1
ATOM 2434 O O . ILE A 1 316 ? -8.562 28.766 -9.609 1 97.94 316 ILE A O 1
ATOM 2438 N N . LYS A 1 317 ? -10.055 27.5 -8.492 1 96.44 317 LYS A N 1
ATOM 2439 C CA . LYS A 1 317 ? -9.812 26.344 -9.352 1 96.44 317 LYS A CA 1
ATOM 2440 C C . LYS A 1 317 ? -10.188 26.656 -10.797 1 96.44 317 LYS A C 1
ATOM 2442 O O . LYS A 1 317 ? -9.414 26.375 -11.719 1 96.44 317 LYS A O 1
ATOM 2447 N N . ASN A 1 318 ? -11.32 27.234 -11.039 1 95.56 318 ASN A N 1
ATOM 2448 C CA . ASN A 1 318 ? -11.859 27.484 -12.367 1 95.56 318 ASN A CA 1
ATOM 2449 C C . ASN A 1 318 ? -11.062 28.547 -13.109 1 95.56 318 ASN A C 1
ATOM 2451 O O . ASN A 1 318 ? -10.82 28.422 -14.312 1 95.56 318 ASN A O 1
ATOM 2455 N N . ASP A 1 319 ? -10.68 29.562 -12.391 1 96.31 319 ASP A N 1
ATOM 2456 C CA . ASP A 1 319 ? -10.094 30.719 -13.055 1 96.31 319 ASP A CA 1
ATOM 2457 C C . ASP A 1 319 ? -8.57 30.609 -13.125 1 96.31 319 ASP A C 1
ATOM 2459 O O . ASP A 1 319 ? -7.938 31.203 -14 1 96.31 319 ASP A O 1
ATOM 2463 N N . PHE A 1 320 ? -8 29.891 -12.172 1 96.38 320 PHE A N 1
ATOM 2464 C CA . PHE A 1 320 ? -6.551 29.969 -12.07 1 96.38 320 PHE A CA 1
ATOM 2465 C C . PHE A 1 320 ? -5.934 28.578 -12.078 1 96.38 320 PHE A C 1
ATOM 2467 O O . PHE A 1 320 ? -4.711 28.438 -12.023 1 96.38 320 PHE A O 1
ATOM 2474 N N . ASP A 1 321 ? -6.672 27.469 -12.086 1 96 321 ASP A N 1
ATOM 2475 C CA . ASP A 1 321 ? -6.195 26.094 -12.102 1 96 321 ASP A CA 1
ATOM 2476 C C . ASP A 1 321 ? -5.363 25.781 -10.859 1 96 321 ASP A C 1
ATOM 2478 O O . ASP A 1 321 ? -4.293 25.172 -10.953 1 96 321 ASP A O 1
ATOM 2482 N N . ILE A 1 322 ? -5.777 26.297 -9.75 1 96.75 322 ILE A N 1
ATOM 2483 C CA . ILE A 1 322 ? -5.168 26 -8.453 1 96.75 322 ILE A CA 1
ATOM 2484 C C . ILE A 1 322 ? -6.172 25.281 -7.562 1 96.75 322 ILE A C 1
ATOM 2486 O O . ILE A 1 322 ? -7.301 25.734 -7.387 1 96.75 322 ILE A O 1
ATOM 2490 N N . LEU A 1 323 ? -5.766 24.141 -7.098 1 96.56 323 LEU A N 1
ATOM 2491 C CA . LEU A 1 323 ? -6.633 23.359 -6.223 1 96.56 323 LEU A CA 1
ATOM 2492 C C . LEU A 1 323 ? -6.316 23.641 -4.754 1 96.56 323 LEU A C 1
ATOM 2494 O O . LEU A 1 323 ? -5.184 23.453 -4.312 1 96.56 323 LEU A O 1
ATOM 2498 N N . LEU A 1 324 ? -7.293 24.125 -4.035 1 97.44 324 LEU A N 1
ATOM 2499 C CA . LEU A 1 324 ? -7.23 24.281 -2.588 1 97.44 324 LEU A CA 1
ATOM 2500 C C . LEU A 1 324 ? -8.109 23.25 -1.884 1 97.44 324 LEU A C 1
ATOM 2502 O O . LEU A 1 324 ? -9.055 22.734 -2.471 1 97.44 324 LEU A O 1
ATOM 2506 N N . ALA A 1 325 ? -7.789 22.984 -0.638 1 96.69 325 ALA A N 1
ATOM 2507 C CA . ALA A 1 325 ? -8.562 22.016 0.127 1 96.69 325 ALA A CA 1
ATOM 2508 C C . ALA A 1 325 ? -9.695 22.688 0.895 1 96.69 325 ALA A C 1
ATOM 2510 O O . ALA A 1 325 ? -9.531 23.797 1.393 1 96.69 325 ALA A O 1
ATOM 2511 N N . GLY A 1 326 ? -10.789 21.984 0.977 1 96.12 326 GLY A N 1
ATOM 2512 C CA . GLY A 1 326 ? -11.891 22.484 1.784 1 96.12 326 GLY A CA 1
ATOM 2513 C C . GLY A 1 326 ? -11.82 22.031 3.232 1 96.12 326 GLY A C 1
ATOM 2514 O O . GLY A 1 326 ? -10.945 21.234 3.6 1 96.12 326 GLY A O 1
ATOM 2515 N N . GLY A 1 327 ? -12.734 22.656 4.012 1 94.94 327 GLY A N 1
ATOM 2516 C CA . GLY A 1 327 ? -12.883 22.156 5.371 1 94.94 327 GLY A CA 1
ATOM 2517 C C . GLY A 1 327 ? -13.484 20.766 5.434 1 94.94 327 GLY A C 1
ATOM 2518 O O . GLY A 1 327 ? -14.156 20.328 4.496 1 94.94 327 GLY A O 1
ATOM 2519 N N . GLN A 1 328 ? -13.227 20.094 6.5 1 92.5 328 GLN A N 1
ATOM 2520 C CA . GLN A 1 328 ? -13.75 18.734 6.695 1 92.5 328 GLN A CA 1
ATOM 2521 C C . GLN A 1 328 ? -14.812 18.719 7.789 1 92.5 328 GLN A C 1
ATOM 2523 O O . GLN A 1 328 ? -14.781 19.531 8.711 1 92.5 328 GLN A O 1
ATOM 2528 N N . ASP A 1 329 ? -15.758 17.781 7.68 1 94.06 329 ASP A N 1
ATOM 2529 C CA . ASP A 1 329 ? -16.812 17.578 8.672 1 94.06 329 ASP A CA 1
ATOM 2530 C C . ASP A 1 329 ? -17.578 18.875 8.945 1 94.06 329 ASP A C 1
ATOM 2532 O O . ASP A 1 329 ? -18.094 19.5 8.016 1 94.06 329 ASP A O 1
ATOM 2536 N N . HIS A 1 330 ? -17.562 19.391 10.219 1 94.5 330 HIS A N 1
ATOM 2537 C CA . HIS A 1 330 ? -18.375 20.547 10.586 1 94.5 330 HIS A CA 1
ATOM 2538 C C . HIS A 1 330 ? -17.766 21.844 10.039 1 94.5 330 HIS A C 1
ATOM 2540 O O . HIS A 1 330 ? -18.406 22.906 10.086 1 94.5 330 HIS A O 1
ATOM 2546 N N . LEU A 1 331 ? -16.609 21.75 9.391 1 96.12 331 LEU A N 1
ATOM 2547 C CA . LEU A 1 331 ? -15.961 22.938 8.852 1 96.12 331 LEU A CA 1
ATOM 2548 C C . LEU A 1 331 ? -16.156 23.031 7.348 1 96.12 331 LEU A C 1
ATOM 2550 O O . LEU A 1 331 ? -15.648 23.953 6.703 1 96.12 331 LEU A O 1
ATOM 2554 N N . LYS A 1 332 ? -16.891 22.109 6.781 1 94.12 332 LYS A N 1
ATOM 2555 C CA . LYS A 1 332 ? -17.203 22.172 5.359 1 94.12 332 LYS A CA 1
ATOM 2556 C C . LYS A 1 332 ? -17.875 23.5 5.008 1 94.12 332 LYS A C 1
ATOM 2558 O O . LYS A 1 332 ? -18.828 23.922 5.672 1 94.12 332 LYS A O 1
ATOM 2563 N N . GLY A 1 333 ? -17.266 24.141 4.07 1 96.06 333 GLY A N 1
ATOM 2564 C CA . GLY A 1 333 ? -17.812 25.406 3.609 1 96.06 333 GLY A CA 1
ATOM 2565 C C . GLY A 1 333 ? -17.438 26.578 4.492 1 96.06 333 GLY A C 1
ATOM 2566 O O . GLY A 1 333 ? -17.703 27.734 4.148 1 96.06 333 GLY A O 1
ATOM 2567 N N . LYS A 1 334 ? -16.781 26.281 5.582 1 97.12 334 LYS A N 1
ATOM 2568 C CA . LYS A 1 334 ? -16.484 27.328 6.551 1 97.12 334 LYS A CA 1
ATOM 2569 C C . LYS A 1 334 ? -15.023 27.781 6.441 1 97.12 334 LYS A C 1
ATOM 2571 O O . LYS A 1 334 ? -14.695 28.938 6.73 1 97.12 334 LYS A O 1
ATOM 2576 N N . ILE A 1 335 ? -14.18 26.891 6.039 1 98.12 335 ILE A N 1
ATOM 2577 C CA . ILE A 1 335 ? -12.773 27.25 5.867 1 98.12 335 ILE A CA 1
ATOM 2578 C C . ILE A 1 335 ? -12.25 26.656 4.559 1 98.12 335 ILE A C 1
ATOM 2580 O O . ILE A 1 335 ? -12.898 25.797 3.955 1 98.12 335 ILE A O 1
ATOM 2584 N N . PHE A 1 336 ? -11.188 27.125 4.086 1 98.12 336 PHE A N 1
ATOM 2585 C CA . PHE A 1 336 ? -10.359 26.469 3.09 1 98.12 336 PHE A CA 1
ATOM 2586 C C . PHE A 1 336 ? -8.906 26.406 3.541 1 98.12 336 PHE A C 1
ATOM 2588 O O . PHE A 1 336 ? -8.508 27.125 4.457 1 98.12 336 PHE A O 1
ATOM 2595 N N . ARG A 1 337 ? -8.156 25.484 2.992 1 98.31 337 ARG A N 1
ATOM 2596 C CA . ARG A 1 337 ? -6.789 25.234 3.432 1 98.31 337 ARG A CA 1
ATOM 2597 C C . ARG A 1 337 ? -5.816 25.312 2.258 1 98.31 337 ARG A C 1
ATOM 2599 O O . ARG A 1 337 ? -6.09 24.781 1.184 1 98.31 337 ARG A O 1
ATOM 2606 N N . ILE A 1 338 ? -4.746 26 2.477 1 98.5 338 ILE A N 1
ATOM 2607 C CA . ILE A 1 338 ? -3.686 26.172 1.485 1 98.5 338 ILE A CA 1
ATOM 2608 C C . ILE A 1 338 ? -2.484 25.312 1.869 1 98.5 338 ILE A C 1
ATOM 2610 O O . ILE A 1 338 ? -1.846 25.547 2.896 1 98.5 338 ILE A O 1
ATOM 2614 N N . GLY A 1 339 ? -2.225 24.312 1.029 1 97.75 339 GLY A N 1
ATOM 2615 C CA . GLY A 1 339 ? -1.04 23.5 1.256 1 97.75 339 GLY A CA 1
ATOM 2616 C C . GLY A 1 339 ? 0.229 24.125 0.719 1 97.75 339 GLY A C 1
ATOM 2617 O O . GLY A 1 339 ? 0.276 24.562 -0.437 1 97.75 339 GLY A O 1
ATOM 2618 N N . HIS A 1 340 ? 1.187 24.328 1.505 1 97.88 340 HIS A N 1
ATOM 2619 C CA . HIS A 1 340 ? 2.512 24.797 1.114 1 97.88 340 HIS A CA 1
ATOM 2620 C C . HIS A 1 340 ? 3.594 23.812 1.543 1 97.88 340 HIS A C 1
ATOM 2622 O O . HIS A 1 340 ? 4.582 24.203 2.17 1 97.88 340 HIS A O 1
ATOM 2628 N N . LEU A 1 341 ? 3.387 22.578 1.219 1 97.25 341 LEU A N 1
ATOM 2629 C CA . LEU A 1 341 ? 4.18 21.438 1.68 1 97.25 341 LEU A CA 1
ATOM 2630 C C . LEU A 1 341 ? 4.918 20.781 0.518 1 97.25 341 LEU A C 1
ATOM 2632 O O . LEU A 1 341 ? 4.336 20.562 -0.546 1 97.25 341 LEU A O 1
ATOM 2636 N N . GLY A 1 342 ? 6.164 20.391 0.783 1 96.25 342 GLY A N 1
ATOM 2637 C CA . GLY A 1 342 ? 6.906 19.609 -0.186 1 96.25 342 GLY A CA 1
ATOM 2638 C C . GLY A 1 342 ? 7.461 20.422 -1.33 1 96.25 342 GLY A C 1
ATOM 2639 O O . GLY A 1 342 ? 8.148 21.422 -1.105 1 96.25 342 GLY A O 1
ATOM 2640 N N . PHE A 1 343 ? 7.129 20.078 -2.564 1 97.06 343 PHE A N 1
ATOM 2641 C CA . PHE A 1 343 ? 7.695 20.656 -3.775 1 97.06 343 PHE A CA 1
ATOM 2642 C C . PHE A 1 343 ? 6.953 21.938 -4.168 1 97.06 343 PHE A C 1
ATOM 2644 O O . PHE A 1 343 ? 6.387 22.016 -5.258 1 97.06 343 PHE A O 1
ATOM 2651 N N . VAL A 1 344 ? 6.992 22.891 -3.252 1 96.69 344 VAL A N 1
ATOM 2652 C CA . VAL A 1 344 ? 6.414 24.219 -3.395 1 96.69 344 VAL A CA 1
ATOM 2653 C C . VAL A 1 344 ? 7.512 25.281 -3.293 1 96.69 344 VAL A C 1
ATOM 2655 O O . VAL A 1 344 ? 8.414 25.172 -2.461 1 96.69 344 VAL A O 1
ATOM 2658 N N . ASN A 1 345 ? 7.488 26.188 -4.168 1 96.06 345 ASN A N 1
ATOM 2659 C CA . ASN A 1 345 ? 8.484 27.266 -4.137 1 96.06 345 ASN A CA 1
ATOM 2660 C C . ASN A 1 345 ? 7.824 28.641 -4.039 1 96.06 345 ASN A C 1
ATOM 2662 O O . ASN A 1 345 ? 6.609 28.734 -3.844 1 96.06 345 ASN A O 1
ATOM 2666 N N . ASN A 1 346 ? 8.641 29.703 -4.07 1 97.19 346 ASN A N 1
ATOM 2667 C CA . ASN A 1 346 ? 8.156 31.062 -3.904 1 97.19 346 ASN A CA 1
ATOM 2668 C C . ASN A 1 346 ? 7.098 31.406 -4.953 1 97.19 346 ASN A C 1
ATOM 2670 O O . ASN A 1 346 ? 6.113 32.094 -4.648 1 97.19 346 ASN A O 1
ATOM 2674 N N . ARG A 1 347 ? 7.305 30.984 -6.141 1 96.25 347 ARG A N 1
ATOM 2675 C CA . ARG A 1 347 ? 6.371 31.25 -7.234 1 96.25 347 ARG A CA 1
ATOM 2676 C C . ARG A 1 347 ? 4.988 30.688 -6.922 1 96.25 347 ARG A C 1
ATOM 2678 O O . ARG A 1 347 ? 3.975 31.328 -7.203 1 96.25 347 ARG A O 1
ATOM 2685 N N . ASP A 1 348 ? 4.984 29.516 -6.355 1 97.25 348 ASP A N 1
ATOM 2686 C CA . ASP A 1 348 ? 3.717 28.875 -6.016 1 97.25 348 ASP A CA 1
ATOM 2687 C C . ASP A 1 348 ? 2.961 29.672 -4.957 1 97.25 348 ASP A C 1
ATOM 2689 O O . ASP A 1 348 ? 1.741 29.844 -5.047 1 97.25 348 ASP A O 1
ATOM 2693 N N . ILE A 1 349 ? 3.688 30.203 -3.986 1 97.88 349 ILE A N 1
ATOM 2694 C CA . ILE A 1 349 ? 3.096 30.984 -2.908 1 97.88 349 ILE A CA 1
ATOM 2695 C C . ILE A 1 349 ? 2.512 32.281 -3.471 1 97.88 349 ILE A C 1
ATOM 2697 O O . ILE A 1 349 ? 1.365 32.625 -3.182 1 97.88 349 ILE A O 1
ATOM 2701 N N . ILE A 1 350 ? 3.236 32.875 -4.312 1 97.44 350 ILE A N 1
ATOM 2702 C CA . ILE A 1 350 ? 2.801 34.156 -4.91 1 97.44 350 ILE A CA 1
ATOM 2703 C C . ILE A 1 350 ? 1.57 33.906 -5.781 1 97.44 350 ILE A C 1
ATOM 2705 O O . ILE A 1 350 ? 0.617 34.688 -5.75 1 97.44 350 ILE A O 1
ATOM 2709 N N . SER A 1 351 ? 1.593 32.812 -6.496 1 97.38 351 SER A N 1
ATOM 2710 C CA . SER A 1 351 ? 0.495 32.5 -7.398 1 97.38 351 SER A CA 1
ATOM 2711 C C . SER A 1 351 ? -0.808 32.281 -6.637 1 97.38 351 SER A C 1
ATOM 2713 O O . SER A 1 351 ? -1.854 32.812 -7.027 1 97.38 351 SER A O 1
ATOM 2715 N N . VAL A 1 352 ? -0.759 31.578 -5.543 1 98.06 352 VAL A N 1
ATOM 2716 C CA . VAL A 1 352 ? -1.987 31.25 -4.828 1 98.06 352 VAL A CA 1
ATOM 2717 C C . VAL A 1 352 ? -2.51 32.5 -4.105 1 98.06 352 VAL A C 1
ATOM 2719 O O . VAL A 1 352 ? -3.719 32.719 -4.07 1 98.06 352 VAL A O 1
ATOM 2722 N N . ILE A 1 353 ? -1.624 33.312 -3.559 1 98.12 353 ILE A N 1
ATOM 2723 C CA . ILE A 1 353 ? -2.035 34.531 -2.861 1 98.12 353 ILE A CA 1
ATOM 2724 C C . ILE A 1 353 ? -2.625 35.5 -3.857 1 98.12 353 ILE A C 1
ATOM 2726 O O . ILE A 1 353 ? -3.639 36.156 -3.574 1 98.12 353 ILE A O 1
ATOM 2730 N N . SER A 1 354 ? -2.01 35.594 -5.039 1 97.81 354 SER A N 1
ATOM 2731 C CA . SER A 1 354 ? -2.518 36.469 -6.086 1 97.81 354 SER A CA 1
ATOM 2732 C C . SER A 1 354 ? -3.887 36.031 -6.578 1 97.81 354 SER A C 1
ATOM 2734 O O . SER A 1 354 ? -4.781 36.844 -6.793 1 97.81 354 SER A O 1
ATOM 2736 N N . ALA A 1 355 ? -3.99 34.75 -6.77 1 97.81 355 ALA A N 1
ATOM 2737 C CA . ALA A 1 355 ? -5.266 34.188 -7.203 1 97.81 355 ALA A CA 1
ATOM 2738 C C . ALA A 1 355 ? -6.363 34.469 -6.18 1 97.81 355 ALA A C 1
ATOM 2740 O O . ALA A 1 355 ? -7.496 34.781 -6.543 1 97.81 355 ALA A O 1
ATOM 2741 N N . LEU A 1 356 ? -6.039 34.312 -4.914 1 97.81 356 LEU A N 1
ATOM 2742 C CA . LEU A 1 356 ? -6.992 34.562 -3.836 1 97.81 356 LEU A CA 1
ATOM 2743 C C . LEU A 1 356 ? -7.422 36.031 -3.812 1 97.81 356 LEU A C 1
ATOM 2745 O O . LEU A 1 356 ? -8.609 36.344 -3.721 1 97.81 356 LEU A O 1
ATOM 2749 N N . GLU A 1 357 ? -6.473 36.875 -3.902 1 97.06 357 GLU A N 1
ATOM 2750 C CA . GLU A 1 357 ? -6.762 38.281 -3.906 1 97.06 357 GLU A CA 1
ATOM 2751 C C . GLU A 1 357 ? -7.641 38.688 -5.094 1 97.06 357 GLU A C 1
ATOM 2753 O O . GLU A 1 357 ? -8.602 39.438 -4.945 1 97.06 357 GLU A O 1
ATOM 2758 N N . SER A 1 358 ? -7.301 38.188 -6.227 1 96.81 358 SER A N 1
ATOM 2759 C CA . SER A 1 358 ? -8.07 38.438 -7.438 1 96.81 358 SER A CA 1
ATOM 2760 C C . SER A 1 358 ? -9.508 37.938 -7.293 1 96.81 358 SER A C 1
ATOM 2762 O O . SER A 1 358 ? -10.453 38.625 -7.695 1 96.81 358 SER A O 1
ATOM 2764 N N . THR A 1 359 ? -9.617 36.75 -6.789 1 97.44 359 THR A N 1
ATOM 2765 C CA . THR A 1 359 ? -10.922 36.156 -6.605 1 97.44 359 THR A CA 1
ATOM 2766 C C . THR A 1 359 ? -11.789 36.969 -5.652 1 97.44 359 THR A C 1
ATOM 2768 O O . THR A 1 359 ? -12.961 37.219 -5.934 1 97.44 359 THR A O 1
ATOM 2771 N N . LEU A 1 360 ? -11.219 37.406 -4.551 1 96.88 360 LEU A N 1
ATOM 2772 C CA . LEU A 1 360 ? -11.953 38.219 -3.586 1 96.88 360 LEU A CA 1
ATOM 2773 C C . LEU A 1 360 ? -12.375 39.562 -4.203 1 96.88 360 LEU A C 1
ATOM 2775 O O . LEU A 1 360 ? -13.477 40.031 -3.938 1 96.88 360 LEU A O 1
ATOM 2779 N N . ASP A 1 361 ? -11.508 40.094 -4.945 1 96 361 ASP A N 1
ATOM 2780 C CA . ASP A 1 361 ? -11.82 41.344 -5.633 1 96 361 ASP A CA 1
ATOM 2781 C C . ASP A 1 361 ? -12.992 41.156 -6.598 1 96 361 ASP A C 1
ATOM 2783 O O . ASP A 1 361 ? -13.938 41.938 -6.594 1 96 361 ASP A O 1
ATOM 2787 N N . LYS A 1 362 ? -12.914 40.125 -7.348 1 95.88 362 LYS A N 1
ATOM 2788 C CA . LYS A 1 362 ? -13.961 39.812 -8.312 1 95.88 362 LYS A CA 1
ATOM 2789 C C . LYS A 1 362 ? -15.297 39.594 -7.617 1 95.88 362 LYS A C 1
ATOM 2791 O O . LYS A 1 362 ? -16.359 39.938 -8.156 1 95.88 362 LYS A O 1
ATOM 2796 N N . MET A 1 363 ? -15.219 39.062 -6.465 1 95.5 363 MET A N 1
ATOM 2797 C CA . MET A 1 363 ? -16.422 38.75 -5.711 1 95.5 363 MET A CA 1
ATOM 2798 C C . MET A 1 363 ? -16.922 39.969 -4.949 1 95.5 363 MET A C 1
ATOM 2800 O O . MET A 1 363 ? -18 39.938 -4.352 1 95.5 363 MET A O 1
ATOM 2804 N N . GLY A 1 364 ? -16.219 41.031 -4.973 1 94.31 364 GLY A N 1
ATOM 2805 C CA . GLY A 1 364 ? -16.562 42.219 -4.215 1 94.31 364 GLY A CA 1
ATOM 2806 C C . GLY A 1 364 ? -16.391 42.062 -2.719 1 94.31 364 GLY A C 1
ATOM 2807 O O . GLY A 1 364 ? -17.125 42.656 -1.929 1 94.31 364 GLY A O 1
ATOM 2808 N N . LYS A 1 365 ? -15.461 41.188 -2.385 1 93.94 365 LYS A N 1
ATOM 2809 C CA . LYS A 1 365 ? -15.305 40.844 -0.974 1 93.94 365 LYS A CA 1
ATOM 2810 C C . LYS A 1 365 ? -13.922 41.219 -0.461 1 93.94 365 LYS A C 1
ATOM 2812 O O . LYS A 1 365 ? -13.578 40.938 0.688 1 93.94 365 LYS A O 1
ATOM 2817 N N . LEU A 1 366 ? -13.156 41.812 -1.353 1 93.31 366 LEU A N 1
ATOM 2818 C CA . LEU A 1 366 ? -11.852 42.344 -0.929 1 93.31 366 LEU A CA 1
ATOM 2819 C C . LEU A 1 366 ? -12 43.688 -0.222 1 93.31 366 LEU A C 1
ATOM 2821 O O . LEU A 1 366 ? -12.406 44.656 -0.838 1 93.31 366 LEU A O 1
ATOM 2825 N N . ASN A 1 367 ? -11.727 43.781 1.035 1 91.06 367 ASN A N 1
ATOM 2826 C CA . ASN A 1 367 ? -11.961 44.969 1.829 1 91.06 367 ASN A CA 1
ATOM 2827 C C . ASN A 1 367 ? -10.672 45.781 2.021 1 91.06 367 ASN A C 1
ATOM 2829 O O . ASN A 1 367 ? -10.602 46.656 2.9 1 91.06 367 ASN A O 1
ATOM 2833 N N . VAL A 1 368 ? -9.641 45.438 1.349 1 94.62 368 VAL A N 1
ATOM 2834 C CA . VAL A 1 368 ? -8.359 46.156 1.342 1 94.62 368 VAL A CA 1
ATOM 2835 C C . VAL A 1 368 ? -7.969 46.5 -0.092 1 94.62 368 VAL A C 1
ATOM 2837 O O . VAL A 1 368 ? -8.562 46 -1.045 1 94.62 368 VAL A O 1
ATOM 2840 N N . PRO A 1 369 ? -7.039 47.469 -0.212 1 94.81 369 PRO A N 1
ATOM 2841 C CA . PRO A 1 369 ? -6.594 47.75 -1.581 1 94.81 369 PRO A CA 1
ATOM 2842 C C . PRO A 1 369 ? -6.012 46.5 -2.268 1 94.81 369 PRO A C 1
ATOM 2844 O O . PRO A 1 369 ? -5.293 45.719 -1.638 1 94.81 369 PRO A O 1
ATOM 2847 N N . THR A 1 370 ? -6.465 46.375 -3.475 1 93.81 370 THR A N 1
ATOM 2848 C CA . THR A 1 370 ? -5.93 45.281 -4.266 1 93.81 370 THR A CA 1
ATOM 2849 C C . THR A 1 370 ? -4.402 45.312 -4.281 1 93.81 370 THR A C 1
ATOM 2851 O O . THR A 1 370 ? -3.807 46.375 -4.465 1 93.81 370 THR A O 1
ATOM 2854 N N . GLY A 1 371 ? -3.807 44.156 -4.047 1 95.38 371 GLY A N 1
ATOM 2855 C CA . GLY A 1 371 ? -2.355 44.062 -4.086 1 95.38 371 GLY A CA 1
ATOM 2856 C C . GLY A 1 371 ? -1.723 44.031 -2.707 1 95.38 371 GLY A C 1
ATOM 2857 O O . GLY A 1 371 ? -0.547 43.688 -2.564 1 95.38 371 GLY A O 1
ATOM 2858 N N . GLN A 1 372 ? -2.42 44.375 -1.697 1 96.62 372 GLN A N 1
ATOM 2859 C CA . GLN A 1 372 ? -1.864 44.469 -0.35 1 96.62 372 GLN A CA 1
ATOM 2860 C C . GLN A 1 372 ? -1.409 43.094 0.131 1 96.62 372 GLN A C 1
ATOM 2862 O O . GLN A 1 372 ? -0.361 42.969 0.767 1 96.62 372 GLN A O 1
ATOM 2867 N N . GLY A 1 373 ? -2.254 42.094 -0.052 1 96.38 373 GLY A N 1
ATOM 2868 C CA . GLY A 1 373 ? -1.877 40.75 0.329 1 96.38 373 GLY A CA 1
ATOM 2869 C C . GLY A 1 373 ? -0.612 40.25 -0.356 1 96.38 373 GLY A C 1
ATOM 2870 O O . GLY A 1 373 ? 0.274 39.688 0.29 1 96.38 373 GLY A O 1
ATOM 2871 N N . ILE A 1 374 ? -0.507 40.469 -1.66 1 96.38 374 ILE A N 1
ATOM 2872 C CA . ILE A 1 374 ? 0.644 40.031 -2.441 1 96.38 374 ILE A CA 1
ATOM 2873 C C . ILE A 1 374 ? 1.885 40.812 -2.018 1 96.38 374 ILE A C 1
ATOM 2875 O O . ILE A 1 374 ? 2.984 40.25 -1.954 1 96.38 374 ILE A O 1
ATOM 2879 N N . ALA A 1 375 ? 1.692 42.125 -1.783 1 97.38 375 ALA A N 1
ATOM 2880 C CA . ALA A 1 375 ? 2.809 42.938 -1.351 1 97.38 375 ALA A CA 1
ATOM 2881 C C . ALA A 1 375 ? 3.412 42.438 -0.05 1 97.38 375 ALA A C 1
ATOM 2883 O O . ALA A 1 375 ? 4.637 42.344 0.086 1 97.38 375 ALA A O 1
ATOM 2884 N N . LYS A 1 376 ? 2.588 42.156 0.875 1 97.81 376 LYS A N 1
ATOM 2885 C CA . LYS A 1 376 ? 3.059 41.625 2.148 1 97.81 376 LYS A CA 1
ATOM 2886 C C . LYS A 1 376 ? 3.742 40.25 1.957 1 97.81 376 LYS A C 1
ATOM 2888 O O . LYS A 1 376 ? 4.781 40 2.568 1 97.81 376 LYS A O 1
ATOM 2893 N N . THR A 1 377 ? 3.17 39.375 1.132 1 97.81 377 THR A N 1
ATOM 2894 C CA . THR A 1 377 ? 3.744 38.062 0.832 1 97.81 377 THR A CA 1
ATOM 2895 C C . THR A 1 377 ? 5.152 38.219 0.26 1 97.81 377 THR A C 1
ATOM 2897 O O . THR A 1 377 ? 6.082 37.562 0.71 1 97.81 377 THR A O 1
ATOM 2900 N N . ILE A 1 378 ? 5.332 39.094 -0.698 1 97.31 378 ILE A N 1
ATOM 2901 C CA . ILE A 1 378 ? 6.613 39.344 -1.353 1 97.31 378 ILE A CA 1
ATOM 2902 C C . ILE A 1 378 ? 7.621 39.875 -0.336 1 97.31 378 ILE A C 1
ATOM 2904 O O . ILE A 1 378 ? 8.781 39.438 -0.328 1 97.31 378 ILE A O 1
ATOM 2908 N N . SER A 1 379 ? 7.184 40.781 0.505 1 97.69 379 SER A N 1
ATOM 2909 C CA . SER A 1 379 ? 8.055 41.344 1.533 1 97.69 379 SER A CA 1
ATOM 2910 C C . SER A 1 379 ? 8.617 40.25 2.439 1 97.69 379 SER A C 1
ATOM 2912 O O . SER A 1 379 ? 9.812 40.25 2.752 1 97.69 379 SER A O 1
ATOM 2914 N N . VAL A 1 380 ? 7.797 39.312 2.83 1 97.31 380 VAL A N 1
ATOM 2915 C CA . VAL A 1 380 ? 8.227 38.219 3.705 1 97.31 380 VAL A CA 1
ATOM 2916 C C . VAL A 1 380 ? 9.188 37.312 2.957 1 97.31 380 VAL A C 1
ATOM 2918 O O . VAL A 1 380 ? 10.227 36.906 3.496 1 97.31 380 VAL A O 1
ATOM 2921 N N . LEU A 1 381 ? 8.844 36.938 1.723 1 96.88 381 LEU A N 1
ATOM 2922 C CA . LEU A 1 381 ? 9.664 36.031 0.935 1 96.88 381 LEU A CA 1
ATOM 2923 C C . LEU A 1 381 ? 11.055 36.625 0.688 1 96.88 381 LEU A C 1
ATOM 2925 O O . LEU A 1 381 ? 12.039 35.875 0.617 1 96.88 381 LEU A O 1
ATOM 2929 N N . ASN A 1 382 ? 11.141 37.969 0.579 1 94.5 382 ASN A N 1
ATOM 2930 C CA . ASN A 1 382 ? 12.391 38.625 0.268 1 94.5 382 ASN A CA 1
ATOM 2931 C C . ASN A 1 382 ? 13.227 38.875 1.522 1 94.5 382 ASN A C 1
ATOM 2933 O O . ASN A 1 382 ? 14.438 39.094 1.436 1 94.5 382 ASN A O 1
ATOM 2937 N N . ASN A 1 383 ? 12.734 39.125 2.705 1 85.5 383 ASN A N 1
ATOM 2938 C CA . ASN A 1 383 ? 13.453 39.469 3.922 1 85.5 383 ASN A CA 1
ATOM 2939 C C . ASN A 1 383 ? 13.906 38.25 4.691 1 85.5 383 ASN A C 1
ATOM 2941 O O . ASN A 1 383 ? 14.523 38.344 5.75 1 85.5 383 ASN A O 1
ATOM 2945 N N . GLU A 1 384 ? 13.594 37.188 4.25 1 67 384 GLU A N 1
ATOM 2946 C CA . GLU A 1 384 ? 14.078 35.969 4.898 1 67 384 GLU A CA 1
ATOM 2947 C C . GLU A 1 384 ? 14.914 35.125 3.938 1 67 384 GLU A C 1
ATOM 2949 O O . GLU A 1 384 ? 14.68 35.156 2.727 1 67 384 GLU A O 1
ATOM 2954 N N . MET B 1 1 ? 23.391 -6.012 -20.641 1 79 1 MET B N 1
ATOM 2955 C CA . MET B 1 1 ? 23.219 -4.633 -21.094 1 79 1 MET B CA 1
ATOM 2956 C C . MET B 1 1 ? 22.344 -3.852 -20.109 1 79 1 MET B C 1
ATOM 2958 O O . MET B 1 1 ? 21.391 -4.395 -19.547 1 79 1 MET B O 1
ATOM 2962 N N . GLN B 1 2 ? 22.672 -2.66 -19.922 1 72.81 2 GLN B N 1
ATOM 2963 C CA . GLN B 1 2 ? 21.969 -1.801 -18.984 1 72.81 2 GLN B CA 1
ATOM 2964 C C . GLN B 1 2 ? 20.5 -1.654 -19.359 1 72.81 2 GLN B C 1
ATOM 2966 O O . GLN B 1 2 ? 20.172 -1.464 -20.531 1 72.81 2 GLN B O 1
ATOM 2971 N N . ASP B 1 3 ? 19.5 -1.918 -18.422 1 71.81 3 ASP B N 1
ATOM 2972 C CA . ASP B 1 3 ? 18.078 -1.673 -18.547 1 71.81 3 ASP B CA 1
ATOM 2973 C C . ASP B 1 3 ? 17.438 -2.615 -19.562 1 71.81 3 ASP B C 1
ATOM 2975 O O . ASP B 1 3 ? 16.484 -2.248 -20.25 1 71.81 3 ASP B O 1
ATOM 2979 N N . LYS B 1 4 ? 18.109 -3.758 -19.812 1 78.5 4 LYS B N 1
ATOM 2980 C CA . LYS B 1 4 ? 17.625 -4.676 -20.844 1 78.5 4 LYS B CA 1
ATOM 2981 C C . LYS B 1 4 ? 17.047 -5.941 -20.219 1 78.5 4 LYS B C 1
ATOM 2983 O O . LYS B 1 4 ? 16.609 -6.848 -20.938 1 78.5 4 LYS B O 1
ATOM 2988 N N . LEU B 1 5 ? 16.922 -5.957 -18.969 1 85.19 5 LEU B N 1
ATOM 2989 C CA . LEU B 1 5 ? 16.531 -7.172 -18.266 1 85.19 5 LEU B CA 1
ATOM 2990 C C . LEU B 1 5 ? 15.062 -7.52 -18.562 1 85.19 5 LEU B C 1
ATOM 2992 O O . LEU B 1 5 ? 14.188 -6.668 -18.422 1 85.19 5 LEU B O 1
ATOM 2996 N N . ASN B 1 6 ? 14.875 -8.766 -19.016 1 92.19 6 ASN B N 1
ATOM 2997 C CA . ASN B 1 6 ? 13.539 -9.305 -19.25 1 92.19 6 ASN B CA 1
ATOM 2998 C C . ASN B 1 6 ? 13.062 -10.141 -18.078 1 92.19 6 ASN B C 1
ATOM 3000 O O . ASN B 1 6 ? 13.703 -11.133 -17.703 1 92.19 6 ASN B O 1
ATOM 3004 N N . LEU B 1 7 ? 11.922 -9.742 -17.547 1 94.19 7 LEU B N 1
ATOM 3005 C CA . LEU B 1 7 ? 11.383 -10.453 -16.391 1 94.19 7 LEU B CA 1
ATOM 3006 C C . LEU B 1 7 ? 10.547 -11.648 -16.828 1 94.19 7 LEU B C 1
ATOM 3008 O O . LEU B 1 7 ? 9.516 -11.492 -17.484 1 94.19 7 LEU B O 1
ATOM 3012 N N . MET B 1 8 ? 11.016 -12.812 -16.469 1 96.81 8 MET B N 1
ATOM 3013 C CA . MET B 1 8 ? 10.258 -14.055 -16.625 1 96.81 8 MET B CA 1
ATOM 3014 C C . MET B 1 8 ? 10.109 -14.766 -15.297 1 96.81 8 MET B C 1
ATOM 3016 O O . MET B 1 8 ? 10.383 -15.969 -15.195 1 96.81 8 MET B O 1
ATOM 3020 N N . ILE B 1 9 ? 9.789 -14.008 -14.289 1 94.38 9 ILE B N 1
ATOM 3021 C CA . ILE B 1 9 ? 9.531 -14.484 -12.93 1 94.38 9 ILE B CA 1
ATOM 3022 C C . ILE B 1 9 ? 8.039 -14.406 -12.633 1 94.38 9 ILE B C 1
ATOM 3024 O O . ILE B 1 9 ? 7.277 -13.789 -13.391 1 94.38 9 ILE B O 1
ATOM 3028 N N . PRO B 1 10 ? 7.574 -15.016 -11.578 1 90.25 10 PRO B N 1
ATOM 3029 C CA . PRO B 1 10 ? 6.141 -15 -11.273 1 90.25 10 PRO B CA 1
ATOM 3030 C C . PRO B 1 10 ? 5.613 -13.594 -11 1 90.25 10 PRO B C 1
ATOM 3032 O O . PRO B 1 10 ? 4.418 -13.336 -11.164 1 90.25 10 PRO B O 1
ATOM 3035 N N . GLY B 1 11 ? 6.41 -12.68 -10.461 1 89.25 11 GLY B N 1
ATOM 3036 C CA . GLY B 1 11 ? 6.066 -11.305 -10.148 1 89.25 11 GLY B CA 1
ATOM 3037 C C . GLY B 1 11 ? 7.188 -10.547 -9.469 1 89.25 11 GLY B C 1
ATOM 3038 O O . GLY B 1 11 ? 7.926 -11.109 -8.664 1 89.25 11 GLY B O 1
ATOM 3039 N N . PRO B 1 12 ? 7.344 -9.305 -9.852 1 92.5 12 PRO B N 1
ATOM 3040 C CA . PRO B 1 12 ? 6.578 -8.484 -10.797 1 92.5 12 PRO B CA 1
ATOM 3041 C C . PRO B 1 12 ? 6.75 -8.938 -12.242 1 92.5 12 PRO B C 1
ATOM 3043 O O . PRO B 1 12 ? 7.746 -9.578 -12.578 1 92.5 12 PRO B O 1
ATOM 3046 N N . THR B 1 13 ? 5.707 -8.656 -13.008 1 94.75 13 THR B N 1
ATOM 3047 C CA . THR B 1 13 ? 5.707 -9.047 -14.414 1 94.75 13 THR B CA 1
ATOM 3048 C C . THR B 1 13 ? 6.07 -7.859 -15.305 1 94.75 13 THR B C 1
ATOM 3050 O O . THR B 1 13 ? 6.109 -6.719 -14.836 1 94.75 13 THR B O 1
ATOM 3053 N N . PRO B 1 14 ? 6.375 -8.164 -16.562 1 94.81 14 PRO B N 1
ATOM 3054 C CA . PRO B 1 14 ? 6.555 -7.039 -17.484 1 94.81 14 PRO B CA 1
ATOM 3055 C C . PRO B 1 14 ? 5.32 -6.141 -17.562 1 94.81 14 PRO B C 1
ATOM 3057 O O . PRO B 1 14 ? 4.195 -6.617 -17.422 1 94.81 14 PRO B O 1
ATOM 3060 N N . VAL B 1 15 ? 5.559 -4.855 -17.766 1 96.81 15 VAL B N 1
ATOM 3061 C CA . VAL B 1 15 ? 4.492 -3.863 -17.797 1 96.81 15 VAL B CA 1
ATOM 3062 C C . VAL B 1 15 ? 4.504 -3.125 -19.125 1 96.81 15 VAL B C 1
ATOM 3064 O O . VAL B 1 15 ? 5.562 -2.701 -19.594 1 96.81 15 VAL B O 1
ATOM 3067 N N . PRO B 1 16 ? 3.309 -2.973 -19.75 1 97 16 PRO B N 1
ATOM 3068 C CA . PRO B 1 16 ? 3.256 -2.227 -21.016 1 97 16 PRO B CA 1
ATOM 3069 C C . PRO B 1 16 ? 3.766 -0.794 -20.859 1 97 16 PRO B C 1
ATOM 3071 O O . PRO B 1 16 ? 3.508 -0.141 -19.859 1 97 16 PRO B O 1
ATOM 3074 N N . GLU B 1 17 ? 4.359 -0.332 -21.938 1 95.31 17 GLU B N 1
ATOM 3075 C CA . GLU B 1 17 ? 4.953 1.003 -21.938 1 95.31 17 GLU B CA 1
ATOM 3076 C C . GLU B 1 17 ? 3.9 2.072 -21.656 1 95.31 17 GLU B C 1
ATOM 3078 O O . GLU B 1 17 ? 4.16 3.035 -20.938 1 95.31 17 GLU B O 1
ATOM 3083 N N . ASN B 1 18 ? 2.771 1.921 -22.297 1 95.81 18 ASN B N 1
ATOM 3084 C CA . ASN B 1 18 ? 1.712 2.902 -22.094 1 95.81 18 ASN B CA 1
ATOM 3085 C C . ASN B 1 18 ? 1.234 2.924 -20.641 1 95.81 18 ASN B C 1
ATOM 3087 O O . ASN B 1 18 ? 0.85 3.973 -20.125 1 95.81 18 ASN B O 1
ATOM 3091 N N . VAL B 1 19 ? 1.21 1.81 -20.016 1 97 19 VAL B N 1
ATOM 3092 C CA . VAL B 1 19 ? 0.846 1.689 -18.609 1 97 19 VAL B CA 1
ATOM 3093 C C . VAL B 1 19 ? 1.899 2.377 -17.734 1 97 19 VAL B C 1
ATOM 3095 O O . VAL B 1 19 ? 1.564 3.154 -16.844 1 97 19 VAL B O 1
ATOM 3098 N N . LEU B 1 20 ? 3.203 2.139 -18.031 1 96.44 20 LEU B N 1
ATOM 3099 C CA . LEU B 1 20 ? 4.289 2.793 -17.312 1 96.44 20 LEU B CA 1
ATOM 3100 C C . LEU B 1 20 ? 4.223 4.309 -17.484 1 96.44 20 LEU B C 1
ATOM 3102 O O . LEU B 1 20 ? 4.395 5.055 -16.516 1 96.44 20 LEU B O 1
ATOM 3106 N N . SER B 1 21 ? 3.936 4.711 -18.656 1 95.5 21 SER B N 1
ATOM 3107 C CA . SER B 1 21 ? 3.855 6.137 -18.969 1 95.5 21 SER B CA 1
ATOM 3108 C C . SER B 1 21 ? 2.707 6.797 -18.203 1 95.5 21 SER B C 1
ATOM 3110 O O . SER B 1 21 ? 2.811 7.957 -17.797 1 95.5 21 SER B O 1
ATOM 3112 N N . SER B 1 22 ? 1.641 6.102 -18.062 1 95.12 22 SER B N 1
ATOM 3113 C CA . SER B 1 22 ? 0.48 6.645 -17.359 1 95.12 22 SER B CA 1
ATOM 3114 C C . SER B 1 22 ? 0.802 6.938 -15.906 1 95.12 22 SER B C 1
ATOM 3116 O O . SER B 1 22 ? 0.2 7.824 -15.297 1 95.12 22 SER B O 1
ATOM 3118 N N . MET B 1 23 ? 1.742 6.273 -15.32 1 94.44 23 MET B N 1
ATOM 3119 C CA . MET B 1 23 ? 2.096 6.422 -13.914 1 94.44 23 MET B CA 1
ATOM 3120 C C . MET B 1 23 ? 2.939 7.676 -13.695 1 94.44 23 MET B C 1
ATOM 3122 O O . MET B 1 23 ? 3.1 8.133 -12.562 1 94.44 23 MET B O 1
ATOM 3126 N N . SER B 1 24 ? 3.482 8.203 -14.766 1 93.62 24 SER B N 1
ATOM 3127 C CA . SER B 1 24 ? 4.363 9.359 -14.641 1 93.62 24 SER B CA 1
ATOM 3128 C C . SER B 1 24 ? 3.568 10.656 -14.633 1 93.62 24 SER B C 1
ATOM 3130 O O . SER B 1 24 ? 4.145 11.742 -14.555 1 93.62 24 SER B O 1
ATOM 3132 N N . LYS B 1 25 ? 2.271 10.555 -14.688 1 92.31 25 LYS B N 1
ATOM 3133 C CA . LYS B 1 25 ? 1.432 11.742 -14.547 1 92.31 25 LYS B CA 1
ATOM 3134 C C . LYS B 1 25 ? 1.55 12.336 -13.141 1 92.31 25 LYS B C 1
ATOM 3136 O O . LYS B 1 25 ? 1.796 11.609 -12.18 1 92.31 25 LYS B O 1
ATOM 3141 N N . HIS B 1 26 ? 1.417 13.633 -13.141 1 93.75 26 HIS B N 1
ATOM 3142 C CA . HIS B 1 26 ? 1.324 14.281 -11.836 1 93.75 26 HIS B CA 1
ATOM 3143 C C . HIS B 1 26 ? 0.102 13.797 -11.062 1 93.75 26 HIS B C 1
ATOM 3145 O O . HIS B 1 26 ? -0.976 13.633 -11.641 1 93.75 26 HIS B O 1
ATOM 3151 N N . PRO B 1 27 ? 0.303 13.539 -9.766 1 91.94 27 PRO B N 1
ATOM 3152 C CA . PRO B 1 27 ? -0.867 13.109 -8.992 1 91.94 27 PRO B CA 1
ATOM 3153 C C . PRO B 1 27 ? -1.959 14.18 -8.938 1 91.94 27 PRO B C 1
ATOM 3155 O O . PRO B 1 27 ? -1.664 15.375 -9.023 1 91.94 27 PRO B O 1
ATOM 3158 N N . ILE B 1 28 ? -3.145 13.75 -8.82 1 91.31 28 ILE B N 1
ATOM 3159 C CA . ILE B 1 28 ? -4.289 14.641 -8.672 1 91.31 28 ILE B CA 1
ATOM 3160 C C . ILE B 1 28 ? -4.949 14.422 -7.316 1 91.31 28 ILE B C 1
ATOM 3162 O O . ILE B 1 28 ? -4.605 13.477 -6.598 1 91.31 28 ILE B O 1
ATOM 3166 N N . GLY B 1 29 ? -5.824 15.32 -6.91 1 90.5 29 GLY B N 1
ATOM 3167 C CA . GLY B 1 29 ? -6.527 15.141 -5.648 1 90.5 29 GLY B CA 1
ATOM 3168 C C . GLY B 1 29 ? -7.398 13.898 -5.621 1 90.5 29 GLY B C 1
ATOM 3169 O O . GLY B 1 29 ? -8.234 13.695 -6.508 1 90.5 29 GLY B O 1
ATOM 3170 N N . HIS B 1 30 ? -7.285 13.062 -4.586 1 89.5 30 HIS B N 1
ATOM 3171 C CA . HIS B 1 30 ? -7.992 11.789 -4.535 1 89.5 30 HIS B CA 1
ATOM 3172 C C . HIS B 1 30 ? -9.461 11.992 -4.16 1 89.5 30 HIS B C 1
ATOM 3174 O O . HIS B 1 30 ? -10.258 11.062 -4.254 1 89.5 30 HIS B O 1
ATOM 3180 N N . ARG B 1 31 ? -9.828 13.195 -3.729 1 88.62 31 ARG B N 1
ATOM 3181 C CA . ARG B 1 31 ? -11.227 13.516 -3.463 1 88.62 31 ARG B CA 1
ATOM 3182 C C . ARG B 1 31 ? -11.828 14.312 -4.613 1 88.62 31 ARG B C 1
ATOM 3184 O O . ARG B 1 31 ? -12.969 14.773 -4.523 1 88.62 31 ARG B O 1
ATOM 3191 N N . SER B 1 32 ? -11.094 14.523 -5.68 1 89.81 32 SER B N 1
ATOM 3192 C CA . SER B 1 32 ? -11.539 15.305 -6.824 1 89.81 32 SER B CA 1
ATOM 3193 C C . SER B 1 32 ? -12.484 14.5 -7.715 1 89.81 32 SER B C 1
ATOM 3195 O O . SER B 1 32 ? -12.445 13.266 -7.715 1 89.81 32 SER B O 1
ATOM 3197 N N . GLY B 1 33 ? -13.273 15.234 -8.414 1 92.25 33 GLY B N 1
ATOM 3198 C CA . GLY B 1 33 ? -14.148 14.586 -9.383 1 92.25 33 GLY B CA 1
ATOM 3199 C C . GLY B 1 33 ? -13.398 13.789 -10.422 1 92.25 33 GLY B C 1
ATOM 3200 O O . GLY B 1 33 ? -13.844 12.719 -10.836 1 92.25 33 GLY B O 1
ATOM 3201 N N . ASP B 1 34 ? -12.281 14.273 -10.836 1 92.69 34 ASP B N 1
ATOM 3202 C CA . ASP B 1 34 ? -11.477 13.586 -11.836 1 92.69 34 ASP B CA 1
ATOM 3203 C C . ASP B 1 34 ? -11.016 12.227 -11.328 1 92.69 34 ASP B C 1
ATOM 3205 O O . ASP B 1 34 ? -11.031 11.234 -12.062 1 92.69 34 ASP B O 1
ATOM 3209 N N . PHE B 1 35 ? -10.633 12.18 -10.156 1 96.06 35 PHE B N 1
ATOM 3210 C CA . PHE B 1 35 ? -10.18 10.906 -9.602 1 96.06 35 PHE B CA 1
ATOM 3211 C C . PHE B 1 35 ? -11.359 9.977 -9.344 1 96.06 35 PHE B C 1
ATOM 3213 O O . PHE B 1 35 ? -11.242 8.758 -9.516 1 96.06 35 PHE B O 1
ATOM 3220 N N . GLN B 1 36 ? -12.445 10.516 -8.922 1 96.81 36 GLN B N 1
ATOM 3221 C CA . GLN B 1 36 ? -13.641 9.703 -8.703 1 96.81 36 GLN B CA 1
ATOM 3222 C C . GLN B 1 36 ? -14.039 8.961 -9.977 1 96.81 36 GLN B C 1
ATOM 3224 O O . GLN B 1 36 ? -14.492 7.816 -9.914 1 96.81 36 GLN B O 1
ATOM 3229 N N . LYS B 1 37 ? -13.867 9.656 -11.086 1 97.75 37 LYS B N 1
ATOM 3230 C CA . LYS B 1 37 ? -14.156 9.016 -12.359 1 97.75 37 LYS B CA 1
ATOM 3231 C C . LYS B 1 37 ? -13.242 7.816 -12.602 1 97.75 37 LYS B C 1
ATOM 3233 O O . LYS B 1 37 ? -13.68 6.801 -13.148 1 97.75 37 LYS B O 1
ATOM 3238 N N . ILE B 1 38 ? -12.031 7.922 -12.203 1 97.94 38 ILE B N 1
ATOM 3239 C CA . ILE B 1 38 ? -11.062 6.836 -12.352 1 97.94 38 ILE B CA 1
ATOM 3240 C C . ILE B 1 38 ? -11.445 5.672 -11.438 1 97.94 38 ILE B C 1
ATOM 3242 O O . ILE B 1 38 ? -11.422 4.516 -11.859 1 97.94 38 ILE B O 1
ATOM 3246 N N . VAL B 1 39 ? -11.812 5.969 -10.188 1 98.44 39 VAL B N 1
ATOM 3247 C CA . VAL B 1 39 ? -12.227 4.945 -9.242 1 98.44 39 VAL B CA 1
ATOM 3248 C C . VAL B 1 39 ? -13.461 4.211 -9.781 1 98.44 39 VAL B C 1
ATOM 3250 O O . VAL B 1 39 ? -13.516 2.98 -9.742 1 98.44 39 VAL B O 1
ATOM 3253 N N . GLN B 1 40 ? -14.391 4.973 -10.289 1 98.38 40 GLN B N 1
ATOM 3254 C CA . GLN B 1 40 ? -15.602 4.383 -10.844 1 98.38 40 GLN B CA 1
ATOM 3255 C C . GLN B 1 40 ? -15.281 3.436 -11.992 1 98.38 40 GLN B C 1
ATOM 3257 O O . GLN B 1 40 ? -15.734 2.291 -12.008 1 98.38 40 GLN B O 1
ATOM 3262 N N . LYS B 1 41 ? -14.5 3.932 -12.898 1 98.5 41 LYS B N 1
ATOM 3263 C CA . LYS B 1 41 ? -14.164 3.152 -14.086 1 98.5 41 LYS B CA 1
ATOM 3264 C C . LYS B 1 41 ? -13.391 1.894 -13.719 1 98.5 41 LYS B C 1
ATOM 3266 O O . LYS B 1 41 ? -13.703 0.801 -14.188 1 98.5 41 LYS B O 1
ATOM 3271 N N . THR B 1 42 ? -12.414 2.041 -12.891 1 98.69 42 THR B N 1
ATOM 3272 C CA . THR B 1 42 ? -11.586 0.893 -12.531 1 98.69 42 THR B CA 1
ATOM 3273 C C . THR B 1 42 ? -12.391 -0.118 -11.719 1 98.69 42 THR B C 1
ATOM 3275 O O . THR B 1 42 ? -12.18 -1.327 -11.836 1 98.69 42 THR B O 1
ATOM 3278 N N . THR B 1 43 ? -13.297 0.342 -10.867 1 98.62 43 THR B N 1
ATOM 3279 C CA . THR B 1 43 ? -14.148 -0.569 -10.109 1 98.62 43 THR B CA 1
ATOM 3280 C C . THR B 1 43 ? -14.969 -1.448 -11.055 1 98.62 43 THR B C 1
ATOM 3282 O O . THR B 1 43 ? -15.055 -2.662 -10.859 1 98.62 43 THR B O 1
ATOM 3285 N N . GLU B 1 44 ? -15.539 -0.854 -12.062 1 98.5 44 GLU B N 1
ATOM 3286 C CA . GLU B 1 44 ? -16.312 -1.603 -13.047 1 98.5 44 GLU B CA 1
ATOM 3287 C C . GLU B 1 44 ? -15.438 -2.58 -13.812 1 98.5 44 GLU B C 1
ATOM 3289 O O . GLU B 1 44 ? -15.836 -3.717 -14.07 1 98.5 44 GLU B O 1
ATOM 3294 N N . GLN B 1 45 ? -14.305 -2.117 -14.156 1 98.75 45 GLN B N 1
ATOM 3295 C CA . GLN B 1 45 ? -13.375 -2.959 -14.906 1 98.75 45 GLN B CA 1
ATOM 3296 C C . GLN B 1 45 ? -12.898 -4.141 -14.062 1 98.75 45 GLN B C 1
ATOM 3298 O O . GLN B 1 45 ? -12.695 -5.238 -14.578 1 98.75 45 GLN B O 1
ATOM 3303 N N . LEU B 1 46 ? -12.688 -3.889 -12.789 1 98.81 46 LEU B N 1
ATOM 3304 C CA . LEU B 1 46 ? -12.281 -4.957 -11.883 1 98.81 46 LEU B CA 1
ATOM 3305 C C . LEU B 1 46 ? -13.391 -6.004 -11.75 1 98.81 46 LEU B C 1
ATOM 3307 O O . LEU B 1 46 ? -13.109 -7.203 -11.695 1 98.81 46 LEU B O 1
ATOM 3311 N N . LYS B 1 47 ? -14.625 -5.562 -11.656 1 98.75 47 LYS B N 1
ATOM 3312 C CA . LYS B 1 47 ? -15.75 -6.5 -11.633 1 98.75 47 LYS B CA 1
ATOM 3313 C C . LYS B 1 47 ? -15.766 -7.371 -12.883 1 98.75 47 LYS B C 1
ATOM 3315 O O . LYS B 1 47 ? -16.016 -8.578 -12.805 1 98.75 47 LYS B O 1
ATOM 3320 N N . TRP B 1 48 ? -15.5 -6.73 -14.008 1 98.88 48 TRP B N 1
ATOM 3321 C CA . TRP B 1 48 ? -15.422 -7.461 -15.266 1 98.88 48 TRP B CA 1
ATOM 3322 C C . TRP B 1 48 ? -14.336 -8.531 -15.211 1 98.88 48 TRP B C 1
ATOM 3324 O O . TRP B 1 48 ? -14.586 -9.688 -15.547 1 98.88 48 TRP B O 1
ATOM 3334 N N . LEU B 1 49 ? -13.18 -8.195 -14.773 1 98.75 49 LEU B N 1
ATOM 3335 C CA . LEU B 1 49 ? -12.047 -9.109 -14.742 1 98.75 49 LEU B CA 1
ATOM 3336 C C . LEU B 1 49 ? -12.312 -10.273 -13.789 1 98.75 49 LEU B C 1
ATOM 3338 O O . LEU B 1 49 ? -11.914 -11.406 -14.055 1 98.75 49 LEU B O 1
ATOM 3342 N N . HIS B 1 50 ? -12.992 -9.984 -12.648 1 98.81 50 HIS B N 1
ATOM 3343 C CA . HIS B 1 50 ? -13.297 -10.992 -11.641 1 98.81 50 HIS B CA 1
ATOM 3344 C C . HIS B 1 50 ? -14.539 -11.789 -12.016 1 98.81 50 HIS B C 1
ATOM 3346 O O . HIS B 1 50 ? -14.906 -12.742 -11.32 1 98.81 50 HIS B O 1
ATOM 3352 N N . GLN B 1 51 ? -15.219 -11.336 -13.094 1 98.75 51 GLN B N 1
ATOM 3353 C CA . GLN B 1 51 ? -16.438 -11.969 -13.578 1 98.75 51 GLN B CA 1
ATOM 3354 C C . GLN B 1 51 ? -17.5 -12.031 -12.477 1 98.75 51 GLN B C 1
ATOM 3356 O O . GLN B 1 51 ? -18.047 -13.102 -12.211 1 98.75 51 GLN B O 1
ATOM 3361 N N . THR B 1 52 ? -17.75 -10.828 -11.914 1 98.81 52 THR B N 1
ATOM 3362 C CA . THR B 1 52 ? -18.672 -10.797 -10.789 1 98.81 52 THR B CA 1
ATOM 3363 C C . THR B 1 52 ? -19.469 -9.5 -10.773 1 98.81 52 THR B C 1
ATOM 3365 O O . THR B 1 52 ? -19.031 -8.484 -11.328 1 98.81 52 THR B O 1
ATOM 3368 N N . THR B 1 53 ? -20.625 -9.547 -10.211 1 98.25 53 THR B N 1
ATOM 3369 C CA . THR B 1 53 ? -21.406 -8.352 -9.93 1 98.25 53 THR B CA 1
ATOM 3370 C C . THR B 1 53 ? -21.234 -7.918 -8.477 1 98.25 53 THR B C 1
ATOM 3372 O O . THR B 1 53 ? -21.734 -6.867 -8.07 1 98.25 53 THR B O 1
ATOM 3375 N N . ALA B 1 54 ? -20.484 -8.75 -7.719 1 98.06 54 ALA B N 1
ATOM 3376 C CA . ALA B 1 54 ? -20.219 -8.438 -6.316 1 98.06 54 ALA B CA 1
ATOM 3377 C C . ALA B 1 54 ? -19.219 -7.293 -6.191 1 98.06 54 ALA B C 1
ATOM 3379 O O . ALA B 1 54 ? -18.734 -6.762 -7.199 1 98.06 54 ALA B O 1
ATOM 3380 N N . ASP B 1 55 ? -19.031 -6.863 -4.949 1 98.44 55 ASP B N 1
ATOM 3381 C CA . ASP B 1 55 ? -18.109 -5.758 -4.695 1 98.44 55 ASP B CA 1
ATOM 3382 C C . ASP B 1 55 ? -16.656 -6.199 -4.867 1 98.44 55 ASP B C 1
ATOM 3384 O O . ASP B 1 55 ? -16.266 -7.277 -4.41 1 98.44 55 ASP B O 1
ATOM 3388 N N . VAL B 1 56 ? -15.93 -5.508 -5.609 1 98.75 56 VAL B N 1
ATOM 3389 C CA . VAL B 1 56 ? -14.484 -5.652 -5.703 1 98.75 56 VAL B CA 1
ATOM 3390 C C . VAL B 1 56 ? -13.805 -4.398 -5.16 1 98.75 56 VAL B C 1
ATOM 3392 O O . VAL B 1 56 ? -13.961 -3.309 -5.715 1 98.75 56 VAL B O 1
ATOM 3395 N N . LEU B 1 57 ? -13.07 -4.539 -4.094 1 98.88 57 LEU B N 1
ATOM 3396 C CA . LEU B 1 57 ? -12.492 -3.416 -3.359 1 98.88 57 LEU B CA 1
ATOM 3397 C C . LEU B 1 57 ? -10.992 -3.318 -3.6 1 98.88 57 LEU B C 1
ATOM 3399 O O . LEU B 1 57 ? -10.305 -4.34 -3.662 1 98.88 57 LEU B O 1
ATOM 3403 N N . THR B 1 58 ? -10.484 -2.102 -3.787 1 98.81 58 THR B N 1
ATOM 3404 C CA . THR B 1 58 ? -9.07 -1.846 -4.055 1 98.81 58 THR B CA 1
ATOM 3405 C C . THR B 1 58 ? -8.367 -1.356 -2.795 1 98.81 58 THR B C 1
ATOM 3407 O O . THR B 1 58 ? -8.805 -0.396 -2.162 1 98.81 58 THR B O 1
ATOM 3410 N N . ILE B 1 59 ? -7.312 -2.002 -2.443 1 98.75 59 ILE B N 1
ATOM 3411 C CA . ILE B 1 59 ? -6.52 -1.669 -1.266 1 98.75 59 ILE B CA 1
ATOM 3412 C C . ILE B 1 59 ? -5.109 -1.261 -1.691 1 98.75 59 ILE B C 1
ATOM 3414 O O . ILE B 1 59 ? -4.484 -1.934 -2.514 1 98.75 59 ILE B O 1
ATOM 3418 N N . THR B 1 60 ? -4.613 -0.085 -1.23 1 98.75 60 THR B N 1
ATOM 3419 C CA . THR B 1 60 ? -3.189 0.213 -1.335 1 98.75 60 THR B CA 1
ATOM 3420 C C . THR B 1 60 ? -2.377 -0.692 -0.412 1 98.75 60 THR B C 1
ATOM 3422 O O . THR B 1 60 ? -2.299 -0.448 0.794 1 98.75 60 THR B O 1
ATOM 3425 N N . GLY B 1 61 ? -1.782 -1.693 -0.934 1 98.44 61 GLY B N 1
ATOM 3426 C CA . GLY B 1 61 ? -1.091 -2.768 -0.24 1 98.44 61 GLY B CA 1
ATOM 3427 C C . GLY B 1 61 ? -0.744 -3.936 -1.145 1 98.44 61 GLY B C 1
ATOM 3428 O O . GLY B 1 61 ? -1.161 -3.975 -2.305 1 98.44 61 GLY B O 1
ATOM 3429 N N . SER B 1 62 ? 0.012 -4.863 -0.658 1 97.5 62 SER B N 1
ATOM 3430 C CA . SER B 1 62 ? 0.4 -6.035 -1.436 1 97.5 62 SER B CA 1
ATOM 3431 C C . SER B 1 62 ? -0.69 -7.102 -1.413 1 97.5 62 SER B C 1
ATOM 3433 O O . SER B 1 62 ? -1.709 -6.938 -0.737 1 97.5 62 SER B O 1
ATOM 3435 N N . GLY B 1 63 ? -0.481 -8.141 -2.191 1 97.12 63 GLY B N 1
ATOM 3436 C CA . GLY B 1 63 ? -1.408 -9.258 -2.186 1 97.12 63 GLY B CA 1
ATOM 3437 C C . GLY B 1 63 ? -1.634 -9.844 -0.803 1 97.12 63 GLY B C 1
ATOM 3438 O O . GLY B 1 63 ? -2.734 -10.297 -0.486 1 97.12 63 GLY B O 1
ATOM 3439 N N . THR B 1 64 ? -0.602 -9.797 0.061 1 98.19 64 THR B N 1
ATOM 3440 C CA . THR B 1 64 ? -0.718 -10.312 1.422 1 98.19 64 THR B CA 1
ATOM 3441 C C . THR B 1 64 ? -1.72 -9.484 2.227 1 98.19 64 THR B C 1
ATOM 3443 O O . THR B 1 64 ? -2.447 -10.023 3.062 1 98.19 64 THR B O 1
ATOM 3446 N N . ALA B 1 65 ? -1.773 -8.164 1.96 1 98.75 65 ALA B N 1
ATOM 3447 C CA . ALA B 1 65 ? -2.789 -7.328 2.596 1 98.75 65 ALA B CA 1
ATOM 3448 C C . ALA B 1 65 ? -4.195 -7.801 2.232 1 98.75 65 ALA B C 1
ATOM 3450 O O . ALA B 1 65 ? -5.078 -7.855 3.092 1 98.75 65 ALA B O 1
ATOM 3451 N N . ALA B 1 66 ? -4.391 -8.133 0.973 1 98.69 66 ALA B N 1
ATOM 3452 C CA . ALA B 1 66 ? -5.688 -8.625 0.515 1 98.69 66 ALA B CA 1
ATOM 3453 C C . ALA B 1 66 ? -6.023 -9.969 1.158 1 98.69 66 ALA B C 1
ATOM 3455 O O . ALA B 1 66 ? -7.18 -10.219 1.516 1 98.69 66 ALA B O 1
ATOM 3456 N N . MET B 1 67 ? -5.043 -10.836 1.272 1 98.38 67 MET B N 1
ATOM 3457 C CA . MET B 1 67 ? -5.23 -12.133 1.928 1 98.38 67 MET B CA 1
ATOM 3458 C C . MET B 1 67 ? -5.684 -11.945 3.373 1 98.38 67 MET B C 1
ATOM 3460 O O . MET B 1 67 ? -6.688 -12.523 3.791 1 98.38 67 MET B O 1
ATOM 3464 N N . GLU B 1 68 ? -4.938 -11.117 4.07 1 98.81 68 GLU B N 1
ATOM 3465 C CA . GLU B 1 68 ? -5.293 -10.844 5.457 1 98.81 68 GLU B CA 1
ATOM 3466 C C . GLU B 1 68 ? -6.691 -10.234 5.559 1 98.81 68 GLU B C 1
ATOM 3468 O O . GLU B 1 68 ? -7.477 -10.617 6.434 1 98.81 68 GLU B O 1
ATOM 3473 N N . ALA B 1 69 ? -6.996 -9.258 4.684 1 98.88 69 ALA B N 1
ATOM 3474 C CA . ALA B 1 69 ? -8.305 -8.609 4.68 1 98.88 69 ALA B CA 1
ATOM 3475 C C . ALA B 1 69 ? -9.422 -9.633 4.52 1 98.88 69 ALA B C 1
ATOM 3477 O O . ALA B 1 69 ? -10.469 -9.523 5.164 1 98.88 69 ALA B O 1
ATOM 3478 N N . GLY B 1 70 ? -9.195 -10.625 3.629 1 98.81 70 GLY B N 1
ATOM 3479 C CA . GLY B 1 70 ? -10.195 -11.672 3.449 1 98.81 70 GLY B CA 1
ATOM 3480 C C . GLY B 1 70 ? -10.508 -12.422 4.73 1 98.81 70 GLY B C 1
ATOM 3481 O O . GLY B 1 70 ? -11.672 -12.727 5.004 1 98.81 70 GLY B O 1
ATOM 3482 N N . ILE B 1 71 ? -9.492 -12.656 5.559 1 98.81 71 ILE B N 1
ATOM 3483 C CA . ILE B 1 71 ? -9.641 -13.422 6.793 1 98.81 71 ILE B CA 1
ATOM 3484 C C . ILE B 1 71 ? -10.281 -12.555 7.867 1 98.81 71 ILE B C 1
ATOM 3486 O O . ILE B 1 71 ? -11.328 -12.906 8.414 1 98.81 71 ILE B O 1
ATOM 3490 N N . ILE B 1 72 ? -9.758 -11.352 8.117 1 98.81 72 ILE B N 1
ATOM 3491 C CA . ILE B 1 72 ? -10.125 -10.609 9.32 1 98.81 72 ILE B CA 1
ATOM 3492 C C . ILE B 1 72 ? -11.508 -9.984 9.133 1 98.81 72 ILE B C 1
ATOM 3494 O O . ILE B 1 72 ? -12.148 -9.578 10.102 1 98.81 72 ILE B O 1
ATOM 3498 N N . ASN B 1 73 ? -11.977 -9.914 7.938 1 98.88 73 ASN B N 1
ATOM 3499 C CA . ASN B 1 73 ? -13.273 -9.289 7.684 1 98.88 73 ASN B CA 1
ATOM 3500 C C . ASN B 1 73 ? -14.391 -10.32 7.645 1 98.88 73 ASN B C 1
ATOM 3502 O O . ASN B 1 73 ? -15.57 -9.961 7.617 1 98.88 73 ASN B O 1
ATOM 3506 N N . THR B 1 74 ? -14.078 -11.633 7.641 1 98.81 74 THR B N 1
ATOM 3507 C CA . THR B 1 74 ? -15.148 -12.609 7.488 1 98.81 74 THR B CA 1
ATOM 3508 C C . THR B 1 74 ? -15.148 -13.602 8.648 1 98.81 74 THR B C 1
ATOM 3510 O O . THR B 1 74 ? -16.062 -14.422 8.773 1 98.81 74 THR B O 1
ATOM 3513 N N . LEU B 1 75 ? -14.164 -13.547 9.531 1 98.75 75 LEU B N 1
ATOM 3514 C CA . LEU B 1 75 ? -14.031 -14.562 10.562 1 98.75 75 LEU B CA 1
ATOM 3515 C C . LEU B 1 75 ? -13.914 -13.93 11.945 1 98.75 75 LEU B C 1
ATOM 3517 O O . LEU B 1 75 ? -13.711 -12.719 12.062 1 98.75 75 LEU B O 1
ATOM 3521 N N . SER B 1 76 ? -14.109 -14.703 12.961 1 98.38 76 SER B N 1
ATOM 3522 C CA . SER B 1 76 ? -14.016 -14.312 14.359 1 98.38 76 SER B CA 1
ATOM 3523 C C . SER B 1 76 ? -12.961 -15.141 15.094 1 98.38 76 SER B C 1
ATOM 3525 O O . SER B 1 76 ? -12.625 -16.25 14.664 1 98.38 76 SER B O 1
ATOM 3527 N N . LYS B 1 77 ? -12.445 -14.562 16.172 1 97.62 77 LYS B N 1
ATOM 3528 C CA . LYS B 1 77 ? -11.477 -15.297 16.984 1 97.62 77 LYS B CA 1
ATOM 3529 C C . LYS B 1 77 ? -12.016 -16.672 17.375 1 97.62 77 LYS B C 1
ATOM 3531 O O . LYS B 1 77 ? -13.172 -16.797 17.781 1 97.62 77 LYS B O 1
ATOM 3536 N N . GLY B 1 78 ? -11.203 -17.719 17.203 1 97.94 78 GLY B N 1
ATOM 3537 C CA . GLY B 1 78 ? -11.586 -19.062 17.609 1 97.94 78 GLY B CA 1
ATOM 3538 C C . GLY B 1 78 ? -12.32 -19.828 16.531 1 97.94 78 GLY B C 1
ATOM 3539 O O . GLY B 1 78 ? -12.508 -21.047 16.641 1 97.94 78 GLY B O 1
ATOM 3540 N N . ASP B 1 79 ? -12.758 -19.188 15.438 1 98.19 79 ASP B N 1
ATOM 3541 C CA . ASP B 1 79 ? -13.414 -19.891 14.336 1 98.19 79 ASP B CA 1
ATOM 3542 C C . ASP B 1 79 ? -12.539 -21.031 13.812 1 98.19 79 ASP B C 1
ATOM 3544 O O . ASP B 1 79 ? -11.32 -20.875 13.711 1 98.19 79 ASP B O 1
ATOM 3548 N N . GLN B 1 80 ? -13.148 -22.125 13.508 1 98.38 80 GLN B N 1
ATOM 3549 C CA . GLN B 1 80 ? -12.438 -23.219 12.852 1 98.38 80 GLN B CA 1
ATOM 3550 C C . GLN B 1 80 ? -12.391 -23.016 11.336 1 98.38 80 GLN B C 1
ATOM 3552 O O . GLN B 1 80 ? -13.406 -22.688 10.719 1 98.38 80 GLN B O 1
ATOM 3557 N N . VAL B 1 81 ? -11.234 -23.156 10.781 1 98.81 81 VAL B N 1
ATOM 3558 C CA . VAL B 1 81 ? -11.062 -23 9.344 1 98.81 81 VAL B CA 1
ATOM 3559 C C . VAL B 1 81 ? -10.195 -24.125 8.797 1 98.81 81 VAL B C 1
ATOM 3561 O O . VAL B 1 81 ? -9.445 -24.766 9.547 1 98.81 81 VAL B O 1
ATOM 3564 N N . ILE B 1 82 ? -10.375 -24.453 7.531 1 98.88 82 ILE B N 1
ATOM 3565 C CA . ILE B 1 82 ? -9.484 -25.359 6.805 1 98.88 82 ILE B CA 1
ATOM 3566 C C . ILE B 1 82 ? -8.555 -24.547 5.898 1 98.88 82 ILE B C 1
ATOM 3568 O O . ILE B 1 82 ? -9.023 -23.719 5.109 1 98.88 82 ILE B O 1
ATOM 3572 N N . CYS B 1 83 ? -7.277 -24.719 6.012 1 98.81 83 CYS B N 1
ATOM 3573 C CA . CYS B 1 83 ? -6.312 -24.109 5.098 1 98.81 83 CYS B CA 1
ATOM 3574 C C . CYS B 1 83 ? -5.652 -25.172 4.227 1 98.81 83 CYS B C 1
ATOM 3576 O O . CYS B 1 83 ? -5.203 -26.203 4.73 1 98.81 83 CYS B O 1
ATOM 3578 N N . GLY B 1 84 ? -5.723 -24.969 2.928 1 98.88 84 GLY B N 1
ATOM 3579 C CA . GLY B 1 84 ? -4.906 -25.781 2.041 1 98.88 84 GLY B CA 1
ATOM 3580 C C . GLY B 1 84 ? -3.457 -25.344 1.986 1 98.88 84 GLY B C 1
ATOM 3581 O O . GLY B 1 84 ? -3.172 -24.156 1.848 1 98.88 84 GLY B O 1
ATOM 3582 N N . ASP B 1 85 ? -2.529 -26.281 2.096 1 98.56 85 ASP B N 1
ATOM 3583 C CA . ASP B 1 85 ? -1.106 -25.969 2.137 1 98.56 85 ASP B CA 1
ATOM 3584 C C . ASP B 1 85 ? -0.303 -26.906 1.24 1 98.56 85 ASP B C 1
ATOM 3586 O O . ASP B 1 85 ? -0.042 -28.047 1.61 1 98.56 85 ASP B O 1
ATOM 3590 N N . ASN B 1 86 ? 0.076 -26.453 0.081 1 98.25 86 ASN B N 1
ATOM 3591 C CA . ASN B 1 86 ? 0.949 -27.234 -0.776 1 98.25 86 ASN B CA 1
ATOM 3592 C C . ASN B 1 86 ? 2.078 -26.406 -1.363 1 98.25 86 ASN B C 1
ATOM 3594 O O . ASN B 1 86 ? 2.57 -26.688 -2.455 1 98.25 86 ASN B O 1
ATOM 3598 N N . GLY B 1 87 ? 2.432 -25.328 -0.691 1 97.62 87 GLY B N 1
ATOM 3599 C CA . GLY B 1 87 ? 3.51 -24.438 -1.063 1 97.62 87 GLY B CA 1
ATOM 3600 C C . GLY B 1 87 ? 3.637 -23.234 -0.137 1 97.62 87 GLY B C 1
ATOM 3601 O O . GLY B 1 87 ? 3.01 -23.203 0.923 1 97.62 87 GLY B O 1
ATOM 3602 N N . LYS B 1 88 ? 4.465 -22.312 -0.526 1 97 88 LYS B N 1
ATOM 3603 C CA . LYS B 1 88 ? 4.82 -21.172 0.308 1 97 88 LYS B CA 1
ATOM 3604 C C . LYS B 1 88 ? 3.588 -20.344 0.662 1 97 88 LYS B C 1
ATOM 3606 O O . LYS B 1 88 ? 3.459 -19.859 1.789 1 97 88 LYS B O 1
ATOM 3611 N N . PHE B 1 89 ? 2.678 -20.094 -0.234 1 96.62 89 PHE B N 1
ATOM 3612 C CA . PHE B 1 89 ? 1.541 -19.219 -0.007 1 96.62 89 PHE B CA 1
ATOM 3613 C C . PHE B 1 89 ? 0.438 -19.938 0.757 1 96.62 89 PHE B C 1
ATOM 3615 O O . PHE B 1 89 ? -0.292 -19.328 1.535 1 96.62 89 PHE B O 1
ATOM 3622 N N . GLY B 1 90 ? 0.335 -21.219 0.529 1 97.94 90 GLY B N 1
ATOM 3623 C CA . GLY B 1 90 ? -0.498 -21.984 1.433 1 97.94 90 GLY B CA 1
ATOM 3624 C C . GLY B 1 90 ? -0.045 -21.906 2.879 1 97.94 90 GLY B C 1
ATOM 3625 O O . GLY B 1 90 ? -0.866 -21.75 3.783 1 97.94 90 GLY B O 1
ATOM 3626 N N . GLU B 1 91 ? 1.25 -22.047 3.047 1 97.81 91 GLU B N 1
ATOM 3627 C CA . GLU B 1 91 ? 1.828 -21.906 4.379 1 97.81 91 GLU B CA 1
ATOM 3628 C C . GLU B 1 91 ? 1.514 -20.531 4.973 1 97.81 91 GLU B C 1
ATOM 3630 O O . GLU B 1 91 ? 1.3 -20.406 6.18 1 97.81 91 GLU B O 1
ATOM 3635 N N . ARG B 1 92 ? 1.543 -19.562 4.172 1 97.31 92 ARG B N 1
ATOM 3636 C CA . ARG B 1 92 ? 1.277 -18.203 4.633 1 97.31 92 ARG B CA 1
ATOM 3637 C C . ARG B 1 92 ? -0.149 -18.078 5.156 1 97.31 92 ARG B C 1
ATOM 3639 O O . ARG B 1 92 ? -0.392 -17.375 6.145 1 97.31 92 ARG B O 1
ATOM 3646 N N . TRP B 1 93 ? -1.096 -18.688 4.469 1 98.5 93 TRP B N 1
ATOM 3647 C CA . TRP B 1 93 ? -2.477 -18.672 4.941 1 98.5 93 TRP B CA 1
ATOM 3648 C C . TRP B 1 93 ? -2.568 -19.203 6.371 1 98.5 93 TRP B C 1
ATOM 3650 O O . TRP B 1 93 ? -3.271 -18.625 7.207 1 98.5 93 TRP B O 1
ATOM 3660 N N . VAL B 1 94 ? -1.877 -20.266 6.586 1 98.69 94 VAL B N 1
ATOM 3661 C CA . VAL B 1 94 ? -1.885 -20.875 7.914 1 98.69 94 VAL B CA 1
ATOM 3662 C C . VAL B 1 94 ? -1.312 -19.906 8.938 1 98.69 94 VAL B C 1
ATOM 3664 O O . VAL B 1 94 ? -1.883 -19.719 10.008 1 98.69 94 VAL B O 1
ATOM 3667 N N . LYS B 1 95 ? -0.24 -19.266 8.594 1 98.31 95 LYS B N 1
ATOM 3668 C CA . LYS B 1 95 ? 0.41 -18.312 9.484 1 98.31 95 LYS B CA 1
ATOM 3669 C C . LYS B 1 95 ? -0.511 -17.125 9.797 1 98.31 95 LYS B C 1
ATOM 3671 O O . LYS B 1 95 ? -0.622 -16.719 10.953 1 98.31 95 LYS B O 1
ATOM 3676 N N . VAL B 1 96 ? -1.165 -16.562 8.789 1 98.56 96 VAL B N 1
ATOM 3677 C CA . VAL B 1 96 ? -2.074 -15.43 8.984 1 98.56 96 VAL B CA 1
ATOM 3678 C C . VAL B 1 96 ? -3.236 -15.852 9.883 1 98.56 96 VAL B C 1
ATOM 3680 O O . VAL B 1 96 ? -3.59 -15.141 10.828 1 98.56 96 VAL B O 1
ATOM 3683 N N . ALA B 1 97 ? -3.83 -17 9.547 1 98.75 97 ALA B N 1
ATOM 3684 C CA . ALA B 1 97 ? -4.977 -17.484 10.312 1 98.75 97 ALA B CA 1
ATOM 3685 C C . ALA B 1 97 ? -4.613 -17.672 11.781 1 98.75 97 ALA B C 1
ATOM 3687 O O . ALA B 1 97 ? -5.363 -17.25 12.672 1 98.75 97 ALA B O 1
ATOM 3688 N N . ARG B 1 98 ? -3.459 -18.266 12.055 1 98.56 98 ARG B N 1
ATOM 3689 C CA . ARG B 1 98 ? -3.031 -18.516 13.43 1 98.56 98 ARG B CA 1
ATOM 3690 C C . ARG B 1 98 ? -2.691 -17.203 14.141 1 98.56 98 ARG B C 1
ATOM 3692 O O . ARG B 1 98 ? -2.941 -17.062 15.344 1 98.56 98 ARG B O 1
ATOM 3699 N N . ALA B 1 99 ? -2.141 -16.266 13.422 1 98.12 99 ALA B N 1
ATOM 3700 C CA . ALA B 1 99 ? -1.807 -14.969 13.992 1 98.12 99 ALA B CA 1
ATOM 3701 C C . ALA B 1 99 ? -3.055 -14.266 14.523 1 98.12 99 ALA B C 1
ATOM 3703 O O . ALA B 1 99 ? -2.975 -13.461 15.453 1 98.12 99 ALA B O 1
ATOM 3704 N N . TYR B 1 100 ? -4.199 -14.586 13.969 1 98.44 100 TYR B N 1
ATOM 3705 C CA . TYR B 1 100 ? -5.438 -13.93 14.375 1 98.44 100 TYR B CA 1
ATOM 3706 C C . TYR B 1 100 ? -6.281 -14.844 15.25 1 98.44 100 TYR B C 1
ATOM 3708 O O . TYR B 1 100 ? -7.465 -14.586 15.469 1 98.44 100 TYR B O 1
ATOM 3716 N N . GLY B 1 101 ? -5.699 -15.945 15.703 1 98.12 101 GLY B N 1
ATOM 3717 C CA . GLY B 1 101 ? -6.297 -16.781 16.734 1 98.12 101 GLY B CA 1
ATOM 3718 C C . GLY B 1 101 ? -7.359 -17.719 16.203 1 98.12 101 GLY B C 1
ATOM 3719 O O . GLY B 1 101 ? -8.273 -18.109 16.938 1 98.12 101 GLY B O 1
ATOM 3720 N N . LEU B 1 102 ? -7.312 -18.078 14.945 1 98.62 102 LEU B N 1
ATOM 3721 C CA . LEU B 1 102 ? -8.242 -19.047 14.383 1 98.62 102 LEU B CA 1
ATOM 3722 C C . LEU B 1 102 ? -7.789 -20.469 14.68 1 98.62 102 LEU B C 1
ATOM 3724 O O . LEU B 1 102 ? -6.605 -20.703 14.93 1 98.62 102 LEU B O 1
ATOM 3728 N N . ASP B 1 103 ? -8.742 -21.406 14.812 1 98.69 103 ASP B N 1
ATOM 3729 C CA . ASP B 1 103 ? -8.469 -22.844 14.906 1 98.69 103 ASP B CA 1
ATOM 3730 C C . ASP B 1 103 ? -8.297 -23.453 13.516 1 98.69 103 ASP B C 1
ATOM 3732 O O . ASP B 1 103 ? -9.281 -23.703 12.812 1 98.69 103 ASP B O 1
ATOM 3736 N N . VAL B 1 104 ? -7.055 -23.828 13.141 1 98.75 104 VAL B N 1
ATOM 3737 C CA . VAL B 1 104 ? -6.734 -24.125 11.75 1 98.75 104 VAL B CA 1
ATOM 3738 C C . VAL B 1 104 ? -6.551 -25.625 11.57 1 98.75 104 VAL B C 1
ATOM 3740 O O . VAL B 1 104 ? -5.68 -26.234 12.203 1 98.75 104 VAL B O 1
ATOM 3743 N N . LYS B 1 105 ? -7.359 -26.234 10.766 1 98.62 105 LYS B N 1
ATOM 3744 C CA . LYS B 1 105 ? -7.109 -27.562 10.188 1 98.62 105 LYS B CA 1
ATOM 3745 C C . LYS B 1 105 ? -6.387 -27.453 8.852 1 98.62 105 LYS B C 1
ATOM 3747 O O . LYS B 1 105 ? -6.867 -26.781 7.93 1 98.62 105 LYS B O 1
ATOM 3752 N N . VAL B 1 106 ? -5.277 -28.094 8.75 1 98.75 106 VAL B N 1
ATOM 3753 C CA . VAL B 1 106 ? -4.469 -27.953 7.543 1 98.75 106 VAL B CA 1
ATOM 3754 C C . VAL B 1 106 ? -4.637 -29.188 6.66 1 98.75 106 VAL B C 1
ATOM 3756 O O . VAL B 1 106 ? -4.453 -30.312 7.121 1 98.75 106 VAL B O 1
ATOM 3759 N N . VAL B 1 107 ? -5.051 -29.016 5.477 1 98.75 107 VAL B N 1
ATOM 3760 C CA . VAL B 1 107 ? -4.973 -30.031 4.426 1 98.75 107 VAL B CA 1
ATOM 3761 C C . VAL B 1 107 ? -3.686 -29.844 3.629 1 98.75 107 VAL B C 1
ATOM 3763 O O . VAL B 1 107 ? -3.533 -28.875 2.895 1 98.75 107 VAL B O 1
ATOM 3766 N N . LYS B 1 108 ? -2.85 -30.75 3.709 1 98.12 108 LYS B N 1
ATOM 3767 C CA . LYS B 1 108 ? -1.504 -30.594 3.168 1 98.12 108 LYS B CA 1
ATOM 3768 C C . LYS B 1 108 ? -1.27 -31.516 1.981 1 98.12 108 LYS B C 1
ATOM 3770 O O . LYS B 1 108 ? -1.828 -32.625 1.927 1 98.12 108 LYS B O 1
ATOM 3775 N N . ALA B 1 109 ? -0.566 -31.109 1.037 1 97.94 109 ALA B N 1
ATOM 3776 C CA . ALA B 1 109 ? 0.028 -31.891 -0.036 1 97.94 109 ALA B CA 1
ATOM 3777 C C . ALA B 1 109 ? 1.488 -31.516 -0.256 1 97.94 109 ALA B C 1
ATOM 3779 O O . ALA B 1 109 ? 1.912 -30.422 0.11 1 97.94 109 ALA B O 1
ATOM 3780 N N . ASP B 1 110 ? 2.264 -32.469 -0.789 1 97.19 110 ASP B N 1
ATOM 3781 C CA . ASP B 1 110 ? 3.666 -32.156 -1.072 1 97.19 110 ASP B CA 1
ATOM 3782 C C . ASP B 1 110 ? 3.801 -31.031 -2.09 1 97.19 110 ASP B C 1
ATOM 3784 O O . ASP B 1 110 ? 2.982 -30.922 -3.004 1 97.19 110 ASP B O 1
ATOM 3788 N N . TRP B 1 111 ? 4.863 -30.219 -1.872 1 97.31 111 TRP B N 1
ATOM 3789 C CA . TRP B 1 111 ? 5.145 -29.188 -2.881 1 97.31 111 TRP B CA 1
ATOM 3790 C C . TRP B 1 111 ? 5.246 -29.812 -4.27 1 97.31 111 TRP B C 1
ATOM 3792 O O . TRP B 1 111 ? 5.898 -30.844 -4.449 1 97.31 111 TRP B O 1
ATOM 3802 N N . GLY B 1 112 ? 4.547 -29.25 -5.262 1 96.12 112 GLY B N 1
ATOM 3803 C CA . GLY B 1 112 ? 4.508 -29.797 -6.605 1 96.12 112 GLY B CA 1
ATOM 3804 C C . GLY B 1 112 ? 3.305 -30.688 -6.852 1 96.12 112 GLY B C 1
ATOM 3805 O O . GLY B 1 112 ? 3.072 -31.125 -7.98 1 96.12 112 GLY B O 1
ATOM 3806 N N . THR B 1 113 ? 2.557 -30.891 -5.797 1 97.38 113 THR B N 1
ATOM 3807 C CA . THR B 1 113 ? 1.351 -31.703 -5.863 1 97.38 113 THR B CA 1
ATOM 3808 C C . THR B 1 113 ? 0.117 -30.875 -5.516 1 97.38 113 THR B C 1
ATOM 3810 O O . THR B 1 113 ? 0.143 -30.078 -4.578 1 97.38 113 THR B O 1
ATOM 3813 N N . PRO B 1 114 ? -0.988 -31.047 -6.328 1 98.12 114 PRO B N 1
ATOM 3814 C CA . PRO B 1 114 ? -2.203 -30.281 -6.023 1 98.12 114 PRO B CA 1
ATOM 3815 C C . PRO B 1 114 ? -2.9 -30.781 -4.758 1 98.12 114 PRO B C 1
ATOM 3817 O O . PRO B 1 114 ? -2.715 -31.922 -4.352 1 98.12 114 PRO B O 1
ATOM 3820 N N . LEU B 1 115 ? -3.689 -29.906 -4.121 1 98.56 115 LEU B N 1
ATOM 3821 C CA . LEU B 1 115 ? -4.559 -30.281 -3.016 1 98.56 115 LEU B CA 1
ATOM 3822 C C . LEU B 1 115 ? -5.648 -31.234 -3.488 1 98.56 115 LEU B C 1
ATOM 3824 O O . LEU B 1 115 ? -6.191 -31.078 -4.586 1 98.56 115 LEU B O 1
ATOM 3828 N N . ASP B 1 116 ? -5.945 -32.188 -2.682 1 98.19 116 ASP B N 1
ATOM 3829 C CA . ASP B 1 116 ? -6.973 -33.156 -3.023 1 98.19 116 ASP B CA 1
ATOM 3830 C C . ASP B 1 116 ? -8.359 -32.688 -2.586 1 98.19 116 ASP B C 1
ATOM 3832 O O . ASP B 1 116 ? -8.648 -32.625 -1.391 1 98.19 116 ASP B O 1
ATOM 3836 N N . PRO B 1 117 ? -9.242 -32.438 -3.561 1 98.25 117 PRO B N 1
ATOM 3837 C CA . PRO B 1 117 ? -10.586 -32 -3.201 1 98.25 117 PRO B CA 1
ATOM 3838 C C . PRO B 1 117 ? -11.305 -32.969 -2.268 1 98.25 117 PRO B C 1
ATOM 3840 O O . PRO B 1 117 ? -12.109 -32.531 -1.43 1 98.25 117 PRO B O 1
ATOM 3843 N N . ASN B 1 118 ? -10.961 -34.25 -2.344 1 98.12 118 ASN B N 1
ATOM 3844 C CA . ASN B 1 118 ? -11.641 -35.25 -1.535 1 98.12 118 ASN B CA 1
ATOM 3845 C C . ASN B 1 118 ? -11.305 -35.125 -0.054 1 98.12 118 ASN B C 1
ATOM 3847 O O . ASN B 1 118 ? -12.117 -35.469 0.808 1 98.12 118 ASN B O 1
ATOM 3851 N N . GLN B 1 119 ? -10.164 -34.656 0.228 1 98.38 119 GLN B N 1
ATOM 3852 C CA . GLN B 1 119 ? -9.805 -34.406 1.623 1 98.38 119 GLN B CA 1
ATOM 3853 C C . GLN B 1 119 ? -10.664 -33.312 2.227 1 98.38 119 GLN B C 1
ATOM 3855 O O . GLN B 1 119 ? -11.117 -33.406 3.367 1 98.38 119 GLN B O 1
ATOM 3860 N N . PHE B 1 120 ? -10.883 -32.25 1.492 1 98.38 120 PHE B N 1
ATOM 3861 C CA . PHE B 1 120 ? -11.773 -31.172 1.94 1 98.38 120 PHE B CA 1
ATOM 3862 C C . PHE B 1 120 ? -13.195 -31.703 2.135 1 98.38 120 PHE B C 1
ATOM 3864 O O . PHE B 1 120 ? -13.836 -31.406 3.141 1 98.38 120 PHE B O 1
ATOM 3871 N N . LYS B 1 121 ? -13.625 -32.5 1.142 1 97.94 121 LYS B N 1
ATOM 3872 C CA . LYS B 1 121 ? -14.953 -33.125 1.21 1 97.94 121 LYS B CA 1
ATOM 3873 C C . LYS B 1 121 ? -15.133 -33.906 2.506 1 97.94 121 LYS B C 1
ATOM 3875 O O . LYS B 1 121 ? -16.109 -33.688 3.23 1 97.94 121 LYS B O 1
ATOM 3880 N N . ARG B 1 122 ? -14.211 -34.719 2.803 1 98 122 ARG B N 1
ATOM 3881 C CA . ARG B 1 122 ? -14.289 -35.594 3.977 1 98 122 ARG B CA 1
ATOM 3882 C C . ARG B 1 122 ? -14.375 -34.781 5.258 1 98 122 ARG B C 1
ATOM 3884 O O . ARG B 1 122 ? -15.219 -35.031 6.113 1 98 122 ARG B O 1
ATOM 3891 N N . ILE B 1 123 ? -13.547 -33.75 5.391 1 98.06 123 ILE B N 1
ATOM 3892 C CA . ILE B 1 123 ? -13.5 -32.938 6.594 1 98.06 123 ILE B CA 1
ATOM 3893 C C . ILE B 1 123 ? -14.812 -32.188 6.746 1 98.06 123 ILE B C 1
ATOM 3895 O O . ILE B 1 123 ? -15.359 -32.094 7.848 1 98.06 123 ILE B O 1
ATOM 3899 N N . LEU B 1 124 ? -15.328 -31.641 5.648 1 98 124 LEU B N 1
ATOM 3900 C CA . LEU B 1 124 ? -16.547 -30.844 5.676 1 98 124 LEU B CA 1
ATOM 3901 C C . LEU B 1 124 ? -17.766 -31.719 6 1 98 124 LEU B C 1
ATOM 3903 O O . LEU B 1 124 ? -18.656 -31.297 6.742 1 98 124 LEU B O 1
ATOM 3907 N N . GLU B 1 125 ? -17.766 -32.969 5.473 1 96.94 125 GLU B N 1
ATOM 3908 C CA . GLU B 1 125 ? -18.859 -33.875 5.742 1 96.94 125 GLU B CA 1
ATOM 3909 C C . GLU B 1 125 ? -18.859 -34.344 7.199 1 96.94 125 GLU B C 1
ATOM 3911 O O . GLU B 1 125 ? -19.922 -34.562 7.785 1 96.94 125 GLU B O 1
ATOM 3916 N N . GLU B 1 126 ? -17.703 -34.406 7.723 1 96.88 126 GLU B N 1
ATOM 3917 C CA . GLU B 1 126 ? -17.562 -34.844 9.109 1 96.88 126 GLU B CA 1
ATOM 3918 C C . GLU B 1 126 ? -17.969 -33.75 10.078 1 96.88 126 GLU B C 1
ATOM 3920 O O . GLU B 1 126 ? -18.25 -34 11.25 1 96.88 126 GLU B O 1
ATOM 3925 N N . ASP B 1 127 ? -18.016 -32.5 9.594 1 96.69 127 ASP B N 1
ATOM 3926 C CA . ASP B 1 127 ? -18.359 -31.359 10.43 1 96.69 127 ASP B CA 1
ATOM 3927 C C . ASP B 1 127 ? -19.875 -31.188 10.531 1 96.69 127 ASP B C 1
ATOM 3929 O O . ASP B 1 127 ? -20.422 -30.156 10.133 1 96.69 127 ASP B O 1
ATOM 3933 N N . THR B 1 128 ? -20.516 -32.062 11.18 1 93.31 128 THR B N 1
ATOM 3934 C CA . THR B 1 128 ? -21.969 -32.125 11.258 1 93.31 128 THR B CA 1
ATOM 3935 C C . THR B 1 128 ? -22.516 -30.984 12.094 1 93.31 128 THR B C 1
ATOM 3937 O O . THR B 1 128 ? -23.672 -30.594 11.953 1 93.31 128 THR B O 1
ATOM 3940 N N . ASN B 1 129 ? -21.734 -30.375 12.906 1 92.69 129 ASN B N 1
ATOM 3941 C CA . ASN B 1 129 ? -22.172 -29.266 13.75 1 92.69 129 ASN B CA 1
ATOM 3942 C C . ASN B 1 129 ? -21.891 -27.922 13.094 1 92.69 129 ASN B C 1
ATOM 3944 O O . ASN B 1 129 ? -22.109 -26.859 13.695 1 92.69 129 ASN B O 1
ATOM 3948 N N . GLU B 1 130 ? -21.297 -27.953 11.922 1 92.5 130 GLU B N 1
ATOM 3949 C CA . GLU B 1 130 ? -21.062 -26.781 11.094 1 92.5 130 GLU B CA 1
ATOM 3950 C C . GLU B 1 130 ? -20.203 -25.75 11.828 1 92.5 130 GLU B C 1
ATOM 3952 O O . GLU B 1 130 ? -20.547 -24.562 11.875 1 92.5 130 GLU B O 1
ATOM 3957 N N . LYS B 1 131 ? -19.172 -26.281 12.398 1 94.81 131 LYS B N 1
ATOM 3958 C CA . LYS B 1 131 ? -18.234 -25.453 13.141 1 94.81 131 LYS B CA 1
ATOM 3959 C C . LYS B 1 131 ? -17.25 -24.75 12.203 1 94.81 131 LYS B C 1
ATOM 3961 O O . LYS B 1 131 ? -16.734 -23.672 12.523 1 94.81 131 LYS B O 1
ATOM 3966 N N . ILE B 1 132 ? -16.984 -25.359 11.086 1 98.31 132 ILE B N 1
ATOM 3967 C CA . ILE B 1 132 ? -16.047 -24.797 10.125 1 98.31 132 ILE B CA 1
ATOM 3968 C C . ILE B 1 132 ? -16.672 -23.594 9.438 1 98.31 132 ILE B C 1
ATOM 3970 O O . ILE B 1 132 ? -17.766 -23.672 8.867 1 98.31 132 ILE B O 1
ATOM 3974 N N . LYS B 1 133 ? -15.906 -22.484 9.461 1 98.44 133 LYS B N 1
ATOM 3975 C CA . LYS B 1 133 ? -16.484 -21.234 8.977 1 98.44 133 LYS B CA 1
ATOM 3976 C C . LYS B 1 133 ? -15.898 -20.859 7.613 1 98.44 133 LYS B C 1
ATOM 3978 O O . LYS B 1 133 ? -16.484 -20.047 6.883 1 98.44 133 LYS B O 1
ATOM 3983 N N . ALA B 1 134 ? -14.734 -21.438 7.305 1 98.81 134 ALA B N 1
ATOM 3984 C CA . ALA B 1 134 ? -14.141 -21.078 6.016 1 98.81 134 ALA B CA 1
ATOM 3985 C C . ALA B 1 134 ? -13.188 -22.172 5.527 1 98.81 134 ALA B C 1
ATOM 3987 O O . ALA B 1 134 ? -12.609 -22.906 6.336 1 98.81 134 ALA B O 1
ATOM 3988 N N . VAL B 1 135 ? -13.125 -22.297 4.281 1 98.88 135 VAL B N 1
ATOM 3989 C CA . VAL B 1 135 ? -12.078 -23 3.564 1 98.88 135 VAL B CA 1
ATOM 3990 C C . VAL B 1 135 ? -11.203 -22 2.803 1 98.88 135 VAL B C 1
ATOM 3992 O O . VAL B 1 135 ? -11.703 -21.234 1.979 1 98.88 135 VAL B O 1
ATOM 3995 N N . ILE B 1 136 ? -9.914 -22.062 3.104 1 98.88 136 ILE B N 1
ATOM 3996 C CA . ILE B 1 136 ? -8.953 -21.078 2.623 1 98.88 136 ILE B CA 1
ATOM 3997 C C . ILE B 1 136 ? -7.879 -21.766 1.789 1 98.88 136 ILE B C 1
ATOM 3999 O O . ILE B 1 136 ? -7.242 -22.719 2.25 1 98.88 136 ILE B O 1
ATOM 4003 N N . LEU B 1 137 ? -7.66 -21.297 0.566 1 98.56 137 LEU B N 1
ATOM 4004 C CA . LEU B 1 137 ? -6.633 -21.953 -0.231 1 98.56 137 LEU B CA 1
ATOM 4005 C C . LEU B 1 137 ? -6.121 -21.031 -1.333 1 98.56 137 LEU B C 1
ATOM 4007 O O . LEU B 1 137 ? -6.742 -20.016 -1.63 1 98.56 137 LEU B O 1
ATOM 4011 N N . THR B 1 138 ? -4.996 -21.375 -1.883 1 98.69 138 THR B N 1
ATOM 4012 C CA . THR B 1 138 ? -4.375 -20.703 -3.023 1 98.69 138 THR B CA 1
ATOM 4013 C C . THR B 1 138 ? -4.742 -21.406 -4.324 1 98.69 138 THR B C 1
ATOM 4015 O O . THR B 1 138 ? -4.543 -22.609 -4.461 1 98.69 138 THR B O 1
ATOM 4018 N N . HIS B 1 139 ? -5.309 -20.656 -5.246 1 98.69 139 HIS B N 1
ATOM 4019 C CA . HIS B 1 139 ? -5.699 -21.234 -6.527 1 98.69 139 HIS B CA 1
ATOM 4020 C C . HIS B 1 139 ? -4.477 -21.641 -7.344 1 98.69 139 HIS B C 1
ATOM 4022 O O . HIS B 1 139 ? -4.309 -22.812 -7.684 1 98.69 139 HIS B O 1
ATOM 4028 N N . SER B 1 140 ? -3.633 -20.703 -7.621 1 98.06 140 SER B N 1
ATOM 4029 C CA . SER B 1 140 ? -2.357 -20.953 -8.281 1 98.06 140 SER B CA 1
ATOM 4030 C C . SER B 1 140 ? -1.189 -20.766 -7.316 1 98.06 140 SER B C 1
ATOM 4032 O O . SER B 1 140 ? -0.828 -19.641 -6.977 1 98.06 140 SER B O 1
ATOM 4034 N N . GLU B 1 141 ? -0.585 -21.859 -6.855 1 97.81 141 GLU B N 1
ATOM 4035 C CA . GLU B 1 141 ? 0.548 -21.844 -5.938 1 97.81 141 GLU B CA 1
ATOM 4036 C C . GLU B 1 141 ? 1.85 -21.531 -6.672 1 97.81 141 GLU B C 1
ATOM 4038 O O . GLU B 1 141 ? 2.5 -22.438 -7.199 1 97.81 141 GLU B O 1
ATOM 4043 N N . THR B 1 142 ? 2.275 -20.344 -6.559 1 95.56 142 THR B N 1
ATOM 4044 C CA . THR B 1 142 ? 3.352 -19.781 -7.371 1 95.56 142 THR B CA 1
ATOM 4045 C C . THR B 1 142 ? 4.695 -20.391 -6.977 1 95.56 142 THR B C 1
ATOM 4047 O O . THR B 1 142 ? 5.59 -20.531 -7.816 1 95.56 142 THR B O 1
ATOM 4050 N N . SER B 1 143 ? 4.859 -20.781 -5.758 1 96.12 143 SER B N 1
ATOM 4051 C CA . SER B 1 143 ? 6.141 -21.297 -5.27 1 96.12 143 SER B CA 1
ATOM 4052 C C . SER B 1 143 ? 6.469 -22.641 -5.883 1 96.12 143 SER B C 1
ATOM 4054 O O . SER B 1 143 ? 7.637 -23.031 -5.961 1 96.12 143 SER B O 1
ATOM 4056 N N . THR B 1 144 ? 5.395 -23.312 -6.379 1 96.5 144 THR B N 1
ATOM 4057 C CA . THR B 1 144 ? 5.633 -24.672 -6.859 1 96.5 144 THR B CA 1
ATOM 4058 C C . THR B 1 144 ? 5.129 -24.844 -8.289 1 96.5 144 THR B C 1
ATOM 4060 O O . THR B 1 144 ? 5.426 -25.844 -8.945 1 96.5 144 THR B O 1
ATOM 4063 N N . GLY B 1 145 ? 4.359 -23.844 -8.734 1 97.12 145 GLY B N 1
ATOM 4064 C CA . GLY B 1 145 ? 3.848 -23.891 -10.094 1 97.12 145 GLY B CA 1
ATOM 4065 C C . GLY B 1 145 ? 2.617 -24.781 -10.234 1 97.12 145 GLY B C 1
ATOM 4066 O O . GLY B 1 145 ? 2.262 -25.172 -11.344 1 97.12 145 GLY B O 1
ATOM 4067 N N . VAL B 1 146 ? 1.962 -25.062 -9.133 1 97.56 146 VAL B N 1
ATOM 4068 C CA . VAL B 1 146 ? 0.807 -25.953 -9.133 1 97.56 146 VAL B CA 1
ATOM 4069 C C . VAL B 1 146 ? -0.48 -25.141 -9.148 1 97.56 146 VAL B C 1
ATOM 4071 O O . VAL B 1 146 ? -0.58 -24.109 -8.469 1 97.56 146 VAL B O 1
ATOM 4074 N N . ILE B 1 147 ? -1.461 -25.531 -9.961 1 98.12 147 ILE B N 1
ATOM 4075 C CA . ILE B 1 147 ? -2.807 -24.984 -9.875 1 98.12 147 ILE B CA 1
ATOM 4076 C C . ILE B 1 147 ? -3.709 -25.922 -9.094 1 98.12 147 ILE B C 1
ATOM 4078 O O . ILE B 1 147 ? -3.721 -27.125 -9.336 1 98.12 147 ILE B O 1
ATOM 4082 N N . ASN B 1 148 ? -4.391 -25.453 -8.039 1 98.56 148 ASN B N 1
ATOM 4083 C CA . ASN B 1 148 ? -5.348 -26.25 -7.27 1 98.56 148 ASN B CA 1
ATOM 4084 C C . ASN B 1 148 ? -6.742 -26.188 -7.887 1 98.56 148 ASN B C 1
ATOM 4086 O O . ASN B 1 148 ? -7.09 -25.219 -8.555 1 98.56 148 ASN B O 1
ATOM 4090 N N . ASP B 1 149 ? -7.492 -27.266 -7.723 1 98.25 149 ASP B N 1
ATOM 4091 C CA . ASP B 1 149 ? -8.836 -27.359 -8.281 1 98.25 149 ASP B CA 1
ATOM 4092 C C . ASP B 1 149 ? -9.836 -26.578 -7.434 1 98.25 149 ASP B C 1
ATOM 4094 O O . ASP B 1 149 ? -10.695 -27.156 -6.77 1 98.25 149 ASP B O 1
ATOM 4098 N N . LEU B 1 150 ? -9.797 -25.266 -7.543 1 98.5 150 LEU B N 1
ATOM 4099 C CA . LEU B 1 150 ? -10.617 -24.344 -6.762 1 98.5 150 LEU B CA 1
ATOM 4100 C C . LEU B 1 150 ? -12.102 -24.609 -6.977 1 98.5 150 LEU B C 1
ATOM 4102 O O . LEU B 1 150 ? -12.891 -24.578 -6.031 1 98.5 150 LEU B O 1
ATOM 4106 N N . LYS B 1 151 ? -12.469 -24.875 -8.234 1 98.12 151 LYS B N 1
ATOM 4107 C CA . LYS B 1 151 ? -13.867 -25.141 -8.555 1 98.12 151 LYS B CA 1
ATOM 4108 C C . LYS B 1 151 ? -14.406 -26.312 -7.758 1 98.12 151 LYS B C 1
ATOM 4110 O O . LYS B 1 151 ? -15.438 -26.203 -7.094 1 98.12 151 LYS B O 1
ATOM 4115 N N . SER B 1 152 ? -13.711 -27.438 -7.836 1 98.19 152 SER B N 1
ATOM 4116 C CA . SER B 1 152 ? -14.164 -28.641 -7.152 1 98.19 152 SER B CA 1
ATOM 4117 C C . SER B 1 152 ? -14.18 -28.453 -5.641 1 98.19 152 SER B C 1
ATOM 4119 O O . SER B 1 152 ? -15.109 -28.875 -4.965 1 98.19 152 SER B O 1
ATOM 4121 N N . ILE B 1 153 ? -13.164 -27.828 -5.074 1 98.31 153 ILE B N 1
ATOM 4122 C CA . ILE B 1 153 ? -13.094 -27.609 -3.635 1 98.31 153 ILE B CA 1
ATOM 4123 C C . ILE B 1 153 ? -14.227 -26.672 -3.205 1 98.31 153 ILE B C 1
ATOM 4125 O O . ILE B 1 153 ? -14.898 -26.922 -2.203 1 98.31 153 ILE B O 1
ATOM 4129 N N . ASN B 1 154 ? -14.43 -25.625 -3.969 1 97.94 154 ASN B N 1
ATOM 4130 C CA . ASN B 1 154 ? -15.508 -24.688 -3.664 1 97.94 154 ASN B CA 1
ATOM 4131 C C . ASN B 1 154 ? -16.875 -25.375 -3.686 1 97.94 154 ASN B C 1
ATOM 4133 O O . ASN B 1 154 ? -17.75 -25.016 -2.908 1 97.94 154 ASN B O 1
ATOM 4137 N N . ASN B 1 155 ? -17.078 -26.297 -4.613 1 97.12 155 ASN B N 1
ATOM 4138 C CA . ASN B 1 155 ? -18.328 -27.047 -4.652 1 97.12 155 ASN B CA 1
ATOM 4139 C C . ASN B 1 155 ? -18.578 -27.797 -3.34 1 97.12 155 ASN B C 1
ATOM 4141 O O . ASN B 1 155 ? -19.719 -27.844 -2.865 1 97.12 155 ASN B O 1
ATOM 4145 N N . GLU B 1 156 ? -17.516 -28.359 -2.783 1 96.75 156 GLU B N 1
ATOM 4146 C CA . GLU B 1 156 ? -17.641 -29.047 -1.498 1 96.75 156 GLU B CA 1
ATOM 4147 C C . GLU B 1 156 ? -18 -28.062 -0.386 1 96.75 156 GLU B C 1
ATOM 4149 O O . GLU B 1 156 ? -18.734 -28.406 0.541 1 96.75 156 GLU B O 1
ATOM 4154 N N . VAL B 1 157 ? -17.453 -26.859 -0.445 1 97.06 157 VAL B N 1
ATOM 4155 C CA . VAL B 1 157 ? -17.734 -25.828 0.546 1 97.06 157 VAL B CA 1
ATOM 4156 C C . VAL B 1 157 ? -19.203 -25.406 0.463 1 97.06 157 VAL B C 1
ATOM 4158 O O . VAL B 1 157 ? -19.859 -25.25 1.488 1 97.06 157 VAL B O 1
ATOM 4161 N N . LYS B 1 158 ? -19.688 -25.25 -0.748 1 94.5 158 LYS B N 1
ATOM 4162 C CA . LYS B 1 158 ? -21.078 -24.828 -0.959 1 94.5 158 LYS B CA 1
ATOM 4163 C C . LYS B 1 158 ? -22.047 -25.875 -0.408 1 94.5 158 LYS B C 1
ATOM 4165 O O . LYS B 1 158 ? -23.141 -25.531 0.049 1 94.5 158 LYS B O 1
ATOM 4170 N N . ASN B 1 159 ? -21.656 -27.078 -0.376 1 92.62 159 ASN B N 1
ATOM 4171 C CA . ASN B 1 159 ? -22.484 -28.156 0.167 1 92.62 159 ASN B CA 1
ATOM 4172 C C . ASN B 1 159 ? -22.578 -28.078 1.689 1 92.62 159 ASN B C 1
ATOM 4174 O O . ASN B 1 159 ? -23.516 -28.609 2.289 1 92.62 159 ASN B O 1
ATOM 4178 N N . HIS B 1 160 ? -21.656 -27.562 2.396 1 90.69 160 HIS B N 1
ATOM 4179 C CA . HIS B 1 160 ? -21.625 -27.375 3.842 1 90.69 160 HIS B CA 1
ATOM 4180 C C . HIS B 1 160 ? -22.531 -26.234 4.277 1 90.69 160 HIS B C 1
ATOM 4182 O O . HIS B 1 160 ? -23.062 -26.234 5.391 1 90.69 160 HIS B O 1
ATOM 4188 N N . SER B 1 161 ? -22.984 -25.344 3.611 1 79.06 161 SER B N 1
ATOM 4189 C CA . SER B 1 161 ? -23.938 -24.234 3.703 1 79.06 161 SER B CA 1
ATOM 4190 C C . SER B 1 161 ? -23.375 -23.094 4.527 1 79.06 161 SER B C 1
ATOM 4192 O O . SER B 1 161 ? -23.656 -21.922 4.25 1 79.06 161 SER B O 1
ATOM 4194 N N . LYS B 1 162 ? -22.562 -23.344 5.598 1 91.88 162 LYS B N 1
ATOM 4195 C CA . LYS B 1 162 ? -22.125 -22.25 6.477 1 91.88 162 LYS B CA 1
ATOM 4196 C C . LYS B 1 162 ? -20.734 -21.766 6.094 1 91.88 162 LYS B C 1
ATOM 4198 O O . LYS B 1 162 ? -20.453 -20.562 6.137 1 91.88 162 LYS B O 1
ATOM 4203 N N . ALA B 1 163 ? -19.875 -22.688 5.766 1 97.62 163 ALA B N 1
ATOM 4204 C CA . ALA B 1 163 ? -18.5 -22.328 5.453 1 97.62 163 ALA B CA 1
ATOM 4205 C C . ALA B 1 163 ? -18.422 -21.5 4.18 1 97.62 163 ALA B C 1
ATOM 4207 O O . ALA B 1 163 ? -19.188 -21.719 3.236 1 97.62 163 ALA B O 1
ATOM 4208 N N . ILE B 1 164 ? -17.547 -20.547 4.156 1 98.62 164 ILE B N 1
ATOM 4209 C CA . ILE B 1 164 ? -17.312 -19.766 2.947 1 98.62 164 ILE B CA 1
ATOM 4210 C C . ILE B 1 164 ? -15.945 -20.094 2.373 1 98.62 164 ILE B C 1
ATOM 4212 O O . ILE B 1 164 ? -15.078 -20.625 3.074 1 98.62 164 ILE B O 1
ATOM 4216 N N . THR B 1 165 ? -15.742 -19.781 1.136 1 98.75 165 THR B N 1
ATOM 4217 C CA . THR B 1 165 ? -14.453 -19.984 0.477 1 98.75 165 THR B CA 1
ATOM 4218 C C . THR B 1 165 ? -13.672 -18.672 0.428 1 98.75 165 THR B C 1
ATOM 4220 O O . THR B 1 165 ? -14.203 -17.641 0.009 1 98.75 165 THR B O 1
ATOM 4223 N N . ILE B 1 166 ? -12.461 -18.656 0.863 1 98.88 166 ILE B N 1
ATOM 4224 C CA . ILE B 1 166 ? -11.5 -17.562 0.724 1 98.88 166 ILE B CA 1
ATOM 4225 C C . ILE B 1 166 ? -10.328 -18.016 -0.146 1 98.88 166 ILE B C 1
ATOM 4227 O O . ILE B 1 166 ? -9.555 -18.891 0.251 1 98.88 166 ILE B O 1
ATOM 4231 N N . ALA B 1 167 ? -10.164 -17.406 -1.272 1 98.88 167 ALA B N 1
ATOM 4232 C CA . ALA B 1 167 ? -9.203 -17.922 -2.244 1 98.88 167 ALA B CA 1
ATOM 4233 C C . ALA B 1 167 ? -8.18 -16.844 -2.607 1 98.88 167 ALA B C 1
ATOM 4235 O O . ALA B 1 167 ? -8.531 -15.68 -2.822 1 98.88 167 ALA B O 1
ATOM 4236 N N . ASP B 1 168 ? -6.93 -17.203 -2.588 1 98.62 168 ASP B N 1
ATOM 4237 C CA . ASP B 1 168 ? -5.859 -16.422 -3.182 1 98.62 168 ASP B CA 1
ATOM 4238 C C . ASP B 1 168 ? -5.758 -16.672 -4.684 1 98.62 168 ASP B C 1
ATOM 4240 O O . ASP B 1 168 ? -5.367 -17.75 -5.113 1 98.62 168 ASP B O 1
ATOM 4244 N N . CYS B 1 169 ? -6.051 -15.68 -5.441 1 98.56 169 CYS B N 1
ATOM 4245 C CA . CYS B 1 169 ? -5.988 -15.773 -6.895 1 98.56 169 CYS B CA 1
ATOM 4246 C C . CYS B 1 169 ? -4.988 -14.773 -7.465 1 98.56 169 CYS B C 1
ATOM 4248 O O . CYS B 1 169 ? -5.188 -14.242 -8.562 1 98.56 169 CYS B O 1
ATOM 4250 N N . VAL B 1 170 ? -3.947 -14.492 -6.781 1 98.12 170 VAL B N 1
ATOM 4251 C CA . VAL B 1 170 ? -2.957 -13.477 -7.117 1 98.12 170 VAL B CA 1
ATOM 4252 C C . VAL B 1 170 ? -2.334 -13.789 -8.477 1 98.12 170 VAL B C 1
ATOM 4254 O O . VAL B 1 170 ? -2.148 -12.898 -9.305 1 98.12 170 VAL B O 1
ATOM 4257 N N . THR B 1 171 ? -2.037 -15.055 -8.766 1 97.81 171 THR B N 1
ATOM 4258 C CA . THR B 1 171 ? -1.35 -15.352 -10.016 1 97.81 171 THR B CA 1
ATOM 4259 C C . THR B 1 171 ? -2.285 -16.062 -10.984 1 97.81 171 THR B C 1
ATOM 4261 O O . THR B 1 171 ? -1.889 -16.406 -12.102 1 97.81 171 THR B O 1
ATOM 4264 N N . SER B 1 172 ? -3.549 -16.344 -10.578 1 98.12 172 SER B N 1
ATOM 4265 C CA . SER B 1 172 ? -4.488 -17 -11.492 1 98.12 172 SER B CA 1
ATOM 4266 C C . SER B 1 172 ? -5.445 -15.984 -12.109 1 98.12 172 SER B C 1
ATOM 4268 O O . SER B 1 172 ? -5.879 -16.141 -13.25 1 98.12 172 SER B O 1
ATOM 4270 N N . LEU B 1 173 ? -5.82 -14.945 -11.328 1 98.12 173 LEU B N 1
ATOM 4271 C CA . LEU B 1 173 ? -6.715 -13.914 -11.844 1 98.12 173 LEU B CA 1
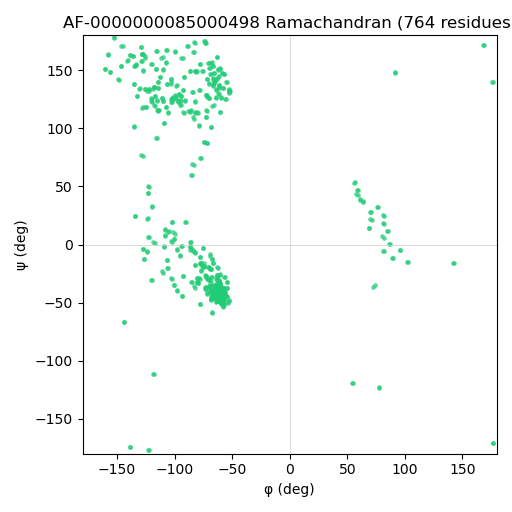ATOM 4272 C C . LEU B 1 173 ? -6.062 -13.148 -12.992 1 98.12 173 LEU B C 1
ATOM 4274 O O . LEU B 1 173 ? -4.934 -12.672 -12.859 1 98.12 173 LEU B O 1
ATOM 4278 N N . GLY B 1 174 ? -6.715 -13.078 -14.094 1 97 174 GLY B N 1
ATOM 4279 C CA . GLY B 1 174 ? -6.16 -12.445 -15.281 1 97 174 GLY B CA 1
ATOM 4280 C C . GLY B 1 174 ? -5.328 -13.391 -16.125 1 97 174 GLY B C 1
ATOM 4281 O O . GLY B 1 174 ? -4.82 -13 -17.188 1 97 174 GLY B O 1
ATOM 4282 N N . ALA B 1 175 ? -5.203 -14.695 -15.68 1 97.69 175 ALA B N 1
ATOM 4283 C CA . ALA B 1 175 ? -4.418 -15.68 -16.422 1 97.69 175 ALA B CA 1
ATOM 4284 C C . ALA B 1 175 ? -5.289 -16.844 -16.859 1 97.69 175 ALA B C 1
ATOM 4286 O O . ALA B 1 175 ? -4.973 -17.531 -17.844 1 97.69 175 ALA B O 1
ATOM 4287 N N . CYS B 1 176 ? -6.305 -17.188 -16.125 1 97.81 176 CYS B N 1
ATOM 4288 C CA . CYS B 1 176 ? -7.234 -18.25 -16.469 1 97.81 176 CYS B CA 1
ATOM 4289 C C . CYS B 1 176 ? -8.648 -17.922 -16.016 1 97.81 176 CYS B C 1
ATOM 4291 O O . CYS B 1 176 ? -8.867 -16.891 -15.367 1 97.81 176 CYS B O 1
ATOM 4293 N N . ASN B 1 177 ? -9.578 -18.734 -16.438 1 98.31 177 ASN B N 1
ATOM 4294 C CA . ASN B 1 177 ? -10.992 -18.469 -16.172 1 98.31 177 ASN B CA 1
ATOM 4295 C C . ASN B 1 177 ? -11.336 -18.719 -14.695 1 98.31 177 ASN B C 1
ATOM 4297 O O . ASN B 1 177 ? -11.203 -19.828 -14.195 1 98.31 177 ASN B O 1
ATOM 4301 N N . ILE B 1 178 ? -11.734 -17.672 -13.961 1 98.31 178 ILE B N 1
ATOM 4302 C CA . ILE B 1 178 ? -12.25 -17.719 -12.594 1 98.31 178 ILE B CA 1
ATOM 4303 C C . ILE B 1 178 ? -13.57 -16.953 -12.516 1 98.31 178 ILE B C 1
ATOM 4305 O O . ILE B 1 178 ? -13.625 -15.828 -12.016 1 98.31 178 ILE B O 1
ATOM 4309 N N . PRO B 1 179 ? -14.609 -17.562 -12.984 1 98.69 179 PRO B N 1
ATOM 4310 C CA . PRO B 1 179 ? -15.914 -16.906 -12.922 1 98.69 179 PRO B CA 1
ATOM 4311 C C . PRO B 1 179 ? -16.5 -16.891 -11.516 1 98.69 179 PRO B C 1
ATOM 4313 O O . PRO B 1 179 ? -17.297 -17.766 -11.172 1 98.69 179 PRO B O 1
ATOM 4316 N N . MET B 1 180 ? -16.156 -15.883 -10.781 1 98.69 180 MET B N 1
ATOM 4317 C CA . MET B 1 180 ? -16.453 -15.828 -9.352 1 98.69 180 MET B CA 1
ATOM 4318 C C . MET B 1 180 ? -17.938 -16.078 -9.094 1 98.69 180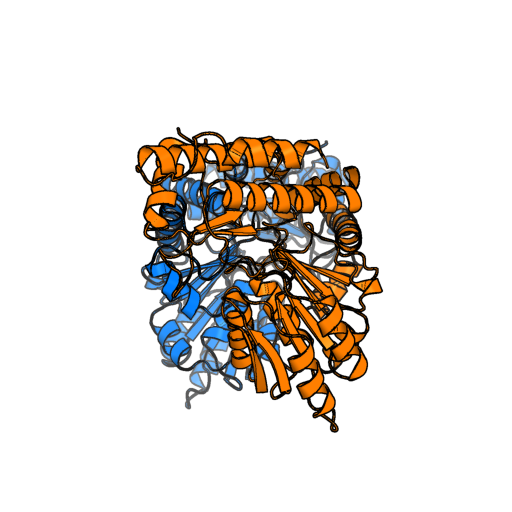 MET B C 1
ATOM 4320 O O . MET B 1 180 ? -18.297 -16.906 -8.242 1 98.69 180 MET B O 1
ATOM 4324 N N . ASP B 1 181 ? -18.828 -15.391 -9.852 1 98.62 181 ASP B N 1
ATOM 4325 C CA . ASP B 1 181 ? -20.266 -15.531 -9.625 1 98.62 181 ASP B CA 1
ATOM 4326 C C . ASP B 1 181 ? -20.734 -16.938 -10 1 98.62 181 ASP B C 1
ATOM 4328 O O . ASP B 1 181 ? -21.469 -17.578 -9.234 1 98.62 181 ASP B O 1
ATOM 4332 N N . GLU B 1 182 ? -20.297 -17.422 -11.148 1 98.44 182 GLU B N 1
ATOM 4333 C CA . GLU B 1 182 ? -20.719 -18.734 -11.617 1 98.44 182 GLU B CA 1
ATOM 4334 C C . GLU B 1 182 ? -20.281 -19.828 -10.656 1 98.44 182 GLU B C 1
ATOM 4336 O O . GLU B 1 182 ? -21.062 -20.75 -10.359 1 98.44 182 GLU B O 1
ATOM 4341 N N . TRP B 1 183 ? -19 -19.75 -10.164 1 98.19 183 TRP B N 1
ATOM 4342 C CA . TRP B 1 183 ? -18.469 -20.766 -9.258 1 98.19 183 TRP B CA 1
ATOM 4343 C C . TRP B 1 183 ? -19.016 -20.578 -7.848 1 98.19 183 TRP B C 1
ATOM 4345 O O . TRP B 1 183 ? -18.984 -21.516 -7.035 1 98.19 183 TRP B O 1
ATOM 4355 N N . GLY B 1 184 ? -19.469 -19.375 -7.539 1 97.56 184 GLY B N 1
ATOM 4356 C CA . GLY B 1 184 ? -19.969 -19.078 -6.211 1 97.56 184 GLY B CA 1
ATOM 4357 C C . GLY B 1 184 ? -18.875 -18.906 -5.18 1 97.56 184 GLY B C 1
ATOM 4358 O O . GLY B 1 184 ? -19.031 -19.312 -4.027 1 97.56 184 GLY B O 1
ATOM 4359 N N . ILE B 1 185 ? -17.734 -18.406 -5.57 1 98.44 185 ILE B N 1
ATOM 4360 C CA . ILE B 1 185 ? -16.641 -18.156 -4.637 1 98.44 185 ILE B CA 1
ATOM 4361 C C . ILE B 1 185 ? -17 -16.953 -3.754 1 98.44 185 ILE B C 1
ATOM 4363 O O . ILE B 1 185 ? -17.547 -15.969 -4.234 1 98.44 185 ILE B O 1
ATOM 4367 N N . ASP B 1 186 ? -16.656 -16.969 -2.516 1 98.75 186 ASP B N 1
ATOM 4368 C CA . ASP B 1 186 ? -17.141 -15.969 -1.572 1 98.75 186 ASP B CA 1
ATOM 4369 C C . ASP B 1 186 ? -16.172 -14.805 -1.443 1 98.75 186 ASP B C 1
ATOM 4371 O O . ASP B 1 186 ? -16.594 -13.648 -1.344 1 98.75 186 ASP B O 1
ATOM 4375 N N . VAL B 1 187 ? -14.891 -15.148 -1.34 1 98.94 187 VAL B N 1
ATOM 4376 C CA . VAL B 1 187 ? -13.852 -14.125 -1.233 1 98.94 187 VAL B CA 1
ATOM 4377 C C . VAL B 1 187 ? -12.719 -14.445 -2.201 1 98.94 187 VAL B C 1
ATOM 4379 O O . VAL B 1 187 ? -12.203 -15.562 -2.225 1 98.94 187 VAL B O 1
ATOM 4382 N N . ILE B 1 188 ? -12.344 -13.5 -3.002 1 98.94 188 ILE B N 1
ATOM 4383 C CA . ILE B 1 188 ? -11.164 -13.617 -3.852 1 98.94 188 ILE B CA 1
ATOM 4384 C C . ILE B 1 188 ? -10.18 -12.5 -3.516 1 98.94 188 ILE B C 1
ATOM 4386 O O . ILE B 1 188 ? -10.547 -11.32 -3.494 1 98.94 188 ILE B O 1
ATOM 4390 N N . ALA B 1 189 ? -8.992 -12.852 -3.168 1 98.75 189 ALA B N 1
ATOM 4391 C CA . ALA B 1 189 ? -7.891 -11.906 -2.99 1 98.75 189 ALA B CA 1
ATOM 4392 C C . ALA B 1 189 ? -6.938 -11.945 -4.184 1 98.75 189 ALA B C 1
ATOM 4394 O O . ALA B 1 189 ? -6.664 -13.016 -4.73 1 98.75 189 ALA B O 1
ATOM 4395 N N . SER B 1 190 ? -6.43 -10.812 -4.574 1 98.19 190 SER B N 1
ATOM 4396 C CA . SER B 1 190 ? -5.457 -10.742 -5.66 1 98.19 190 SER B CA 1
ATOM 4397 C C . SER B 1 190 ? -4.539 -9.539 -5.504 1 98.19 190 SER B C 1
ATOM 4399 O O . SER B 1 190 ? -4.578 -8.852 -4.48 1 98.19 190 SER B O 1
ATOM 4401 N N . GLY B 1 191 ? -3.52 -9.352 -6.465 1 96.94 191 GLY B N 1
ATOM 4402 C CA . GLY B 1 191 ? -2.521 -8.297 -6.414 1 96.94 191 GLY B CA 1
ATOM 4403 C C . GLY B 1 191 ? -2.201 -7.715 -7.773 1 96.94 191 GLY B C 1
ATOM 4404 O O . GLY B 1 191 ? -2.365 -8.383 -8.797 1 96.94 191 GLY B O 1
ATOM 4405 N N . SER B 1 192 ? -1.699 -6.562 -7.789 1 95.5 192 SER B N 1
ATOM 4406 C CA . SER B 1 192 ? -1.65 -5.742 -8.992 1 95.5 192 SER B CA 1
ATOM 4407 C C . SER B 1 192 ? -0.522 -6.184 -9.922 1 95.5 192 SER B C 1
ATOM 4409 O O . SER B 1 192 ? -0.626 -6.055 -11.141 1 95.5 192 SER B O 1
ATOM 4411 N N . GLN B 1 193 ? 0.574 -6.738 -9.438 1 94.12 193 GLN B N 1
ATOM 4412 C CA . GLN B 1 193 ? 1.814 -6.855 -10.195 1 94.12 193 GLN B CA 1
ATOM 4413 C C . GLN B 1 193 ? 1.865 -8.172 -10.961 1 94.12 193 GLN B C 1
ATOM 4415 O O . GLN B 1 193 ? 2.947 -8.664 -11.289 1 94.12 193 GLN B O 1
ATOM 4420 N N . LYS B 1 194 ? 0.775 -8.797 -11.172 1 96.5 194 LYS B N 1
ATOM 4421 C CA . LYS B 1 194 ? 0.693 -10.109 -11.797 1 96.5 194 LYS B CA 1
ATOM 4422 C C . LYS B 1 194 ? -0.099 -10.047 -13.102 1 96.5 194 LYS B C 1
ATOM 4424 O O . LYS B 1 194 ? 0.311 -9.375 -14.055 1 96.5 194 LYS B O 1
ATOM 4429 N N . GLY B 1 195 ? -1.246 -10.648 -13.086 1 96.69 195 GLY B N 1
ATOM 4430 C CA . GLY B 1 195 ? -2.068 -10.703 -14.281 1 96.69 195 GLY B CA 1
ATOM 4431 C C . GLY B 1 195 ? -2.605 -9.344 -14.695 1 96.69 195 GLY B C 1
ATOM 4432 O O . GLY B 1 195 ? -3.07 -9.18 -15.828 1 96.69 195 GLY B O 1
ATOM 4433 N N . TYR B 1 196 ? -2.504 -8.352 -13.836 1 97.62 196 TYR B N 1
ATOM 4434 C CA . TYR B 1 196 ? -3.033 -7.02 -14.094 1 97.62 196 TYR B CA 1
ATOM 4435 C C . TYR B 1 196 ? -2.066 -6.207 -14.945 1 97.62 196 TYR B C 1
ATOM 4437 O O . TYR B 1 196 ? -2.434 -5.16 -15.492 1 97.62 196 TYR B O 1
ATOM 4445 N N . MET B 1 197 ? -0.847 -6.637 -15.008 1 97.31 197 MET B N 1
ATOM 4446 C CA . MET B 1 197 ? 0.178 -6.027 -15.852 1 97.31 197 MET B CA 1
ATOM 4447 C C . MET B 1 197 ? 0.464 -4.594 -15.414 1 97.31 197 MET B C 1
ATOM 4449 O O . MET B 1 197 ? 0.579 -3.693 -16.25 1 97.31 197 MET B O 1
ATOM 4453 N N . ILE B 1 198 ? 0.452 -4.309 -14.156 1 97.88 198 ILE B N 1
ATOM 4454 C CA . ILE B 1 198 ? 0.913 -3.045 -13.586 1 97.88 198 ILE B CA 1
ATOM 4455 C C . ILE B 1 198 ? 1.912 -3.318 -12.469 1 97.88 198 ILE B C 1
ATOM 4457 O O . ILE B 1 198 ? 2.031 -4.453 -11.992 1 97.88 198 ILE B O 1
ATOM 4461 N N . PRO B 1 199 ? 2.691 -2.33 -12.023 1 97.69 199 PRO B N 1
ATOM 4462 C CA . PRO B 1 199 ? 3.637 -2.523 -10.914 1 97.69 199 PRO B CA 1
ATOM 4463 C C . PRO B 1 199 ? 2.943 -2.867 -9.602 1 97.69 199 PRO B C 1
ATOM 4465 O O . PRO B 1 199 ? 1.741 -2.639 -9.453 1 97.69 199 PRO B O 1
ATOM 4468 N N . PRO B 1 200 ? 3.695 -3.432 -8.664 1 98.06 200 PRO B N 1
ATOM 4469 C CA . PRO B 1 200 ? 3.119 -3.756 -7.359 1 98.06 200 PRO B CA 1
ATOM 4470 C C . PRO B 1 200 ? 2.732 -2.512 -6.562 1 98.06 200 PRO B C 1
ATOM 4472 O O . PRO B 1 200 ? 3.342 -1.452 -6.73 1 98.06 200 PRO B O 1
ATOM 4475 N N . GLY B 1 201 ? 1.726 -2.688 -5.641 1 98.38 201 GLY B N 1
ATOM 4476 C CA . GLY B 1 201 ? 1.349 -1.617 -4.734 1 98.38 201 GLY B CA 1
ATOM 4477 C C . GLY B 1 201 ? -0.146 -1.543 -4.484 1 98.38 201 GLY B C 1
ATOM 4478 O O . GLY B 1 201 ? -0.594 -0.861 -3.562 1 98.38 201 GLY B O 1
ATOM 4479 N N . LEU B 1 202 ? -0.912 -2.199 -5.324 1 98.75 202 LEU B N 1
ATOM 4480 C CA . LEU B 1 202 ? -2.35 -2.344 -5.129 1 98.75 202 LEU B CA 1
ATOM 4481 C C . LEU B 1 202 ? -2.729 -3.811 -4.938 1 98.75 202 LEU B C 1
ATOM 4483 O O . LEU B 1 202 ? -2.023 -4.703 -5.418 1 98.75 202 LEU B O 1
ATOM 4487 N N . SER B 1 203 ? -3.752 -4.02 -4.223 1 98.75 203 SER B N 1
ATOM 4488 C CA . SER B 1 203 ? -4.367 -5.336 -4.098 1 98.75 203 SER B CA 1
ATOM 4489 C C . SER B 1 203 ? -5.887 -5.238 -4.137 1 98.75 203 SER B C 1
ATOM 4491 O O . SER B 1 203 ? -6.449 -4.148 -4.043 1 98.75 203 SER B O 1
ATOM 4493 N N . PHE B 1 204 ? -6.555 -6.32 -4.375 1 98.88 204 PHE B N 1
ATOM 4494 C CA . PHE B 1 204 ? -7.992 -6.34 -4.629 1 98.88 204 PHE B CA 1
ATOM 4495 C C . PHE B 1 204 ? -8.664 -7.457 -3.842 1 98.88 204 PHE B C 1
ATOM 4497 O O . PHE B 1 204 ? -8.117 -8.555 -3.723 1 98.88 204 PHE B O 1
ATOM 4504 N N . VAL B 1 205 ? -9.797 -7.18 -3.273 1 98.88 205 VAL B N 1
ATOM 4505 C CA . VAL B 1 205 ? -10.609 -8.188 -2.59 1 98.88 205 VAL B CA 1
ATOM 4506 C C . VAL B 1 205 ? -12.039 -8.148 -3.127 1 98.88 205 VAL B C 1
ATOM 4508 O O . VAL B 1 205 ? -12.703 -7.117 -3.07 1 98.88 205 VAL B O 1
ATOM 4511 N N . ALA B 1 206 ? -12.484 -9.203 -3.703 1 98.88 206 ALA B N 1
ATOM 4512 C CA . ALA B 1 206 ? -13.883 -9.367 -4.09 1 98.88 206 ALA B CA 1
ATOM 4513 C C . ALA B 1 206 ? -14.68 -10.07 -2.994 1 98.88 206 ALA B C 1
ATOM 4515 O O . ALA B 1 206 ? -14.219 -11.07 -2.432 1 98.88 206 ALA B O 1
ATOM 4516 N N . MET B 1 207 ? -15.828 -9.578 -2.637 1 98.81 207 MET B N 1
ATOM 4517 C CA . MET B 1 207 ? -16.672 -10.094 -1.559 1 98.81 207 MET B CA 1
ATOM 4518 C C . MET B 1 207 ? -18.062 -10.414 -2.064 1 98.81 207 MET B C 1
ATOM 4520 O O . MET B 1 207 ? -18.781 -9.516 -2.521 1 98.81 207 MET B O 1
ATOM 4524 N N . SER B 1 208 ? -18.469 -11.648 -1.983 1 98.56 208 SER B N 1
ATOM 4525 C CA . SER B 1 208 ? -19.828 -12.047 -2.34 1 98.56 208 SER B CA 1
ATOM 4526 C C . SER B 1 208 ? -20.828 -11.609 -1.276 1 98.56 208 SER B C 1
ATOM 4528 O O . SER B 1 208 ? -20.453 -11.062 -0.239 1 98.56 208 SER B O 1
ATOM 4530 N N . LYS B 1 209 ? -22.109 -11.852 -1.585 1 97.75 209 LYS B N 1
ATOM 4531 C CA . LYS B 1 209 ? -23.156 -11.57 -0.607 1 97.75 209 LYS B CA 1
ATOM 4532 C C . LYS B 1 209 ? -22.953 -12.398 0.662 1 97.75 209 LYS B C 1
ATOM 4534 O O . LYS B 1 209 ? -23.109 -11.883 1.772 1 97.75 209 LYS B O 1
ATOM 4539 N N . ARG B 1 210 ? -22.594 -13.641 0.533 1 97.38 210 ARG B N 1
ATOM 4540 C CA . ARG B 1 210 ? -22.359 -14.516 1.672 1 97.38 210 ARG B CA 1
ATOM 4541 C C . ARG B 1 210 ? -21.172 -14.031 2.498 1 97.38 210 ARG B C 1
ATOM 4543 O O . ARG B 1 210 ? -21.188 -14.125 3.729 1 97.38 210 ARG B O 1
ATOM 4550 N N . ALA B 1 211 ? -20.141 -13.578 1.817 1 98.5 211 ALA B N 1
ATOM 4551 C CA . ALA B 1 211 ? -18.984 -13.031 2.52 1 98.5 211 ALA B CA 1
ATOM 4552 C C . ALA B 1 211 ? -19.375 -11.812 3.35 1 98.5 211 ALA B C 1
ATOM 4554 O O . ALA B 1 211 ? -18.906 -11.641 4.473 1 98.5 211 ALA B O 1
ATOM 4555 N N . TRP B 1 212 ? -20.219 -10.945 2.814 1 98.5 212 TRP B N 1
ATOM 4556 C CA . TRP B 1 212 ? -20.672 -9.766 3.555 1 98.5 212 TRP B CA 1
ATOM 4557 C C . TRP B 1 212 ? -21.531 -10.164 4.742 1 98.5 212 TRP B C 1
ATOM 4559 O O . TRP B 1 212 ? -21.516 -9.516 5.789 1 98.5 212 TRP B O 1
ATOM 4569 N N . GLU B 1 213 ? -22.359 -11.211 4.574 1 97.94 213 GLU B N 1
ATOM 4570 C CA . GLU B 1 213 ? -23.109 -11.727 5.711 1 97.94 213 GLU B CA 1
ATOM 4571 C C . GLU B 1 213 ? -22.172 -12.203 6.824 1 97.94 213 GLU B C 1
ATOM 4573 O O . GLU B 1 213 ? -22.422 -11.93 8 1 97.94 213 GLU B O 1
ATOM 4578 N N . ALA B 1 214 ? -21.125 -12.914 6.434 1 98.06 214 ALA B N 1
ATOM 4579 C CA . ALA B 1 214 ? -20.125 -13.336 7.402 1 98.06 214 ALA B CA 1
ATOM 4580 C C . ALA B 1 214 ? -19.438 -12.125 8.047 1 98.06 214 ALA B C 1
ATOM 4582 O O . ALA B 1 214 ? -19.109 -12.148 9.227 1 98.06 214 ALA B O 1
ATOM 4583 N N . ASN B 1 215 ? -19.172 -11.094 7.258 1 98.5 215 ASN B N 1
ATOM 4584 C CA . ASN B 1 215 ? -18.547 -9.867 7.734 1 98.5 215 ASN B CA 1
ATOM 4585 C C . ASN B 1 215 ? -19.312 -9.266 8.914 1 98.5 215 ASN B C 1
ATOM 4587 O O . ASN B 1 215 ? -18.703 -8.734 9.844 1 98.5 215 ASN B O 1
ATOM 4591 N N . ASN B 1 216 ? -20.641 -9.352 8.898 1 97.38 216 ASN B N 1
ATOM 4592 C CA . ASN B 1 216 ? -21.484 -8.789 9.945 1 97.38 216 ASN B CA 1
ATOM 4593 C C . ASN B 1 216 ? -21.219 -9.461 11.289 1 97.38 216 ASN B C 1
ATOM 4595 O O . ASN B 1 216 ? -21.5 -8.883 12.344 1 97.38 216 ASN B O 1
ATOM 4599 N N . GLN B 1 217 ? -20.641 -10.625 11.234 1 95.62 217 GLN B N 1
ATOM 4600 C CA . GLN B 1 217 ? -20.406 -11.391 12.453 1 95.62 217 GLN B CA 1
ATOM 4601 C C . GLN B 1 217 ? -18.922 -11.375 12.844 1 95.62 217 GLN B C 1
ATOM 4603 O O . GLN B 1 217 ? -18.562 -11.789 13.953 1 95.62 217 GLN B O 1
ATOM 4608 N N . SER B 1 218 ? -18.094 -10.953 11.945 1 97.62 218 SER B N 1
ATOM 4609 C CA . SER B 1 218 ? -16.656 -11 12.188 1 97.62 218 SER B CA 1
ATOM 4610 C C . SER B 1 218 ? -16.266 -10.086 13.344 1 97.62 218 SER B C 1
ATOM 4612 O O . SER B 1 218 ? -16.625 -8.906 13.367 1 97.62 218 SER B O 1
ATOM 4614 N N . ASN B 1 219 ? -15.43 -10.57 14.289 1 97.69 219 ASN B N 1
ATOM 4615 C CA . ASN B 1 219 ? -15.086 -9.758 15.445 1 97.69 219 ASN B CA 1
ATOM 4616 C C . ASN B 1 219 ? -13.57 -9.562 15.562 1 97.69 219 ASN B C 1
ATOM 4618 O O . ASN B 1 219 ? -13.086 -9.086 16.594 1 97.69 219 ASN B O 1
ATOM 4622 N N . LEU B 1 220 ? -12.812 -10 14.586 1 98.19 220 LEU B N 1
ATOM 4623 C CA . LEU B 1 220 ? -11.375 -9.75 14.617 1 98.19 220 LEU B CA 1
ATOM 4624 C C . LEU B 1 220 ? -11.086 -8.266 14.469 1 98.19 220 LEU B C 1
ATOM 4626 O O . LEU B 1 220 ? -11.742 -7.57 13.68 1 98.19 220 LEU B O 1
ATOM 4630 N N . PRO B 1 221 ? -10.141 -7.711 15.258 1 97.94 221 PRO B N 1
ATOM 4631 C CA . PRO B 1 221 ? -9.859 -6.273 15.172 1 97.94 221 PRO B CA 1
ATOM 4632 C C . PRO B 1 221 ? -9.258 -5.867 13.828 1 97.94 221 PRO B C 1
ATOM 4634 O O . PRO B 1 221 ? -8.461 -6.613 13.258 1 97.94 221 PRO B O 1
ATOM 4637 N N . LYS B 1 222 ? -9.688 -4.797 13.336 1 98.38 222 LYS B N 1
ATOM 4638 C CA . LYS B 1 222 ? -9.25 -4.281 12.039 1 98.38 222 LYS B CA 1
ATOM 4639 C C . LYS B 1 222 ? -9.539 -2.787 11.914 1 98.38 222 LYS B C 1
ATOM 4641 O O . LYS B 1 222 ? -10.453 -2.273 12.562 1 98.38 222 LYS B O 1
ATOM 4646 N N . PHE B 1 223 ? -8.711 -2.055 11.109 1 98.69 223 PHE B N 1
ATOM 4647 C CA . PHE B 1 223 ? -8.992 -0.663 10.773 1 98.69 223 PHE B CA 1
ATOM 4648 C C . PHE B 1 223 ? -8.562 -0.355 9.344 1 98.69 223 PHE B C 1
ATOM 4650 O O . PHE B 1 223 ? -9.406 -0.267 8.453 1 98.69 223 PHE B O 1
ATOM 4657 N N . TYR B 1 224 ? -7.27 -0.382 9.031 1 98.81 224 TYR B N 1
ATOM 4658 C CA . TYR B 1 224 ? -6.793 -0.102 7.68 1 98.81 224 TYR B CA 1
ATOM 4659 C C . TYR B 1 224 ? -7.352 -1.11 6.684 1 98.81 224 TYR B C 1
ATOM 4661 O O . TYR B 1 224 ? -7.641 -0.764 5.535 1 98.81 224 TYR B O 1
ATOM 4669 N N . LEU B 1 225 ? -7.484 -2.371 7.082 1 98.88 225 LEU B N 1
ATOM 4670 C CA . LEU B 1 225 ? -7.973 -3.436 6.211 1 98.88 225 LEU B CA 1
ATOM 4671 C C . LEU B 1 225 ? -9.43 -3.764 6.52 1 98.88 225 LEU B C 1
ATOM 4673 O O . LEU B 1 225 ? -9.898 -4.871 6.238 1 98.88 225 LEU B O 1
ATOM 4677 N N . ASP B 1 226 ? -10.125 -2.854 7.18 1 98.81 226 ASP B N 1
ATOM 4678 C CA . ASP B 1 226 ? -11.562 -3 7.383 1 98.81 226 ASP B CA 1
ATOM 4679 C C . ASP B 1 226 ? -12.328 -2.76 6.086 1 98.81 226 ASP B C 1
ATOM 4681 O O . ASP B 1 226 ? -12.547 -1.613 5.691 1 98.81 226 ASP B O 1
ATOM 4685 N N . LEU B 1 227 ? -12.883 -3.773 5.52 1 98.81 227 LEU B N 1
ATOM 4686 C CA . LEU B 1 227 ? -13.469 -3.699 4.184 1 98.81 227 LEU B CA 1
ATOM 4687 C C . LEU B 1 227 ? -14.805 -2.955 4.219 1 98.81 227 LEU B C 1
ATOM 4689 O O . LEU B 1 227 ? -15.289 -2.492 3.182 1 98.81 227 LEU B O 1
ATOM 4693 N N . LYS B 1 228 ? -15.406 -2.836 5.379 1 98.31 228 LYS B N 1
ATOM 4694 C CA . LYS B 1 228 ? -16.641 -2.055 5.469 1 98.31 228 LYS B CA 1
ATOM 4695 C C . LYS B 1 228 ? -16.391 -0.595 5.098 1 98.31 228 LYS B C 1
ATOM 4697 O O . LYS B 1 228 ? -17.25 0.05 4.488 1 98.31 228 LYS B O 1
ATOM 4702 N N . GLN B 1 229 ? -15.258 -0.085 5.531 1 98.06 229 GLN B N 1
ATOM 4703 C CA . GLN B 1 229 ? -14.906 1.286 5.176 1 98.06 229 GLN B CA 1
ATOM 4704 C C . GLN B 1 229 ? -14.719 1.431 3.668 1 98.06 229 GLN B C 1
ATOM 4706 O O . GLN B 1 229 ? -15.141 2.426 3.076 1 98.06 229 GLN B O 1
ATOM 4711 N N . TYR B 1 230 ? -14.125 0.475 3.031 1 98.62 230 TYR B N 1
ATOM 4712 C CA . TYR B 1 230 ? -13.906 0.473 1.589 1 98.62 230 TYR B CA 1
ATOM 4713 C C . TYR B 1 230 ? -15.234 0.371 0.841 1 98.62 230 TYR B C 1
ATOM 4715 O O . TYR B 1 230 ? -15.43 1.031 -0.183 1 98.62 230 TYR B O 1
ATOM 4723 N N . LEU B 1 231 ? -16.109 -0.48 1.348 1 98.38 231 LEU B N 1
ATOM 4724 C CA . LEU B 1 231 ? -17.422 -0.62 0.734 1 98.38 231 LEU B CA 1
ATOM 4725 C C . LEU B 1 231 ? -18.172 0.706 0.759 1 98.38 231 LEU B C 1
ATOM 4727 O O . LEU B 1 231 ? -18.75 1.116 -0.252 1 98.38 231 LEU B O 1
ATOM 4731 N N . LYS B 1 232 ? -18.172 1.34 1.92 1 97.38 232 LYS B N 1
ATOM 4732 C CA . LYS B 1 232 ? -18.859 2.619 2.074 1 97.38 232 LYS B CA 1
ATOM 4733 C C . LYS B 1 232 ? -18.359 3.645 1.069 1 97.38 232 LYS B C 1
ATOM 4735 O O . LYS B 1 232 ? -19.141 4.348 0.433 1 97.38 232 LYS B O 1
ATOM 4740 N N . THR B 1 233 ? -17.094 3.727 0.879 1 97.19 233 THR B N 1
ATOM 4741 C CA . THR B 1 233 ? -16.484 4.781 0.072 1 97.19 233 THR B CA 1
ATOM 4742 C C . THR B 1 233 ? -16.547 4.426 -1.411 1 97.19 233 THR B C 1
ATOM 4744 O O . THR B 1 233 ? -16.688 5.309 -2.262 1 97.19 233 THR B O 1
ATOM 4747 N N . VAL B 1 234 ? -16.375 3.137 -1.741 1 96 234 VAL B N 1
ATOM 4748 C CA . VAL B 1 234 ? -16.391 2.758 -3.15 1 96 234 VAL B CA 1
ATOM 4749 C C . VAL B 1 234 ? -17.75 3.104 -3.768 1 96 234 VAL B C 1
ATOM 4751 O O . VAL B 1 234 ? -17.828 3.48 -4.941 1 96 234 VAL B O 1
ATOM 4754 N N . ASN B 1 235 ? -18.828 3.064 -3.012 1 94.44 235 ASN B N 1
ATOM 4755 C CA . ASN B 1 235 ? -20.172 3.432 -3.463 1 94.44 235 ASN B CA 1
ATOM 4756 C C . ASN B 1 235 ? -20.266 4.926 -3.768 1 94.44 235 ASN B C 1
ATOM 4758 O O . ASN B 1 235 ? -21.203 5.363 -4.438 1 94.44 235 ASN B O 1
ATOM 4762 N N . GLN B 1 236 ? -19.312 5.676 -3.297 1 95.88 236 GLN B N 1
ATOM 4763 C CA . GLN B 1 236 ? -19.219 7.105 -3.586 1 95.88 236 GLN B CA 1
ATOM 4764 C C . GLN B 1 236 ? -18.062 7.395 -4.543 1 95.88 236 GLN B C 1
ATOM 4766 O O . GLN B 1 236 ? -17.594 8.531 -4.633 1 95.88 236 GLN B O 1
ATOM 4771 N N . ASN B 1 237 ? -17.516 6.312 -5.164 1 97.19 237 ASN B N 1
ATOM 4772 C CA . ASN B 1 237 ? -16.391 6.383 -6.094 1 97.19 237 ASN B CA 1
ATOM 4773 C C . ASN B 1 237 ? -15.164 7.02 -5.441 1 97.19 237 ASN B C 1
ATOM 4775 O O . ASN B 1 237 ? -14.531 7.898 -6.027 1 97.19 237 ASN B O 1
ATOM 4779 N N . SER B 1 238 ? -14.945 6.598 -4.242 1 96.69 238 SER B N 1
ATOM 4780 C CA . SER B 1 238 ? -13.836 7.129 -3.457 1 96.69 238 SER B CA 1
ATOM 4781 C C . SER B 1 238 ? -13.133 6.023 -2.676 1 96.69 238 SER B C 1
ATOM 4783 O O . SER B 1 238 ? -13.312 4.84 -2.969 1 96.69 238 SER B O 1
ATOM 4785 N N . ASN B 1 239 ? -12.18 6.363 -1.835 1 97.12 239 ASN B N 1
ATOM 4786 C CA . ASN B 1 239 ? -11.406 5.477 -0.973 1 97.12 239 ASN B CA 1
ATOM 4787 C C . ASN B 1 239 ? -11.438 5.941 0.48 1 97.12 239 ASN B C 1
ATOM 4789 O O . ASN B 1 239 ? -11.594 7.133 0.75 1 97.12 239 ASN B O 1
ATOM 4793 N N . PRO B 1 240 ? -11.344 5.008 1.385 1 97.06 240 PRO B N 1
ATOM 4794 C CA . PRO B 1 240 ? -11.391 5.422 2.789 1 97.06 240 PRO B CA 1
ATOM 4795 C C . PRO B 1 240 ? -10.117 6.145 3.227 1 97.06 240 PRO B C 1
ATOM 4797 O O . PRO B 1 240 ? -10.156 6.98 4.133 1 97.06 240 PRO B O 1
ATOM 4800 N N . PHE B 1 241 ? -9.016 5.816 2.623 1 96.88 241 PHE B N 1
ATOM 4801 C CA . PHE B 1 241 ? -7.711 6.414 2.893 1 96.88 241 PHE B CA 1
ATOM 4802 C C . PHE B 1 241 ? -7.047 6.871 1.6 1 96.88 241 PHE B C 1
ATOM 4804 O O . PHE B 1 241 ? -7.531 6.57 0.507 1 96.88 241 PHE B O 1
ATOM 4811 N N . THR B 1 242 ? -5.949 7.625 1.729 1 95.62 242 THR B N 1
ATOM 4812 C CA . THR B 1 242 ? -5.246 8.078 0.533 1 95.62 242 THR B CA 1
ATOM 4813 C C . THR B 1 242 ? -4.75 6.895 -0.288 1 95.62 242 THR B C 1
ATOM 4815 O O . THR B 1 242 ? -3.932 6.105 0.184 1 95.62 242 THR B O 1
ATOM 4818 N N . PRO B 1 243 ? -5.285 6.719 -1.476 1 97.62 243 PRO B N 1
ATOM 4819 C CA . PRO B 1 243 ? -4.863 5.586 -2.305 1 97.62 243 PRO B CA 1
ATOM 4820 C C . PRO B 1 243 ? -3.588 5.879 -3.096 1 97.62 243 PRO B C 1
ATOM 4822 O O . PRO B 1 243 ? -3.15 7.031 -3.164 1 97.62 243 PRO B O 1
ATOM 4825 N N . ALA B 1 244 ? -2.98 4.816 -3.639 1 98.25 244 ALA B N 1
ATOM 4826 C CA . ALA B 1 244 ? -1.865 4.988 -4.566 1 98.25 244 ALA B CA 1
ATOM 4827 C C . ALA B 1 244 ? -2.348 5.52 -5.914 1 98.25 244 ALA B C 1
ATOM 4829 O O . ALA B 1 244 ? -2.529 4.754 -6.863 1 98.25 244 ALA B O 1
ATOM 4830 N N . ILE B 1 245 ? -2.434 6.773 -6.02 1 97.94 245 ILE B N 1
ATOM 4831 C CA . ILE B 1 245 ? -3.105 7.484 -7.102 1 97.94 245 ILE B CA 1
ATOM 4832 C C . ILE B 1 245 ? -2.471 7.109 -8.438 1 97.94 245 ILE B C 1
ATOM 4834 O O . ILE B 1 245 ? -3.172 6.758 -9.391 1 97.94 245 ILE B O 1
ATOM 4838 N N . ASN B 1 246 ? -1.181 7.176 -8.539 1 97.88 246 ASN B N 1
ATOM 4839 C CA . ASN B 1 246 ? -0.501 6.934 -9.805 1 97.88 246 ASN B CA 1
ATOM 4840 C C . ASN B 1 246 ? -0.621 5.477 -10.242 1 97.88 246 ASN B C 1
ATOM 4842 O O . ASN B 1 246 ? -0.616 5.176 -11.438 1 97.88 246 ASN B O 1
ATOM 4846 N N . LEU B 1 247 ? -0.762 4.578 -9.266 1 98.31 247 LEU B N 1
ATOM 4847 C CA . LEU B 1 247 ? -1.014 3.186 -9.617 1 98.31 247 LEU B CA 1
ATOM 4848 C C . LEU B 1 247 ? -2.438 3.002 -10.133 1 98.31 247 LEU B C 1
ATOM 4850 O O . LEU B 1 247 ? -2.703 2.107 -10.938 1 98.31 247 LEU B O 1
ATOM 4854 N N . TYR B 1 248 ? -3.369 3.873 -9.703 1 98.44 248 TYR B N 1
ATOM 4855 C CA . TYR B 1 248 ? -4.711 3.863 -10.273 1 98.44 248 TYR B CA 1
ATOM 4856 C C . TYR B 1 248 ? -4.684 4.258 -11.742 1 98.44 248 TYR B C 1
ATOM 4858 O O . TYR B 1 248 ? -5.441 3.719 -12.555 1 98.44 248 TYR B O 1
ATOM 4866 N N . PHE B 1 249 ? -3.771 5.266 -12.07 1 98.19 249 PHE B N 1
ATOM 4867 C CA . PHE B 1 249 ? -3.619 5.602 -13.484 1 98.19 249 PHE B CA 1
ATOM 4868 C C . PHE B 1 249 ? -3.193 4.383 -14.289 1 98.19 249 PHE B C 1
ATOM 4870 O O . PHE B 1 249 ? -3.748 4.113 -15.352 1 98.19 249 PHE B O 1
ATOM 4877 N N . ALA B 1 250 ? -2.244 3.676 -13.742 1 98.38 250 ALA B N 1
ATOM 4878 C CA . ALA B 1 250 ? -1.738 2.471 -14.398 1 98.38 250 ALA B CA 1
ATOM 4879 C C . ALA B 1 250 ? -2.828 1.409 -14.508 1 98.38 250 ALA B C 1
ATOM 4881 O O . ALA B 1 250 ? -2.959 0.752 -15.547 1 98.38 250 ALA B O 1
ATOM 4882 N N . LEU B 1 251 ? -3.578 1.229 -13.438 1 98.69 251 LEU B N 1
ATOM 4883 C CA . LEU B 1 251 ? -4.645 0.236 -13.391 1 98.69 251 LEU B CA 1
ATOM 4884 C C . LEU B 1 251 ? -5.684 0.507 -14.477 1 98.69 251 LEU B C 1
ATOM 4886 O O . LEU B 1 251 ? -6.102 -0.412 -15.188 1 98.69 251 LEU B O 1
ATOM 4890 N N . GLU B 1 252 ? -6.078 1.752 -14.594 1 98.56 252 GLU B N 1
ATOM 4891 C CA . GLU B 1 252 ? -7.051 2.143 -15.609 1 98.56 252 GLU B CA 1
ATOM 4892 C C . GLU B 1 252 ? -6.543 1.822 -17.016 1 98.56 252 GLU B C 1
ATOM 4894 O O . GLU B 1 252 ? -7.27 1.251 -17.828 1 98.56 252 GLU B O 1
ATOM 4899 N N . ALA B 1 253 ? -5.32 2.223 -17.266 1 98.44 253 ALA B N 1
ATOM 4900 C CA . ALA B 1 253 ? -4.719 1.99 -18.578 1 98.44 253 ALA B CA 1
ATOM 4901 C C . ALA B 1 253 ? -4.637 0.498 -18.891 1 98.44 253 ALA B C 1
ATOM 4903 O O . ALA B 1 253 ? -4.988 0.065 -19.984 1 98.44 253 ALA B O 1
ATOM 4904 N N . SER B 1 254 ? -4.203 -0.263 -17.953 1 98.56 254 SER B N 1
ATOM 4905 C CA . SER B 1 254 ? -3.998 -1.692 -18.156 1 98.56 254 SER B CA 1
ATOM 4906 C C . SER B 1 254 ? -5.324 -2.42 -18.344 1 98.56 254 SER B C 1
ATOM 4908 O O . SER B 1 254 ? -5.461 -3.256 -19.234 1 98.56 254 SER B O 1
ATOM 4910 N N . LEU B 1 255 ? -6.309 -2.129 -17.453 1 98.75 255 LEU B N 1
ATOM 4911 C CA . LEU B 1 255 ? -7.605 -2.795 -17.547 1 98.75 255 LEU B CA 1
ATOM 4912 C C . LEU B 1 255 ? -8.297 -2.457 -18.859 1 98.75 255 LEU B C 1
ATOM 4914 O O . LEU B 1 255 ? -9.016 -3.291 -19.422 1 98.75 255 LEU B O 1
ATOM 4918 N N . THR B 1 256 ? -8.086 -1.221 -19.359 1 98.69 256 THR B N 1
ATOM 4919 C CA . THR B 1 256 ? -8.617 -0.843 -20.672 1 98.69 256 THR B CA 1
ATOM 4920 C C . THR B 1 256 ? -8.008 -1.7 -21.766 1 98.69 256 THR B C 1
ATOM 4922 O O . THR B 1 256 ? -8.711 -2.174 -22.656 1 98.69 256 THR B O 1
ATOM 4925 N N . MET B 1 257 ? -6.73 -1.916 -21.688 1 98.25 257 MET B N 1
ATOM 4926 C CA . MET B 1 257 ? -6.035 -2.777 -22.641 1 98.25 257 MET B CA 1
ATOM 4927 C C . MET B 1 257 ? -6.562 -4.207 -22.578 1 98.25 257 MET B C 1
ATOM 4929 O O . MET B 1 257 ? -6.773 -4.844 -23.609 1 98.25 257 MET B O 1
ATOM 4933 N N . MET B 1 258 ? -6.785 -4.734 -21.422 1 98.56 258 MET B N 1
ATOM 4934 C CA . MET B 1 258 ? -7.254 -6.102 -21.203 1 98.56 258 MET B CA 1
ATOM 4935 C C . MET B 1 258 ? -8.672 -6.277 -21.75 1 98.56 258 MET B C 1
ATOM 4937 O O . MET B 1 258 ? -8.977 -7.297 -22.375 1 98.56 258 MET B O 1
ATOM 4941 N N . GLN B 1 259 ? -9.492 -5.285 -21.469 1 98.62 259 GLN B N 1
ATOM 4942 C CA . GLN B 1 259 ? -10.859 -5.344 -21.984 1 98.62 259 GLN B CA 1
ATOM 4943 C C . GLN B 1 259 ? -10.883 -5.391 -23.5 1 98.62 259 GLN B C 1
ATOM 4945 O O . GLN B 1 259 ? -11.719 -6.078 -24.094 1 98.62 259 GLN B O 1
ATOM 4950 N N . LYS B 1 260 ? -10.016 -4.629 -24.125 1 98.38 260 LYS B N 1
ATOM 4951 C CA . LYS B 1 260 ? -9.922 -4.641 -25.578 1 98.38 260 LYS B CA 1
ATOM 4952 C C . LYS B 1 260 ? -9.523 -6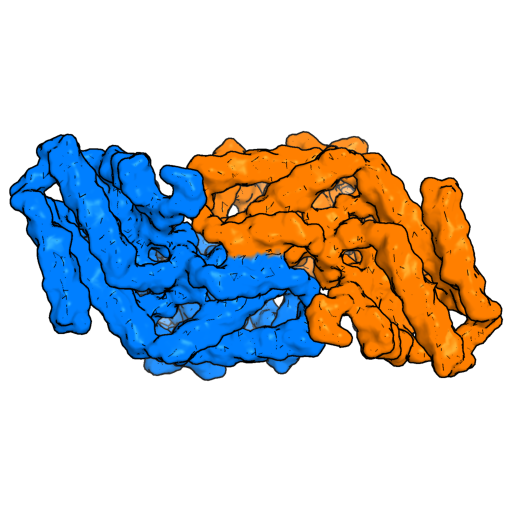.02 -26.094 1 98.38 260 LYS B C 1
ATOM 4954 O O . LYS B 1 260 ? -10.023 -6.469 -27.125 1 98.38 260 LYS B O 1
ATOM 4959 N N . GLU B 1 261 ? -8.656 -6.695 -25.375 1 97.81 261 GLU B N 1
ATOM 4960 C CA . GLU B 1 261 ? -8.242 -8.047 -25.734 1 97.81 261 GLU B CA 1
ATOM 4961 C C . GLU B 1 261 ? -9.367 -9.047 -25.484 1 97.81 261 GLU B C 1
ATOM 4963 O O . GLU B 1 261 ? -9.625 -9.922 -26.312 1 97.81 261 GLU B O 1
ATOM 4968 N N . GLY B 1 262 ? -10.07 -8.922 -24.344 1 98.5 262 GLY B N 1
ATOM 4969 C CA . GLY B 1 262 ? -11.164 -9.812 -23.969 1 98.5 262 GLY B CA 1
ATOM 4970 C C . GLY B 1 262 ? -10.711 -10.992 -23.141 1 98.5 262 GLY B C 1
ATOM 4971 O O . GLY B 1 262 ? -9.625 -11.531 -23.359 1 98.5 262 GLY B O 1
ATOM 4972 N N . LEU B 1 263 ? -11.555 -11.469 -22.25 1 98.5 263 LEU B N 1
ATOM 4973 C CA . LEU B 1 263 ? -11.211 -12.5 -21.266 1 98.5 263 LEU B CA 1
ATOM 4974 C C . LEU B 1 263 ? -10.828 -13.797 -21.969 1 98.5 263 LEU B C 1
ATOM 4976 O O . LEU B 1 263 ? -9.797 -14.398 -21.641 1 98.5 263 LEU B O 1
ATOM 4980 N N . ASN B 1 264 ? -11.578 -14.227 -22.922 1 98.25 264 ASN B N 1
ATOM 4981 C CA . ASN B 1 264 ? -11.328 -15.5 -23.594 1 98.25 264 ASN B CA 1
ATOM 4982 C C . ASN B 1 264 ? -9.961 -15.516 -24.266 1 98.25 264 ASN B C 1
ATOM 4984 O O . ASN B 1 264 ? -9.25 -16.516 -24.219 1 98.25 264 ASN B O 1
ATOM 4988 N N . ASN B 1 265 ? -9.633 -14.406 -24.906 1 98.19 265 ASN B N 1
ATOM 4989 C CA . ASN B 1 265 ? -8.336 -14.312 -25.562 1 98.19 265 ASN B CA 1
ATOM 4990 C C . ASN B 1 265 ? -7.195 -14.289 -24.547 1 98.19 265 ASN B C 1
ATOM 4992 O O . ASN B 1 265 ? -6.137 -14.875 -24.797 1 98.19 265 ASN B O 1
ATOM 4996 N N . ILE B 1 266 ? -7.391 -13.586 -23.484 1 98.38 266 ILE B N 1
ATOM 4997 C CA . ILE B 1 266 ? -6.395 -13.531 -22.422 1 98.38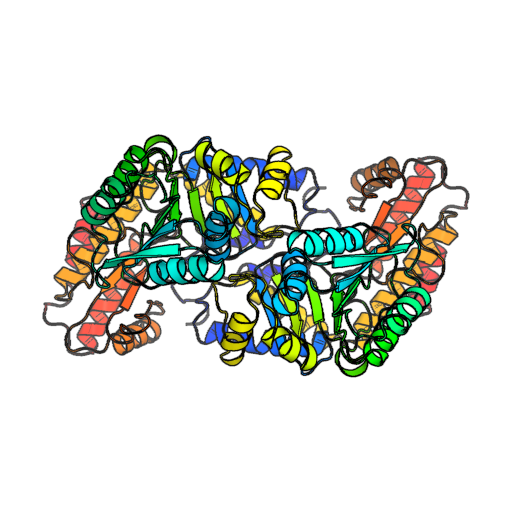 266 ILE B CA 1
ATOM 4998 C C . ILE B 1 266 ? -6.141 -14.938 -21.875 1 98.38 266 ILE B C 1
ATOM 5000 O O . ILE B 1 266 ? -4.992 -15.359 -21.734 1 98.38 266 ILE B O 1
ATOM 5004 N N . PHE B 1 267 ? -7.234 -15.703 -21.625 1 98.38 267 PHE B N 1
ATOM 5005 C CA . PHE B 1 267 ? -7.117 -17.047 -21.078 1 98.38 267 PHE B CA 1
ATOM 5006 C C . PHE B 1 267 ? -6.449 -17.984 -22.078 1 98.38 267 PHE B C 1
ATOM 5008 O O . PHE B 1 267 ? -5.586 -18.781 -21.703 1 98.38 267 PHE B O 1
ATOM 5015 N N . ALA B 1 268 ? -6.809 -17.859 -23.281 1 97.62 268 ALA B N 1
ATOM 5016 C CA . ALA B 1 268 ? -6.258 -18.703 -24.328 1 97.62 268 ALA B CA 1
ATOM 5017 C C . ALA B 1 268 ? -4.758 -18.469 -24.5 1 97.62 268 ALA B C 1
ATOM 5019 O O . ALA B 1 268 ? -3.992 -19.406 -24.688 1 97.62 268 ALA B O 1
ATOM 5020 N N . ARG B 1 269 ? -4.379 -17.219 -24.5 1 97 269 ARG B N 1
ATOM 5021 C CA . ARG B 1 269 ? -2.971 -16.859 -24.656 1 97 269 ARG B CA 1
ATOM 5022 C C . ARG B 1 269 ? -2.139 -17.453 -23.516 1 97 269 ARG B C 1
ATOM 5024 O O . ARG B 1 269 ? -1.066 -18.016 -23.75 1 97 269 ARG B O 1
ATOM 5031 N N . HIS B 1 270 ? -2.652 -17.344 -22.297 1 98 270 HIS B N 1
ATOM 5032 C CA . HIS B 1 270 ? -1.929 -17.875 -21.156 1 98 270 HIS B CA 1
ATOM 5033 C C . HIS B 1 270 ? -1.863 -19.406 -21.219 1 98 270 HIS B C 1
ATOM 5035 O O . HIS B 1 270 ? -0.832 -20 -20.891 1 98 270 HIS B O 1
ATOM 5041 N N . ALA B 1 271 ? -2.922 -20.016 -21.625 1 97.62 271 ALA B N 1
ATOM 5042 C CA . ALA B 1 271 ? -2.939 -21.484 -21.766 1 97.62 271 ALA B CA 1
ATOM 5043 C C . ALA B 1 271 ? -1.928 -21.938 -22.812 1 97.62 271 ALA B C 1
ATOM 5045 O O . ALA B 1 271 ? -1.238 -22.938 -22.609 1 97.62 271 ALA B O 1
ATOM 5046 N N . ARG B 1 272 ? -1.878 -21.234 -23.891 1 97.56 272 ARG B N 1
ATOM 5047 C CA . ARG B 1 272 ? -0.94 -21.547 -24.969 1 97.56 272 ARG B CA 1
ATOM 5048 C C . ARG B 1 272 ? 0.502 -21.391 -24.484 1 97.56 272 ARG B C 1
ATOM 5050 O O . ARG B 1 272 ? 1.347 -22.25 -24.781 1 97.56 272 ARG B O 1
ATOM 5057 N N . HIS B 1 273 ? 0.78 -20.312 -23.828 1 98.19 273 HIS B N 1
ATOM 5058 C CA . HIS B 1 273 ? 2.123 -20.078 -23.312 1 98.19 273 HIS B CA 1
ATOM 5059 C C . HIS B 1 273 ? 2.523 -21.125 -22.281 1 98.19 273 HIS B C 1
ATOM 5061 O O . HIS B 1 273 ? 3.676 -21.562 -22.266 1 98.19 273 HIS B O 1
ATOM 5067 N N . GLN B 1 274 ? 1.578 -21.5 -21.422 1 98.06 274 GLN B N 1
ATOM 5068 C CA . GLN B 1 274 ? 1.818 -22.578 -20.469 1 98.06 274 GLN B CA 1
ATOM 5069 C C . GLN B 1 274 ? 2.203 -23.859 -21.188 1 98.06 274 GLN B C 1
ATOM 5071 O O . GLN B 1 274 ? 3.219 -24.484 -20.859 1 98.06 274 GLN B O 1
ATOM 5076 N N . LYS B 1 275 ? 1.409 -24.25 -22.141 1 97.94 275 LYS B N 1
ATOM 5077 C CA . LYS B 1 275 ? 1.625 -25.5 -22.875 1 97.94 275 LYS B CA 1
ATOM 5078 C C . LYS B 1 275 ? 2.943 -25.453 -23.641 1 97.94 275 LYS B C 1
ATOM 5080 O O . LYS B 1 275 ? 3.709 -26.422 -23.609 1 97.94 275 LYS B O 1
ATOM 5085 N N . ALA B 1 276 ? 3.186 -24.359 -24.297 1 98.31 276 ALA B N 1
ATOM 5086 C CA . ALA B 1 276 ? 4.414 -24.219 -25.078 1 98.31 276 ALA B CA 1
ATOM 5087 C C . ALA B 1 276 ? 5.645 -24.328 -24.188 1 98.31 276 ALA B C 1
ATOM 5089 O O . ALA B 1 276 ? 6.617 -25 -24.547 1 98.31 276 ALA B O 1
ATOM 5090 N N . THR B 1 277 ? 5.613 -23.656 -23.094 1 98.44 277 THR B N 1
ATOM 5091 C CA . THR B 1 277 ? 6.738 -23.688 -22.156 1 98.44 277 THR B CA 1
ATOM 5092 C C . THR B 1 277 ? 6.961 -25.094 -21.625 1 98.44 277 THR B C 1
ATOM 5094 O O . THR B 1 277 ? 8.086 -25.609 -21.656 1 98.44 277 THR B O 1
ATOM 5097 N N . GLN B 1 278 ? 5.895 -25.75 -21.172 1 98.19 278 GLN B N 1
ATOM 5098 C CA . GLN B 1 278 ? 6 -27.078 -20.578 1 98.19 278 GLN B CA 1
ATOM 5099 C C . GLN B 1 278 ? 6.465 -28.109 -21.609 1 98.19 278 GLN B C 1
ATOM 5101 O O . GLN B 1 278 ? 7.344 -28.922 -21.328 1 98.19 278 GLN B O 1
ATOM 5106 N N . GLU B 1 279 ? 5.891 -28.031 -22.766 1 97.62 279 GLU B N 1
ATOM 5107 C CA . GLU B 1 279 ? 6.262 -29 -23.797 1 97.62 279 GLU B CA 1
ATOM 5108 C C . GLU B 1 279 ? 7.691 -28.766 -24.281 1 97.62 279 GLU B C 1
ATOM 5110 O O . GLU B 1 279 ? 8.414 -29.719 -24.594 1 97.62 279 GLU B O 1
ATOM 5115 N N . GLY B 1 280 ? 8.086 -27.516 -24.375 1 97.94 280 GLY B N 1
ATOM 5116 C CA . GLY B 1 280 ? 9.469 -27.219 -24.703 1 97.94 280 GLY B CA 1
ATOM 5117 C C . GLY B 1 280 ? 10.461 -27.766 -23.688 1 97.94 280 GLY B C 1
ATOM 5118 O O . GLY B 1 280 ? 11.484 -28.328 -24.062 1 97.94 280 GLY B O 1
ATOM 5119 N N . ILE B 1 281 ? 10.156 -27.609 -22.438 1 97.75 281 ILE B N 1
ATOM 5120 C CA . ILE B 1 281 ? 10.992 -28.109 -21.344 1 97.75 281 ILE B CA 1
ATOM 5121 C C . ILE B 1 281 ? 11.125 -29.625 -21.453 1 97.75 281 ILE B C 1
ATOM 5123 O O . ILE B 1 281 ? 12.234 -30.172 -21.359 1 97.75 281 ILE B O 1
ATOM 5127 N N . LYS B 1 282 ? 9.992 -30.281 -21.656 1 96.88 282 LYS B N 1
ATOM 5128 C CA . LYS B 1 282 ? 9.992 -31.734 -21.781 1 96.88 282 LYS B CA 1
ATOM 5129 C C . LYS B 1 282 ? 10.797 -32.188 -22.984 1 96.88 282 LYS B C 1
ATOM 5131 O O . LYS B 1 282 ? 11.555 -33.156 -22.906 1 96.88 282 LYS B O 1
ATOM 5136 N N . ALA B 1 283 ? 10.656 -31.469 -24.016 1 97.19 283 ALA B N 1
ATOM 5137 C CA . ALA B 1 283 ? 11.352 -31.828 -25.25 1 97.19 283 ALA B CA 1
ATOM 5138 C C . ALA B 1 283 ? 12.859 -31.656 -25.109 1 97.19 283 ALA B C 1
ATOM 5140 O O . ALA B 1 283 ? 13.633 -32.281 -25.844 1 97.19 283 ALA B O 1
ATOM 5141 N N . MET B 1 284 ? 13.281 -30.844 -24.141 1 95.88 284 MET B N 1
ATOM 5142 C CA . MET B 1 284 ? 14.703 -30.609 -23.875 1 95.88 284 MET B CA 1
ATOM 5143 C C . MET B 1 284 ? 15.258 -31.672 -22.922 1 95.88 284 MET B C 1
ATOM 5145 O O . MET B 1 284 ? 16.438 -31.641 -22.594 1 95.88 284 MET B O 1
ATOM 5149 N N . GLY B 1 285 ? 14.359 -32.562 -22.516 1 94.31 285 GLY B N 1
ATOM 5150 C CA . GLY B 1 285 ? 14.789 -33.625 -21.625 1 94.31 285 GLY B CA 1
ATOM 5151 C C . GLY B 1 285 ? 14.789 -33.219 -20.156 1 94.31 285 GLY B C 1
ATOM 5152 O O . GLY B 1 285 ? 15.375 -33.906 -19.312 1 94.31 285 GLY B O 1
ATOM 5153 N N . LEU B 1 286 ? 14.219 -32.125 -19.891 1 96.25 286 LEU B N 1
ATOM 5154 C CA . LEU B 1 286 ? 14.109 -31.672 -18.5 1 96.25 286 LEU B CA 1
ATOM 5155 C C . LEU B 1 286 ? 12.781 -32.125 -17.891 1 96.25 286 LEU B C 1
ATOM 5157 O O . LEU B 1 286 ? 11.828 -32.406 -18.625 1 96.25 286 LEU B O 1
ATOM 5161 N N . ASN B 1 287 ? 12.781 -32.125 -16.594 1 96 287 ASN B N 1
ATOM 5162 C CA . ASN B 1 287 ? 11.578 -32.5 -15.859 1 96 287 ASN B CA 1
ATOM 5163 C C . ASN B 1 287 ? 10.852 -31.297 -15.289 1 96 287 ASN B C 1
ATOM 5165 O O . ASN B 1 287 ? 11.492 -30.344 -14.844 1 96 287 ASN B O 1
ATOM 5169 N N . LEU B 1 288 ? 9.555 -31.391 -15.422 1 97.5 288 LEU B N 1
ATOM 5170 C CA . LEU B 1 288 ? 8.75 -30.438 -14.664 1 97.5 288 LEU B CA 1
ATOM 5171 C C . LEU B 1 288 ? 8.711 -30.828 -13.188 1 97.5 288 LEU B C 1
ATOM 5173 O O . LEU B 1 288 ? 8.852 -32 -12.844 1 97.5 288 LEU B O 1
ATOM 5177 N N . PHE B 1 289 ? 8.602 -29.844 -12.328 1 97.56 289 PHE B N 1
ATOM 5178 C CA . PHE B 1 289 ? 8.492 -30.109 -10.898 1 97.56 289 PHE B CA 1
ATOM 5179 C C . PHE B 1 289 ? 7.066 -30.516 -10.539 1 97.56 289 PHE B C 1
ATOM 5181 O O . PHE B 1 289 ? 6.855 -31.328 -9.633 1 97.56 289 PHE B O 1
ATOM 5188 N N . THR B 1 290 ? 6.125 -29.953 -11.258 1 96.31 290 THR B N 1
ATOM 5189 C CA . THR B 1 290 ? 4.703 -30.125 -10.977 1 96.31 290 THR B CA 1
ATOM 5190 C C . THR B 1 290 ? 4.195 -31.438 -11.547 1 96.31 290 THR B C 1
ATOM 5192 O O . THR B 1 290 ? 4.66 -31.891 -12.594 1 96.31 290 THR B O 1
ATOM 5195 N N . LYS B 1 291 ? 3.219 -31.984 -10.852 1 92.44 291 LYS B N 1
ATOM 5196 C CA . LYS B 1 291 ? 2.523 -33.156 -11.383 1 92.44 291 LYS B CA 1
ATOM 5197 C C . LYS B 1 291 ? 1.859 -32.844 -12.719 1 92.44 291 LYS B C 1
ATOM 5199 O O . LYS B 1 291 ? 1.365 -31.734 -12.922 1 92.44 291 LYS B O 1
ATOM 5204 N N . GLU B 1 292 ? 1.744 -33.844 -13.5 1 90.25 292 GLU B N 1
ATOM 5205 C CA . GLU B 1 292 ? 1.186 -33.688 -14.844 1 90.25 292 GLU B CA 1
ATOM 5206 C C . GLU B 1 292 ? -0.258 -33.188 -14.781 1 90.25 292 GLU B C 1
ATOM 5208 O O . GLU B 1 292 ? -1.037 -33.625 -13.938 1 90.25 292 GLU B O 1
ATOM 5213 N N . ASN B 1 293 ? -0.608 -32.25 -15.555 1 92.19 293 ASN B N 1
ATOM 5214 C CA . ASN B 1 293 ? -1.953 -31.734 -15.766 1 92.19 293 ASN B CA 1
ATOM 5215 C C . ASN B 1 293 ? -2.35 -30.734 -14.68 1 92.19 293 ASN B C 1
ATOM 5217 O O . ASN B 1 293 ? -3.492 -30.281 -14.633 1 92.19 293 ASN B O 1
ATOM 5221 N N . PHE B 1 294 ? -1.402 -30.422 -13.82 1 95.88 294 PHE B N 1
ATOM 5222 C CA . PHE B 1 294 ? -1.737 -29.5 -12.742 1 95.88 294 PHE B CA 1
ATOM 5223 C C . PHE B 1 294 ? -0.806 -28.281 -12.758 1 95.88 294 PHE B C 1
ATOM 5225 O O . PHE B 1 294 ? -0.561 -27.672 -11.719 1 95.88 294 PHE B O 1
ATOM 5232 N N . GLY B 1 295 ? -0.261 -28.062 -13.898 1 96.81 295 GLY B N 1
ATOM 5233 C CA . GLY B 1 295 ? 0.593 -26.891 -14.031 1 96.81 295 GLY B CA 1
ATOM 5234 C C . GLY B 1 295 ? -0.175 -25.594 -13.984 1 96.81 295 GLY B C 1
ATOM 5235 O O . GLY B 1 295 ? -1.272 -25.484 -14.539 1 96.81 295 GLY B O 1
ATOM 5236 N N . SER B 1 296 ? 0.366 -24.625 -13.305 1 97.38 296 SER B N 1
ATOM 5237 C CA . SER B 1 296 ? -0.202 -23.281 -13.211 1 97.38 296 SER B CA 1
ATOM 5238 C C . SER B 1 296 ? -0.244 -22.594 -14.57 1 97.38 296 SER B C 1
ATOM 5240 O O . SER B 1 296 ? 0.67 -22.766 -15.383 1 97.38 296 SER B O 1
ATOM 5242 N N . PRO B 1 297 ? -1.279 -21.844 -14.836 1 96.06 297 PRO B N 1
ATOM 5243 C CA . PRO B 1 297 ? -1.332 -21.078 -16.078 1 96.06 297 PRO B CA 1
ATOM 5244 C C . PRO B 1 297 ? -0.327 -19.938 -16.125 1 96.06 297 PRO B C 1
ATOM 5246 O O . PRO B 1 297 ? -0.106 -19.328 -17.172 1 96.06 297 PRO B O 1
ATOM 5249 N N . ALA B 1 298 ? 0.31 -19.641 -15.039 1 96.25 298 ALA B N 1
ATOM 5250 C CA . ALA B 1 298 ? 1.11 -18.422 -14.914 1 96.25 298 ALA B CA 1
ATOM 5251 C C . ALA B 1 298 ? 2.6 -18.75 -14.836 1 96.25 298 ALA B C 1
ATOM 5253 O O . ALA B 1 298 ? 3.443 -17.906 -15.164 1 96.25 298 ALA B O 1
ATOM 5254 N N . ILE B 1 299 ? 2.885 -19.984 -14.414 1 97.12 299 ILE B N 1
ATOM 5255 C CA . ILE B 1 299 ? 4.266 -20.297 -14.055 1 97.12 299 ILE B CA 1
ATOM 5256 C C . ILE B 1 299 ? 4.562 -21.766 -14.344 1 97.12 299 ILE B C 1
ATOM 5258 O O . ILE B 1 299 ? 3.715 -22.625 -14.117 1 97.12 299 ILE B O 1
ATOM 5262 N N . THR B 1 300 ? 5.723 -22.047 -14.805 1 98.38 300 THR B N 1
ATOM 5263 C CA . THR B 1 300 ? 6.211 -23.422 -14.977 1 98.38 300 THR B CA 1
ATOM 5264 C C . THR B 1 300 ? 7.434 -23.672 -14.102 1 98.38 300 THR B C 1
ATOM 5266 O O . THR B 1 300 ? 8.438 -22.969 -14.211 1 98.38 300 THR B O 1
ATOM 5269 N N . ALA B 1 301 ? 7.309 -24.625 -13.219 1 98.38 301 ALA B N 1
ATOM 5270 C CA . ALA B 1 301 ? 8.422 -25 -12.359 1 98.38 301 ALA B CA 1
ATOM 5271 C C . ALA B 1 301 ? 9.195 -26.172 -12.953 1 98.38 301 ALA B C 1
ATOM 5273 O O . ALA B 1 301 ? 8.602 -27.188 -13.344 1 98.38 301 ALA B O 1
ATOM 5274 N N . VAL B 1 302 ? 10.516 -25.984 -13.07 1 98.19 302 VAL B N 1
ATOM 5275 C CA . VAL B 1 302 ? 11.383 -26.984 -13.711 1 98.19 302 VAL B CA 1
ATOM 5276 C C . VAL B 1 302 ? 12.344 -27.562 -12.68 1 98.19 302 VAL B C 1
ATOM 5278 O O . VAL B 1 302 ? 12.914 -26.828 -11.867 1 98.19 302 VAL B O 1
ATOM 5281 N N . LYS B 1 303 ? 12.477 -28.844 -12.688 1 97.38 303 LYS B N 1
ATOM 5282 C CA . LYS B 1 303 ? 13.406 -29.562 -11.812 1 97.38 303 LYS B CA 1
ATOM 5283 C C . LYS B 1 303 ? 14.492 -30.266 -12.617 1 97.38 303 LYS B C 1
ATOM 5285 O O . LYS B 1 303 ? 14.344 -31.453 -12.953 1 97.38 303 LYS B O 1
ATOM 5290 N N . PRO B 1 304 ? 15.57 -29.562 -12.805 1 94.56 304 PRO B N 1
ATOM 5291 C CA . PRO B 1 304 ? 16.656 -30.234 -13.516 1 94.56 304 PRO B CA 1
ATOM 5292 C C . PRO B 1 304 ? 17.297 -31.359 -12.703 1 94.56 304 PRO B C 1
ATOM 5294 O O . PRO B 1 304 ? 17.375 -31.266 -11.477 1 94.56 304 PRO B O 1
ATOM 5297 N N . GLU B 1 305 ? 17.719 -32.344 -13.43 1 91.19 305 GLU B N 1
ATOM 5298 C CA . GLU B 1 305 ? 18.438 -33.438 -12.781 1 91.19 305 GLU B CA 1
ATOM 5299 C C . GLU B 1 305 ? 19.938 -33.25 -12.883 1 91.19 305 GLU B C 1
ATOM 5301 O O . GLU B 1 305 ? 20.453 -32.906 -13.945 1 91.19 305 GLU B O 1
ATOM 5306 N N . ASN B 1 306 ? 20.625 -33.344 -11.797 1 87.44 306 ASN B N 1
ATOM 5307 C CA . ASN B 1 306 ? 22.078 -33.375 -11.734 1 87.44 306 ASN B CA 1
ATOM 5308 C C . ASN B 1 306 ? 22.672 -32.031 -12.125 1 87.44 306 ASN B C 1
ATOM 5310 O O . ASN B 1 306 ? 23.812 -31.969 -12.602 1 87.44 306 ASN B O 1
ATOM 5314 N N . ILE B 1 307 ? 21.891 -31.062 -12.164 1 92.5 307 ILE B N 1
ATOM 5315 C CA . ILE B 1 307 ? 22.375 -29.719 -12.398 1 92.5 307 ILE B CA 1
ATOM 5316 C C . ILE B 1 307 ? 21.797 -28.766 -11.359 1 92.5 307 ILE B C 1
ATOM 5318 O O . ILE B 1 307 ? 20.625 -28.844 -11.023 1 92.5 307 ILE B O 1
ATOM 5322 N N . ASP B 1 308 ? 22.625 -27.953 -10.82 1 95.5 308 ASP B N 1
ATOM 5323 C CA . ASP B 1 308 ? 22.188 -26.922 -9.883 1 95.5 308 ASP B CA 1
ATOM 5324 C C . ASP B 1 308 ? 21.312 -25.891 -10.578 1 95.5 308 ASP B C 1
ATOM 5326 O O . ASP B 1 308 ? 21.766 -25.188 -11.484 1 95.5 308 ASP B O 1
ATOM 5330 N N . ALA B 1 309 ? 20.062 -25.703 -10.156 1 97.5 309 ALA B N 1
ATOM 5331 C CA . ALA B 1 309 ? 19.109 -24.797 -10.766 1 97.5 309 ALA B CA 1
ATOM 5332 C C . ALA B 1 309 ? 19.625 -23.359 -10.711 1 97.5 309 ALA B C 1
ATOM 5334 O O . ALA B 1 309 ? 19.359 -22.562 -11.625 1 97.5 309 ALA B O 1
ATOM 5335 N N . GLU B 1 310 ? 20.328 -23.031 -9.664 1 96.88 310 GLU B N 1
ATOM 5336 C CA . GLU B 1 310 ? 20.844 -21.688 -9.508 1 96.88 310 GLU B CA 1
ATOM 5337 C C . GLU B 1 310 ? 21.891 -21.359 -10.57 1 96.88 310 GLU B C 1
ATOM 5339 O O . GLU B 1 310 ? 22 -20.219 -11.023 1 96.88 310 GLU B O 1
ATOM 5344 N N . SER B 1 311 ? 22.703 -22.297 -10.906 1 97.44 311 SER B N 1
ATOM 5345 C CA . SER B 1 311 ? 23.703 -22.109 -11.945 1 97.44 311 SER B CA 1
ATOM 5346 C C . SER B 1 311 ? 23.062 -21.812 -13.297 1 97.44 311 SER B C 1
ATOM 5348 O O . SER B 1 311 ? 23.562 -21 -14.07 1 97.44 311 SER B O 1
ATOM 5350 N N . ILE B 1 312 ? 21.984 -22.5 -13.547 1 97.62 312 ILE B N 1
ATOM 5351 C CA . ILE B 1 312 ? 21.234 -22.281 -14.781 1 97.62 312 ILE B CA 1
ATOM 5352 C C . ILE B 1 312 ? 20.672 -20.859 -14.797 1 97.62 312 ILE B C 1
ATOM 5354 O O . ILE B 1 312 ? 20.844 -20.125 -15.773 1 97.62 312 ILE B O 1
ATOM 5358 N N . ARG B 1 313 ? 20.047 -20.5 -13.734 1 97.25 313 ARG B N 1
ATOM 5359 C CA . ARG B 1 313 ? 19.453 -19.172 -13.617 1 97.25 313 ARG B CA 1
ATOM 5360 C C . ARG B 1 313 ? 20.5 -18.078 -13.82 1 97.25 313 ARG B C 1
ATOM 5362 O O . ARG B 1 313 ? 20.266 -17.125 -14.555 1 97.25 313 ARG B O 1
ATOM 5369 N N . LYS B 1 314 ? 21.625 -18.188 -13.18 1 96.94 314 LYS B N 1
ATOM 5370 C CA . LYS B 1 314 ? 22.688 -17.203 -13.258 1 96.94 314 LYS B CA 1
ATOM 5371 C C . LYS B 1 314 ? 23.234 -17.078 -14.68 1 96.94 314 LYS B C 1
ATOM 5373 O O . LYS B 1 314 ? 23.469 -15.969 -15.164 1 96.94 314 LYS B O 1
ATOM 5378 N N . ALA B 1 315 ? 23.438 -18.188 -15.289 1 97.69 315 ALA B N 1
ATOM 5379 C CA . ALA B 1 315 ? 23.938 -18.188 -16.656 1 97.69 315 ALA B CA 1
ATOM 5380 C C . ALA B 1 315 ? 22.969 -17.5 -17.609 1 97.69 315 ALA B C 1
ATOM 5382 O O . ALA B 1 315 ? 23.375 -16.719 -18.469 1 97.69 315 ALA B O 1
ATOM 5383 N N . ILE B 1 316 ? 21.734 -17.797 -17.469 1 97.94 316 ILE B N 1
ATOM 5384 C CA . ILE B 1 316 ? 20.703 -17.219 -18.328 1 97.94 316 ILE B CA 1
ATOM 5385 C C . ILE B 1 316 ? 20.641 -15.703 -18.109 1 97.94 316 ILE B C 1
ATOM 5387 O O . ILE B 1 316 ? 20.547 -14.93 -19.062 1 97.94 316 ILE B O 1
ATOM 5391 N N . LYS B 1 317 ? 20.641 -15.312 -16.844 1 96.38 317 LYS B N 1
ATOM 5392 C CA . LYS B 1 317 ? 20.625 -13.883 -16.531 1 96.38 317 LYS B CA 1
ATOM 5393 C C . LYS B 1 317 ? 21.859 -13.188 -17.125 1 96.38 317 LYS B C 1
ATOM 5395 O O . LYS B 1 317 ? 21.734 -12.148 -17.781 1 96.38 317 LYS B O 1
ATOM 5400 N N . ASN B 1 318 ? 23.016 -13.727 -16.969 1 95.56 318 ASN B N 1
ATOM 5401 C CA . ASN B 1 318 ? 24.281 -13.117 -17.375 1 95.56 318 ASN B CA 1
ATOM 5402 C C . ASN B 1 318 ? 24.422 -13.07 -18.891 1 95.56 318 ASN B C 1
ATOM 5404 O O . ASN B 1 318 ? 24.906 -12.086 -19.438 1 95.56 318 ASN B O 1
ATOM 5408 N N . ASP B 1 319 ? 24 -14.141 -19.531 1 96.31 319 ASP B N 1
ATOM 5409 C CA . ASP B 1 319 ? 24.281 -14.273 -20.953 1 96.31 319 ASP B CA 1
ATOM 5410 C C . ASP B 1 319 ? 23.125 -13.711 -21.797 1 96.31 319 ASP B C 1
ATOM 5412 O O . ASP B 1 319 ? 23.344 -13.305 -22.938 1 96.31 319 ASP B O 1
ATOM 5416 N N . PHE B 1 320 ? 21.938 -13.734 -21.234 1 96.44 320 PHE B N 1
ATOM 5417 C CA . PHE B 1 320 ? 20.797 -13.438 -22.094 1 96.44 320 PHE B CA 1
ATOM 5418 C C . PHE B 1 320 ? 19.938 -12.336 -21.484 1 96.44 320 PHE B C 1
ATOM 5420 O O . PHE B 1 320 ? 18.953 -11.922 -22.094 1 96.44 320 PHE B O 1
ATOM 5427 N N . ASP B 1 321 ? 20.188 -11.812 -20.281 1 96 321 ASP B N 1
ATOM 5428 C CA . ASP B 1 321 ? 19.438 -10.758 -19.609 1 96 321 ASP B CA 1
ATOM 5429 C C . ASP B 1 321 ? 17.984 -11.18 -19.375 1 96 321 ASP B C 1
ATOM 5431 O O . ASP B 1 321 ? 17.062 -10.406 -19.609 1 96 321 ASP B O 1
ATOM 5435 N N . ILE B 1 322 ? 17.797 -12.414 -19.031 1 96.75 322 ILE B N 1
ATOM 5436 C CA . ILE B 1 322 ? 16.5 -12.945 -18.641 1 96.75 322 ILE B CA 1
ATOM 5437 C 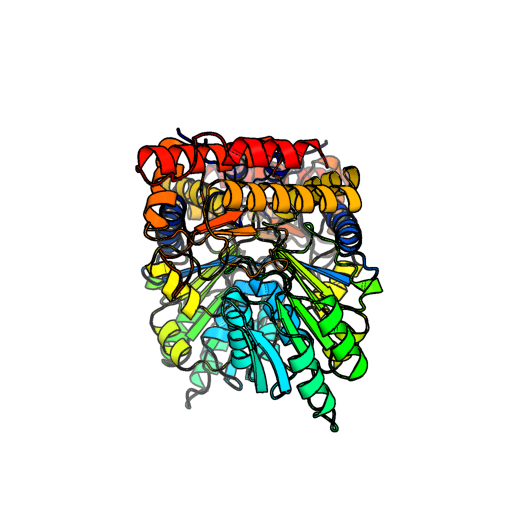C . ILE B 1 322 ? 16.516 -13.383 -17.188 1 96.75 322 ILE B C 1
ATOM 5439 O O . ILE B 1 322 ? 17.406 -14.133 -16.766 1 96.75 322 ILE B O 1
ATOM 5443 N N . LEU B 1 323 ? 15.625 -12.844 -16.438 1 96.56 323 LEU B N 1
ATOM 5444 C CA . LEU B 1 323 ? 15.539 -13.188 -15.031 1 96.56 323 LEU B CA 1
ATOM 5445 C C . LEU B 1 323 ? 14.523 -14.305 -14.805 1 96.56 323 LEU B C 1
ATOM 5447 O O . LEU B 1 323 ? 13.352 -14.164 -15.164 1 96.56 323 LEU B O 1
ATOM 5451 N N . LEU B 1 324 ? 14.969 -15.398 -14.266 1 97.5 324 LEU B N 1
ATOM 5452 C CA . LEU B 1 324 ? 14.117 -16.5 -13.812 1 97.5 324 LEU B CA 1
ATOM 5453 C C . LEU B 1 324 ? 14.07 -16.562 -12.289 1 97.5 324 LEU B C 1
ATOM 5455 O O . LEU B 1 324 ? 14.977 -16.078 -11.617 1 97.5 324 LEU B O 1
ATOM 5459 N N . ALA B 1 325 ? 13.016 -17.156 -11.781 1 96.75 325 ALA B N 1
ATOM 5460 C CA . ALA B 1 325 ? 12.867 -17.266 -10.328 1 96.75 325 ALA B CA 1
ATOM 5461 C C . ALA B 1 325 ? 13.469 -18.578 -9.82 1 96.75 325 ALA B C 1
ATOM 5463 O O . ALA B 1 325 ? 13.383 -19.609 -10.484 1 96.75 325 ALA B O 1
ATOM 5464 N N . GLY B 1 326 ? 14.047 -18.484 -8.656 1 96.12 326 GLY B N 1
ATOM 5465 C CA . GLY B 1 326 ? 14.555 -19.688 -8.016 1 96.12 326 GLY B CA 1
ATOM 5466 C C . GLY B 1 326 ? 13.523 -20.391 -7.148 1 96.12 326 GLY B C 1
ATOM 5467 O O . GLY B 1 326 ? 12.422 -19.875 -6.965 1 96.12 326 GLY B O 1
ATOM 5468 N N . GLY B 1 327 ? 13.938 -21.594 -6.719 1 95 327 GLY B N 1
ATOM 5469 C CA . GLY B 1 327 ? 13.117 -22.266 -5.719 1 95 327 GLY B CA 1
ATOM 5470 C C . GLY B 1 327 ? 13.133 -21.562 -4.371 1 95 327 GLY B C 1
ATOM 5471 O O . GLY B 1 327 ? 14.062 -20.828 -4.066 1 95 327 GLY B O 1
ATOM 5472 N N . GLN B 1 328 ? 12.117 -21.797 -3.619 1 92.5 328 GLN B N 1
ATOM 5473 C CA . GLN B 1 328 ? 12 -21.188 -2.295 1 92.5 328 GLN B CA 1
ATOM 5474 C C . GLN B 1 328 ? 12.164 -22.234 -1.199 1 92.5 328 GLN B C 1
ATOM 5476 O O . GLN B 1 328 ? 11.828 -23.406 -1.401 1 92.5 328 GLN B O 1
ATOM 5481 N N . ASP B 1 329 ? 12.672 -21.812 -0.052 1 94.12 329 ASP B N 1
ATOM 5482 C CA . ASP B 1 329 ? 12.82 -22.672 1.123 1 94.12 329 ASP B CA 1
ATOM 5483 C C . ASP B 1 329 ? 13.617 -23.922 0.788 1 94.12 329 ASP B C 1
ATOM 5485 O O . ASP B 1 329 ? 14.727 -23.844 0.264 1 94.12 329 ASP B O 1
ATOM 5489 N N . HIS B 1 330 ? 13.016 -25.156 0.952 1 94.5 330 HIS B N 1
ATOM 5490 C CA . HIS B 1 330 ? 13.75 -26.406 0.772 1 94.5 330 HIS B CA 1
ATOM 5491 C C . HIS B 1 330 ? 13.984 -26.703 -0.706 1 94.5 330 HIS B C 1
ATOM 5493 O O . HIS B 1 330 ? 14.742 -27.609 -1.05 1 94.5 330 HIS B O 1
ATOM 5499 N N . LEU B 1 331 ? 13.461 -25.875 -1.591 1 96.19 331 LEU B N 1
ATOM 5500 C CA . LEU B 1 331 ? 13.625 -26.094 -3.023 1 96.19 331 LEU B CA 1
ATOM 5501 C C . LEU B 1 331 ? 14.695 -25.156 -3.598 1 96.19 331 LEU B C 1
ATOM 5503 O O . LEU B 1 331 ? 14.945 -25.172 -4.805 1 96.19 331 LEU B O 1
ATOM 5507 N N . LYS B 1 332 ? 15.297 -24.375 -2.752 1 94.31 332 LYS B N 1
ATOM 5508 C CA . LYS B 1 332 ? 16.391 -23.516 -3.201 1 94.31 332 LYS B CA 1
ATOM 5509 C C . LYS B 1 332 ? 17.484 -24.344 -3.879 1 94.31 332 LYS B C 1
ATOM 5511 O O . LYS B 1 332 ? 17.938 -25.344 -3.338 1 94.31 332 LYS B O 1
ATOM 5516 N N . GLY B 1 333 ? 17.766 -23.922 -5.066 1 96.06 333 GLY B N 1
ATOM 5517 C CA . GLY B 1 333 ? 18.828 -24.594 -5.816 1 96.06 333 GLY B CA 1
ATOM 5518 C C . GLY B 1 333 ? 18.359 -25.875 -6.488 1 96.06 333 GLY B C 1
ATOM 5519 O O . GLY B 1 333 ? 19.094 -26.469 -7.281 1 96.06 333 GLY B O 1
ATOM 5520 N N . LYS B 1 334 ? 17.125 -26.25 -6.219 1 97.12 334 LYS B N 1
ATOM 5521 C CA . LYS B 1 334 ? 16.641 -27.531 -6.727 1 97.12 334 LYS B CA 1
ATOM 5522 C C . LYS B 1 334 ? 15.727 -27.328 -7.938 1 97.12 334 LYS B C 1
ATOM 5524 O O . LYS B 1 334 ? 15.648 -28.188 -8.812 1 97.12 334 LYS B O 1
ATOM 5529 N N . ILE B 1 335 ? 15.078 -26.219 -7.984 1 98.12 335 ILE B N 1
ATOM 5530 C CA . ILE B 1 335 ? 14.211 -25.922 -9.125 1 98.12 335 ILE B CA 1
ATOM 5531 C C . ILE B 1 335 ? 14.422 -24.484 -9.562 1 98.12 335 ILE B C 1
ATOM 5533 O O . ILE B 1 335 ? 15.016 -23.688 -8.836 1 98.12 335 ILE B O 1
ATOM 5537 N N . PHE B 1 336 ? 14.023 -24.156 -10.711 1 98.19 336 PHE B N 1
ATOM 5538 C CA . PHE B 1 336 ? 13.789 -22.781 -11.141 1 98.19 336 PHE B CA 1
ATOM 5539 C C . PHE B 1 336 ? 12.406 -22.641 -11.773 1 98.19 336 PHE B C 1
ATOM 5541 O O . PHE B 1 336 ? 11.773 -23.641 -12.125 1 98.19 336 PHE B O 1
ATOM 5548 N N . ARG B 1 337 ? 11.898 -21.438 -11.797 1 98.31 337 ARG B N 1
ATOM 5549 C CA . ARG B 1 337 ? 10.531 -21.188 -12.242 1 98.31 337 ARG B CA 1
ATOM 5550 C C . ARG B 1 337 ? 10.508 -20.141 -13.352 1 98.31 337 ARG B C 1
ATOM 5552 O O . ARG B 1 337 ? 11.188 -19.125 -13.266 1 98.31 337 ARG B O 1
ATOM 5559 N N . ILE B 1 338 ? 9.766 -20.438 -14.367 1 98.5 338 ILE B N 1
ATOM 5560 C CA . ILE B 1 338 ? 9.594 -19.547 -15.516 1 98.5 338 ILE B CA 1
ATOM 5561 C C . ILE B 1 338 ? 8.203 -18.891 -15.461 1 98.5 338 ILE B C 1
ATOM 5563 O O . ILE B 1 338 ? 7.191 -19.594 -15.578 1 98.5 338 ILE B O 1
ATOM 5567 N N . GLY B 1 339 ? 8.211 -17.594 -15.273 1 97.81 339 GLY B N 1
ATOM 5568 C CA . GLY B 1 339 ? 6.949 -16.875 -15.312 1 97.81 339 GLY B CA 1
ATOM 5569 C C . GLY B 1 339 ? 6.484 -16.547 -16.719 1 97.81 339 GLY B C 1
ATOM 5570 O O . GLY B 1 339 ? 7.25 -16.016 -17.516 1 97.81 339 GLY B O 1
ATOM 5571 N N . HIS B 1 340 ? 5.355 -16.938 -17.094 1 97.94 340 HIS B N 1
ATOM 5572 C CA . HIS B 1 340 ? 4.715 -16.594 -18.359 1 97.94 340 HIS B CA 1
ATOM 5573 C C . HIS B 1 340 ? 3.359 -15.938 -18.125 1 97.94 340 HIS B C 1
ATOM 5575 O O . HIS B 1 340 ? 2.359 -16.344 -18.719 1 97.94 340 HIS B O 1
ATOM 5581 N N . LEU B 1 341 ? 3.344 -14.961 -17.281 1 97.31 341 LEU B N 1
ATOM 5582 C CA . LEU B 1 341 ? 2.145 -14.305 -16.766 1 97.31 341 LEU B CA 1
ATOM 5583 C C . LEU B 1 341 ? 2.076 -12.859 -17.219 1 97.31 341 LEU B C 1
ATOM 5585 O O . LEU B 1 341 ? 3.076 -12.133 -17.172 1 97.31 341 LEU B O 1
ATOM 5589 N N . GLY B 1 342 ? 0.866 -12.422 -17.562 1 96.31 342 GLY B N 1
ATOM 5590 C CA . GLY B 1 342 ? 0.642 -11.016 -17.859 1 96.31 342 GLY B CA 1
ATOM 5591 C C . GLY B 1 342 ? 1.127 -10.594 -19.234 1 96.31 342 GLY B C 1
ATOM 5592 O O . GLY B 1 342 ? 0.761 -11.211 -20.234 1 96.31 342 GLY B O 1
ATOM 5593 N N . PHE B 1 343 ? 2.002 -9.617 -19.312 1 97.06 343 PHE B N 1
ATOM 5594 C CA . PHE B 1 343 ? 2.449 -8.992 -20.547 1 97.06 343 PHE B CA 1
ATOM 5595 C C . PHE B 1 343 ? 3.609 -9.766 -21.156 1 97.06 343 PHE B C 1
ATOM 5597 O O . PHE B 1 343 ? 4.699 -9.219 -21.344 1 97.06 343 PHE B O 1
ATOM 5604 N N . VAL B 1 344 ? 3.32 -11.016 -21.453 1 96.75 344 VAL B N 1
ATOM 5605 C CA . VAL B 1 344 ? 4.23 -11.953 -22.109 1 96.75 344 VAL B CA 1
ATOM 5606 C C . VAL B 1 344 ? 3.646 -12.398 -23.438 1 96.75 344 VAL B C 1
ATOM 5608 O O . VAL B 1 344 ? 2.443 -12.648 -23.547 1 96.75 344 VAL B O 1
ATOM 5611 N N . ASN B 1 345 ? 4.445 -12.414 -24.422 1 96.12 345 ASN B N 1
ATOM 5612 C CA . ASN B 1 345 ? 3.988 -12.852 -25.734 1 96.12 345 ASN B CA 1
ATOM 5613 C C . ASN B 1 345 ? 4.824 -14.016 -26.266 1 96.12 345 ASN B C 1
ATOM 5615 O O . ASN B 1 345 ? 5.656 -14.562 -25.547 1 96.12 345 ASN B O 1
ATOM 5619 N N . ASN B 1 346 ? 4.527 -14.453 -27.5 1 97.19 346 ASN B N 1
ATOM 5620 C CA . ASN B 1 346 ? 5.195 -15.602 -28.094 1 97.19 346 ASN B CA 1
ATOM 5621 C C . ASN B 1 346 ? 6.707 -15.406 -28.156 1 97.19 346 ASN B C 1
ATOM 5623 O O . ASN B 1 346 ? 7.469 -16.344 -27.922 1 97.19 346 ASN B O 1
ATOM 5627 N N . ARG B 1 347 ? 7.121 -14.234 -28.469 1 96.25 347 ARG B N 1
ATOM 5628 C CA . ARG B 1 347 ? 8.547 -13.914 -28.562 1 96.25 347 ARG B CA 1
ATOM 5629 C C . ARG B 1 347 ? 9.25 -14.156 -27.234 1 96.25 347 ARG B C 1
ATOM 5631 O O . ARG B 1 347 ? 10.367 -14.68 -27.188 1 96.25 347 ARG B O 1
ATOM 5638 N N . ASP B 1 348 ? 8.586 -13.797 -26.188 1 97.25 348 ASP B N 1
ATOM 5639 C CA . ASP B 1 348 ? 9.164 -13.977 -24.844 1 97.25 348 ASP B CA 1
ATOM 5640 C C . ASP B 1 348 ? 9.344 -15.453 -24.516 1 97.25 348 ASP B C 1
ATOM 5642 O O . ASP B 1 348 ? 10.367 -15.852 -23.969 1 97.25 348 ASP B O 1
ATOM 5646 N N . ILE B 1 349 ? 8.375 -16.266 -24.906 1 97.94 349 ILE B N 1
ATOM 5647 C CA . ILE B 1 349 ? 8.414 -17.703 -24.656 1 97.94 349 ILE B CA 1
ATOM 5648 C C . ILE B 1 349 ? 9.562 -18.328 -25.453 1 97.94 349 ILE B C 1
ATOM 5650 O O . ILE B 1 349 ? 10.359 -19.094 -24.891 1 97.94 349 ILE B O 1
ATOM 5654 N N . ILE B 1 350 ? 9.688 -17.938 -26.641 1 97.44 350 ILE B N 1
ATOM 5655 C CA . ILE B 1 350 ? 10.727 -18.469 -27.516 1 97.44 350 ILE B CA 1
ATOM 5656 C C . ILE B 1 350 ? 12.102 -18.062 -26.984 1 97.44 350 ILE B C 1
ATOM 5658 O O . ILE B 1 350 ? 13.031 -18.875 -26.953 1 97.44 350 ILE B O 1
ATOM 5662 N N . SER B 1 351 ? 12.188 -16.844 -26.547 1 97.38 351 SER B N 1
ATOM 5663 C CA . SER B 1 351 ? 13.453 -16.312 -26.047 1 97.38 351 SER B CA 1
ATOM 5664 C C . SER B 1 351 ? 13.938 -17.094 -24.828 1 97.38 351 SER B C 1
ATOM 5666 O O . SER B 1 351 ? 15.109 -17.469 -24.734 1 97.38 351 SER B O 1
ATOM 5668 N N . VAL B 1 352 ? 13.055 -17.359 -23.906 1 98.06 352 VAL B N 1
ATOM 5669 C CA . VAL B 1 352 ? 13.469 -18 -22.656 1 98.06 352 VAL B CA 1
ATOM 5670 C C . VAL B 1 352 ? 13.797 -19.469 -22.922 1 98.06 352 VAL B C 1
ATOM 5672 O O . VAL B 1 352 ? 14.766 -20 -22.375 1 98.06 352 VAL B O 1
ATOM 5675 N N . ILE B 1 353 ? 13.047 -20.141 -23.781 1 98.19 353 ILE B N 1
ATOM 5676 C CA . ILE B 1 353 ? 13.297 -21.531 -24.094 1 98.19 353 ILE B CA 1
ATOM 5677 C C . ILE B 1 353 ? 14.617 -21.672 -24.859 1 98.19 353 ILE B C 1
ATOM 5679 O O . ILE B 1 353 ? 15.398 -22.578 -24.594 1 98.19 353 ILE B O 1
ATOM 5683 N N . SER B 1 354 ? 14.859 -20.719 -25.766 1 97.81 354 SER B N 1
ATOM 5684 C CA . SER B 1 354 ? 16.109 -20.719 -26.516 1 97.81 354 SER B CA 1
ATOM 5685 C C . SER B 1 354 ? 17.312 -20.469 -25.594 1 97.81 354 SER B C 1
ATOM 5687 O O . SER B 1 354 ? 18.344 -21.125 -25.734 1 97.81 354 SER B O 1
ATOM 5689 N N . ALA B 1 355 ? 17.125 -19.531 -24.734 1 97.81 355 ALA B N 1
ATOM 5690 C CA . ALA B 1 355 ? 18.188 -19.219 -23.766 1 97.81 355 ALA B CA 1
ATOM 5691 C C . ALA B 1 355 ? 18.5 -20.438 -22.891 1 97.81 355 ALA B C 1
ATOM 5693 O O . ALA B 1 355 ? 19.656 -20.719 -22.609 1 97.81 355 ALA B O 1
ATOM 5694 N N . LEU B 1 356 ? 17.469 -21.141 -22.484 1 97.88 356 LEU B N 1
ATOM 5695 C CA . LEU B 1 356 ? 17.625 -22.328 -21.641 1 97.88 356 LEU B CA 1
ATOM 5696 C C . LEU B 1 356 ? 18.359 -23.422 -22.391 1 97.88 356 LEU B C 1
ATOM 5698 O O . LEU B 1 356 ? 19.297 -24.031 -21.875 1 97.88 356 LEU B O 1
ATOM 5702 N N . GLU B 1 357 ? 17.938 -23.625 -23.562 1 97.06 357 GLU B N 1
ATOM 5703 C CA . GLU B 1 357 ? 18.578 -24.656 -24.391 1 97.06 357 GLU B CA 1
ATOM 5704 C C . GLU B 1 357 ? 20.047 -24.328 -24.641 1 97.06 357 GLU B C 1
ATOM 5706 O O . GLU B 1 357 ? 20.906 -25.203 -24.547 1 97.06 357 GLU B O 1
ATOM 5711 N N . SER B 1 358 ? 20.312 -23.125 -24.969 1 96.88 358 SER B N 1
ATOM 5712 C CA . SER B 1 358 ? 21.688 -22.672 -25.188 1 96.88 358 SER B CA 1
ATOM 5713 C C . SER B 1 358 ? 22.531 -22.859 -23.938 1 96.88 358 SER B C 1
ATOM 5715 O O . SER B 1 358 ? 23.688 -23.297 -24.031 1 96.88 358 SER B O 1
ATOM 5717 N N . THR B 1 359 ? 21.984 -22.469 -22.844 1 97.5 359 THR B N 1
ATOM 5718 C CA . THR B 1 359 ? 22.688 -22.562 -21.578 1 97.5 359 THR B CA 1
ATOM 5719 C C . THR B 1 359 ? 23.016 -24.016 -21.25 1 97.5 359 THR B C 1
ATOM 5721 O O . THR B 1 359 ? 24.141 -24.328 -20.859 1 97.5 359 THR B O 1
ATOM 5724 N N . LEU B 1 360 ? 22.078 -24.906 -21.438 1 96.94 360 LEU B N 1
ATOM 5725 C CA . LEU B 1 360 ? 22.297 -26.328 -21.172 1 96.94 360 LEU B CA 1
ATOM 5726 C C . LEU B 1 360 ? 23.359 -26.891 -22.094 1 96.94 360 LEU B C 1
ATOM 5728 O O . LEU B 1 360 ? 24.188 -27.719 -21.688 1 96.94 360 LEU B O 1
ATOM 5732 N N . ASP B 1 361 ? 23.312 -26.484 -23.281 1 96 361 ASP B N 1
ATOM 5733 C CA . ASP B 1 361 ? 24.312 -26.922 -24.25 1 96 361 ASP B CA 1
ATOM 5734 C C . ASP B 1 361 ? 25.703 -26.453 -23.844 1 96 361 ASP B C 1
ATOM 5736 O O . ASP B 1 361 ? 26.656 -27.25 -23.828 1 96 361 ASP B O 1
ATOM 5740 N N . LYS B 1 362 ? 25.781 -25.234 -23.484 1 95.94 362 LYS B N 1
ATOM 5741 C CA . LYS B 1 362 ? 27.062 -24.656 -23.062 1 95.94 362 LYS B CA 1
ATOM 5742 C C . LYS B 1 362 ? 27.594 -25.375 -21.828 1 95.94 362 LYS B C 1
ATOM 5744 O O . LYS B 1 362 ? 28.812 -25.531 -21.672 1 95.94 362 LYS B O 1
ATOM 5749 N N . MET B 1 363 ? 26.703 -25.812 -21.031 1 95.56 363 MET B N 1
ATOM 5750 C CA . MET B 1 363 ? 27.078 -26.469 -19.781 1 95.56 363 MET B CA 1
ATOM 5751 C C . MET B 1 363 ? 27.375 -27.953 -20.016 1 95.56 363 MET B C 1
ATOM 5753 O O . MET B 1 363 ? 27.828 -28.656 -19.109 1 95.56 363 MET B O 1
ATOM 5757 N N . GLY B 1 364 ? 27.156 -28.438 -21.188 1 94.38 364 GLY B N 1
ATOM 5758 C CA . GLY B 1 364 ? 27.328 -29.844 -21.5 1 94.38 364 GLY B CA 1
ATOM 5759 C C . GLY B 1 364 ? 26.266 -30.719 -20.859 1 94.38 364 GLY B C 1
ATOM 5760 O O . GLY B 1 364 ? 26.531 -31.875 -20.531 1 94.38 364 GLY B O 1
ATOM 5761 N N . LYS B 1 365 ? 25.109 -30.109 -20.656 1 93.94 365 LYS B N 1
ATOM 5762 C CA . LYS B 1 365 ? 24.062 -30.828 -19.938 1 93.94 365 LYS B CA 1
ATOM 5763 C C . LYS B 1 365 ? 22.844 -31.047 -20.812 1 93.94 365 LYS B C 1
ATOM 5765 O O . LYS B 1 365 ? 21.828 -31.578 -20.344 1 93.94 365 LYS B O 1
ATOM 5770 N N . LEU B 1 366 ? 22.953 -30.594 -22.047 1 93.38 366 LEU B N 1
ATOM 5771 C CA . LEU B 1 366 ? 21.859 -30.844 -22.984 1 93.38 366 LEU B CA 1
ATOM 5772 C C . LEU B 1 366 ? 21.938 -32.25 -23.547 1 93.38 366 LEU B C 1
ATOM 5774 O O . LEU B 1 366 ? 22.891 -32.594 -24.25 1 93.38 366 LEU B O 1
ATOM 5778 N N . ASN B 1 367 ? 21.016 -33.125 -23.266 1 91.12 367 ASN B N 1
ATOM 5779 C CA . ASN B 1 367 ? 21.078 -34.531 -23.641 1 91.12 367 ASN B CA 1
ATOM 5780 C C . ASN B 1 367 ? 20.219 -34.812 -24.859 1 91.12 367 ASN B C 1
ATOM 5782 O O . ASN B 1 367 ? 19.891 -35.969 -25.141 1 91.12 367 ASN B O 1
ATOM 5786 N N . VAL B 1 368 ? 19.75 -33.844 -25.516 1 94.75 368 VAL B N 1
ATOM 5787 C CA . VAL B 1 368 ? 18.984 -33.906 -26.75 1 94.75 368 VAL B CA 1
ATOM 5788 C C . VAL B 1 368 ? 19.625 -33.031 -27.828 1 94.75 368 VAL B C 1
ATOM 5790 O O . VAL B 1 368 ? 20.484 -32.219 -27.516 1 94.75 368 VAL B O 1
ATOM 5793 N N . PRO B 1 369 ? 19.266 -33.312 -29.094 1 94.88 369 PRO B N 1
ATOM 5794 C CA . PRO B 1 369 ? 19.797 -32.406 -30.109 1 94.88 369 PRO B CA 1
ATOM 5795 C C . PRO B 1 369 ? 19.406 -30.969 -29.875 1 94.88 369 PRO B C 1
ATOM 5797 O O . PRO B 1 369 ? 18.266 -30.672 -29.484 1 94.88 369 PRO B O 1
ATOM 5800 N N . THR B 1 370 ? 20.422 -30.172 -30.031 1 93.94 370 THR B N 1
ATOM 5801 C CA . THR B 1 370 ? 20.156 -28.734 -29.906 1 93.94 370 THR B CA 1
ATOM 5802 C C . THR B 1 370 ? 19.016 -28.312 -30.828 1 93.94 370 THR B C 1
ATOM 5804 O O . THR B 1 370 ? 18.984 -28.719 -32 1 93.94 370 THR B O 1
ATOM 5807 N N . GLY B 1 371 ? 18.109 -27.547 -30.281 1 95.38 371 GLY B N 1
ATOM 5808 C CA . GLY B 1 371 ? 17 -27.047 -31.078 1 95.38 371 GLY B CA 1
ATOM 5809 C C . GLY B 1 371 ? 15.703 -27.812 -30.859 1 95.38 371 GLY B C 1
ATOM 5810 O O . GLY B 1 371 ? 14.633 -27.344 -31.234 1 95.38 371 GLY B O 1
ATOM 5811 N N . GLN B 1 372 ? 15.742 -28.953 -30.266 1 96.69 372 GLN B N 1
ATOM 5812 C CA . GLN B 1 372 ? 14.555 -29.781 -30.078 1 96.69 372 GLN B CA 1
ATOM 5813 C C . GLN B 1 372 ? 13.531 -29.078 -29.188 1 96.69 372 GLN B C 1
ATOM 5815 O O . GLN B 1 372 ? 12.328 -29.141 -29.453 1 96.69 372 GLN B O 1
ATOM 5820 N N . GLY B 1 373 ? 13.992 -28.547 -28.094 1 96.5 373 GLY B N 1
ATOM 5821 C CA . GLY B 1 373 ? 13.094 -27.812 -27.203 1 96.5 373 GLY B CA 1
ATOM 5822 C C . GLY B 1 373 ? 12.398 -26.656 -27.891 1 96.5 373 GLY B C 1
ATOM 5823 O O . GLY B 1 373 ? 11.188 -26.484 -27.75 1 96.5 373 GLY B O 1
ATOM 5824 N N . ILE B 1 374 ? 13.133 -25.859 -28.656 1 96.44 374 ILE B N 1
ATOM 5825 C CA . ILE B 1 374 ? 12.594 -24.703 -29.344 1 96.44 374 ILE B CA 1
ATOM 5826 C C . ILE B 1 374 ? 11.633 -25.156 -30.438 1 96.44 374 ILE B C 1
ATOM 5828 O O . ILE B 1 374 ? 10.602 -24.516 -30.672 1 96.44 374 ILE B O 1
ATOM 5832 N N . ALA B 1 375 ? 12.008 -26.219 -31.125 1 97.38 375 ALA B N 1
ATOM 5833 C CA . ALA B 1 375 ? 11.148 -26.75 -32.188 1 97.38 375 ALA B CA 1
ATOM 5834 C C . ALA B 1 375 ? 9.781 -27.141 -31.625 1 97.38 375 ALA B C 1
ATOM 5836 O O . ALA B 1 375 ? 8.75 -26.828 -32.219 1 97.38 375 ALA B O 1
ATOM 5837 N N . LYS B 1 376 ? 9.789 -27.844 -30.562 1 97.81 376 LYS B N 1
ATOM 5838 C CA . LYS B 1 376 ? 8.531 -28.234 -29.938 1 97.81 376 LYS B CA 1
ATOM 5839 C C . LYS B 1 376 ? 7.738 -27.016 -29.484 1 97.81 376 LYS B C 1
ATOM 5841 O O . LYS B 1 376 ? 6.52 -26.969 -29.641 1 97.81 376 LYS B O 1
ATOM 5846 N N . THR B 1 377 ? 8.406 -26.031 -28.875 1 97.81 377 THR B N 1
ATOM 5847 C CA . THR B 1 377 ? 7.773 -24.781 -28.422 1 97.81 377 THR B CA 1
ATOM 5848 C C . THR B 1 377 ? 7.086 -24.078 -29.594 1 97.81 377 THR B C 1
ATOM 5850 O O . THR B 1 377 ? 5.922 -23.688 -29.484 1 97.81 377 THR B O 1
ATOM 5853 N N . ILE B 1 378 ? 7.758 -23.938 -30.703 1 97.31 378 ILE B N 1
ATOM 5854 C CA . ILE B 1 378 ? 7.238 -23.266 -31.891 1 97.31 378 ILE B CA 1
ATOM 5855 C C . ILE B 1 378 ? 6.031 -24.031 -32.438 1 97.31 378 ILE B C 1
ATOM 5857 O O . ILE B 1 378 ? 5.027 -23.438 -32.812 1 97.31 378 ILE B O 1
ATOM 5861 N N . SER B 1 379 ? 6.125 -25.344 -32.469 1 97.69 379 SER B N 1
ATOM 5862 C CA . SER B 1 379 ? 5.027 -26.188 -32.938 1 97.69 379 SER B CA 1
ATOM 5863 C C . SER B 1 379 ? 3.754 -25.938 -32.125 1 97.69 379 SER B C 1
ATOM 5865 O O . SER B 1 379 ? 2.668 -25.797 -32.688 1 97.69 379 SER B O 1
ATOM 5867 N N . VAL B 1 380 ? 3.875 -25.828 -30.828 1 97.38 380 VAL B N 1
ATOM 5868 C CA . VAL B 1 380 ? 2.727 -25.594 -29.953 1 97.38 380 VAL B CA 1
ATOM 5869 C C . VAL B 1 380 ? 2.172 -24.188 -30.188 1 97.38 380 VAL B C 1
ATOM 5871 O O . VAL B 1 380 ? 0.958 -24.016 -30.312 1 97.38 380 VAL B O 1
ATOM 5874 N N . LEU B 1 381 ? 3.057 -23.188 -30.25 1 96.94 381 LEU B N 1
ATOM 5875 C CA . LEU B 1 381 ? 2.637 -21.812 -30.422 1 96.94 381 LEU B CA 1
ATOM 5876 C C . LEU B 1 381 ? 1.899 -21.625 -31.75 1 96.94 381 LEU B C 1
ATOM 5878 O O . LEU B 1 381 ? 0.982 -20.797 -31.844 1 96.94 381 LEU B O 1
ATOM 5882 N N . ASN B 1 382 ? 2.273 -22.391 -32.781 1 94.56 382 ASN B N 1
ATOM 5883 C CA . ASN B 1 382 ? 1.697 -22.25 -34.094 1 94.56 382 ASN B CA 1
ATOM 5884 C C . ASN B 1 382 ? 0.393 -23.031 -34.25 1 94.56 382 ASN B C 1
ATOM 5886 O O . ASN B 1 382 ? -0.403 -22.781 -35.156 1 94.56 382 ASN B O 1
ATOM 5890 N N . ASN B 1 383 ? 0.136 -24.172 -33.625 1 85.62 383 ASN B N 1
ATOM 5891 C CA . ASN B 1 383 ? -1.03 -25.031 -33.781 1 85.62 383 ASN B CA 1
ATOM 5892 C C . ASN B 1 383 ? -2.174 -24.594 -32.875 1 85.62 383 ASN B C 1
ATOM 5894 O O . ASN B 1 383 ? -3.25 -25.203 -32.906 1 85.62 383 ASN B O 1
ATOM 5898 N N . GLU B 1 384 ? -1.991 -23.719 -32.125 1 67.31 384 GLU B N 1
ATOM 5899 C CA . GLU B 1 384 ? -3.08 -23.219 -31.297 1 67.31 384 GLU B CA 1
ATOM 5900 C C . GLU B 1 384 ? -3.379 -21.75 -31.594 1 67.31 384 GLU B C 1
ATOM 5902 O O . GLU B 1 384 ? -2.482 -20.984 -31.969 1 67.31 384 GLU B O 1
#

Radius of gyration: 27.28 Å; Cα contacts (8 Å, |Δi|>4): 1806; chains: 2; bounding box: 51×83×74 Å

Sequence (768 aa):
MQDKLNLMIPGPTPVPENVLSSMSKHPIGHRSGDFQKIVQKTTEQLKWLHQTTADVLTITGSGTAAMEAGIINTLSKGDQVICGDNGKFGERWVKVARAYGLDVKVVKADWGTPLDPNQFKRILEEDTNEKIKAVILTHSETSTGVINDLKSINNEVKNHSKAITIADCVTSLGACNIPMDEWGIDVIASGSQKGYMIPPGLSFVAMSKRAWEANNQSNLPKFYLDLKQYLKTVNQNSNPFTPAINLYFALEASLTMMQKEGLNNIFARHARHQKATQEGIKAMGLNLFTKENFGSPAITAVKPENIDAESIRKAIKNDFDILLAGGQDHLKGKIFRIGHLGFVNNRDIISVISALESTLDKMGKLNVPTGQGIAKTISVLNNEMQDKLNLMIPGPTPVPENVLSSMSKHPIGHRSGDFQKIVQKTTEQLKWLHQTTADVLTITGSGTAAMEAGIINTLSKGDQVICGDNGKFGERWVKVARAYGLDVKVVKADWGTPLDPNQFKRILEEDTNEKIKAVILTHSETSTGVINDLKSINNEVKNHSKAITIADCVTSLGACNIPMDEWGIDVIASGSQKGYMIPPGLSFVAMSKRAWEANNQSNLPKFYLDLKQYLKTVNQNSNPFTPAINLYFALEASLTMMQKEGLNNIFARHARHQKATQEGIKAMGLNLFTKENFGSPAITAVKPENIDAESIRKAIKNDFDILLAGGQDHLKGKIFRIGHLGFVNNRDIISVISALESTLDKMGKLNVPTGQGIAKTISVLNNE

Solvent-accessible surface area (backbone atoms only — not comparable to full-atom values): 37375 Å² total; per-residue (Å²): 114,89,95,56,68,40,60,24,24,75,57,50,31,36,57,50,66,70,28,29,54,42,33,35,50,80,74,68,51,70,88,35,71,71,40,22,53,50,44,42,52,39,41,53,48,48,18,57,70,42,39,37,91,48,55,54,43,80,41,45,14,25,39,63,44,20,47,49,29,58,47,44,37,40,34,35,66,59,38,29,30,37,31,35,28,34,37,63,66,20,46,45,51,49,52,52,43,49,45,55,47,34,39,76,44,76,50,72,32,58,71,20,36,57,63,59,48,65,60,55,40,53,54,52,67,67,38,79,80,61,60,46,48,32,42,34,37,46,31,34,35,75,69,26,11,18,30,33,61,52,66,62,38,43,52,47,36,61,70,58,70,67,29,40,40,39,33,39,28,36,53,31,45,61,22,44,92,58,48,30,56,84,68,60,56,20,29,42,17,20,29,28,16,18,30,53,26,29,69,39,32,33,12,32,36,34,40,25,73,68,34,51,58,34,29,76,66,28,64,40,66,58,58,85,58,34,56,68,51,40,54,62,23,45,79,68,25,42,61,72,57,72,52,28,53,37,57,49,41,14,47,43,49,27,48,54,54,46,59,72,62,30,70,70,53,43,27,49,51,17,47,46,49,36,50,19,51,53,47,13,40,46,51,44,72,41,40,63,49,29,45,86,93,29,58,17,46,23,28,49,26,33,30,53,78,98,46,58,25,52,58,53,40,50,48,35,31,74,74,66,33,35,42,55,30,69,29,58,81,94,31,50,44,44,21,32,30,43,21,51,38,42,65,58,55,72,67,55,55,52,50,53,46,44,44,50,52,52,50,30,47,74,68,70,66,48,84,46,68,88,59,42,21,47,50,47,22,49,52,46,59,67,76,96,115,88,94,56,70,39,61,23,24,76,58,51,30,36,56,50,66,70,26,30,56,42,32,37,50,78,75,68,50,71,86,34,70,72,40,22,52,50,44,44,52,40,41,54,49,48,18,57,70,43,40,36,89,52,56,54,44,80,42,46,13,26,39,62,44,20,48,50,29,57,48,43,38,40,34,34,66,59,39,29,31,37,31,36,29,33,36,63,65,20,48,45,52,48,52,51,43,49,45,54,46,34,39,75,45,76,50,72,33,57,72,19,37,58,62,60,49,65,60,55,40,53,55,52,67,67,39,79,81,62,59,48,48,31,41,34,37,44,33,33,33,75,70,27,11,20,30,34,59,51,67,63,38,42,52,47,37,60,71,60,69,68,29,40,40,40,34,38,28,35,53,30,46,60,23,44,92,59,48,31,58,82,67,60,55,21,29,42,17,20,28,29,16,17,29,54,26,30,69,39,30,33,13,32,35,33,41,26,72,68,34,52,58,34,30,76,66,29,65,38,66,57,59,84,57,33,56,66,51,41,52,62,23,44,78,69,26,40,60,74,58,72,50,28,52,36,56,50,41,15,48,43,48,28,49,52,53,48,58,73,61,28,69,69,54,44,26,48,51,18,47,45,50,36,48,17,52,53,47,13,41,47,51,42,72,41,40,63,49,29,45,87,96,29,58,18,44,22,28,48,26,34,31,52,78,97,45,58,25,52,60,53,40,52,48,34,30,73,76,66,34,35,44,56,31,70,30,59,80,96,32,49,45,45,20,32,29,44,20,52,38,43,66,57,54,71,67,55,54,52,48,54,48,44,44,49,52,52,51,29,47,75,67,70,65,49,86,47,68,87,60,42,21,47,52,46,21,50,52,46,57,68,76,96

Nearest PDB structures (foldseek):
  3isl-assembly1_B  TM=9.384E-01  e=2.956E-39  Bacillus subtilis
  2dr1-assembly1_B  TM=9.564E-01  e=2.046E-36  Pyrococcus horikoshii OT3
  2z9u-assembly1_A  TM=9.485E-01  e=8.055E-34  Mesorhizobium loti
  3nnk-assembly1_C  TM=9.370E-01  e=1.416E-33  Klebsiella pneumoniae subsp. pneumoniae MGH 78578
  6pd2-assembly2_B  TM=9.243E-01  e=7.172E-28  Treponema denticola ATCC 35405

InterPro domains:
  IPR000192 Aminotransferase class V domain [PF00266] (11-328)
  IPR015421 Pyridoxal phosphate-dependent transferase, major domain [G3DSA:3.40.640.10] (16-261)
  IPR015422 Pyridoxal phosphate-dependent transferase, small domain [G3DSA:3.90.1150.10] (11-375)
  IPR015424 Pyridoxal phosphate-dependent transferase [SSF53383] (3-364)
  IPR020578 Aminotransferase class-V, pyridoxal-phosphate binding site [PS00595] (185-205)
  IPR024169 Serine-pyruvate aminotransferase/2-aminoethylphosphonate-pyruvate transaminase [PIRSF000524] (1-366)

Secondary structure (DSSP, 8-state):
-TT--EE-SSSSPP--HHHHHHTTSPP--TTSHHHHHHHHHHHHHHHHHHT-SSEEEEEES-HHHHHHHHHHTT--TT-EEEEEESSHHHHHHHHHHHHTT-EEEEEE--TTS---HHHHHHHHHH-TT--EEEEEEESEETTTTEEP-HHHHHHHHHHHSS-EEEEE-TTTBTTB---HHHHT-SEEEEETTSTT-S-SSEEEEEE-HHHHHHHTT--S--STT-HHHHHHHHTTT--SS---HHHHHHHHHHHHHHHHH-HHHHHHHHHHHHHHHHHHHHHTTPEESSPTT-B-SSEEEEE-SSS-HHHHHHHHHHHH-EE-EEP-GGGTTT-EEEE--SS--HHHHHHHHHHHHHHHHHTT---S-TTHHHHHHHHHHHH-/-TT--EEESSSSPP--HHHHHHTTSPP--TTSHHHHHHHHHHHHHHHHHHT-SSEEEEEES-HHHHHHHHHHTT--TT-EEEEEESSHHHHHHHHHHHHTT-EEEEEE--TTS---HHHHHHHHHH-TT--EEEEEEESEETTTTEEP-HHHHHHHHHHHSS-EEEEE-TTTBTTB---HHHHT-SEEEEETTSTT-S-SSEEEEEE-HHHHHHHTT--S--STT-HHHHHHHHTTT--SS---HHHHHHHHHHHHHHHHH-HHHHHHHHHHHHHHHHHHHHHTTPEESSPTT-B-SSEEEEE-SSS-HHHHHHHHHHHH-EEEEEP-GGGTTT-EEEE--SS--HHHHHHHHHHHHHHHHHTT---S-TTHHHHHHHHHHHH-

Foldseek 3Di:
DPPPFAEFEQPLHAFDPVLVVLLPDDFDDQPDPVNLVLLLLLQVLVCVLLQHPFGKFKAQDFLVLQLLLLDQLQAAAAQEEEQEEAADVSVVNVVSCVVLRYRYHYQYDHQQEAGDLVVLLVVLVVPPVLRYQEYEYEQQHRLRQFGYPCLSNQVSQVVSVRYAYAYECAAPRLAADNNCVVSVHAKYKYFCSFSLRAHGGMIMIGGDPSSVVSSVVRDGDDDSSNCVLRVVVSVVSGGNDDHSRSSSSSSSVSSVVSVVCPSVNSNVQLQLLQVLLQQLCVQQVWDWSHDPPGGHSFKTKTFGDPAFQVVLQVQLCVPPSYHWAARDDPCGRGIIMTTCTHPHHLVNSLSSSLSSLVSCVVVVNRPDPRPRSSVSSVVSNVVD/DPPPFAEFEQPLHAFDPVLVVLLPDDFDDQPDPVNLVLLLLLQVLVCVLLQHPFGKFKAQDFLVLLLLLLDQLQAAAAQEEEQEEAADVSVVNVVSCVVLRYRYHYQYDHQQEEGDLVVLLVVLVVPPVLRYQEYEYEQQHRLRQFGYPCLSNQVSQVVSVRYAYAYECAAPRLAADNNCVVSVHAKYKYFCSFSLRAHGGMIMIGGDPSSVVSSVVRDGDDDSSNCVLRVVVSVVSGGNDDHSRSSSSSSSVSSVVSVVCPSVNSNVQLQLLQVLLQQLCVQQVWDWSHDPPGGHSFKTKTFGDPAFQVQLQVQLCVPPSYHWAARDDPCGRGIIMTTCTHPHHLVNSLSSSLSSLVSCVVVVNRPDPRPRSSVSSVVSNVVD

pLDDT: mean 96.68, std 3.58, range [67.0, 98.94]

Organism: Prochlorococcus marinus (strain NATL2A) (NCBI:txid59920)